Protein AF-0000000080399149 (afdb_homodimer)

Radius of gyration: 29.92 Å; Cα contacts (8 Å, |Δi|>4): 869; chains: 2; bounding box: 71×81×106 Å

pLDDT: mean 83.1, std 24.32, range [20.62, 98.88]

Organism: NCBI:txid72520

InterPro domains:
  IPR002500 Phosphoadenosine phosphosulphate reductase domain [PF01507] (124-270)
  IPR004511 Phosphoadenosine phosphosulphate/adenosine 5'-phosphosulphate reductase [MF_00063] (70-306)
  IPR004511 Phosphoadenosine phosphosulphate/adenosine 5'-phosphosulphate reductase [NF002537] (70-306)
  IPR014729 Rossmann-like alpha/beta/alpha sandwich fold [G3DSA:3.40.50.620] (53-307)

Nearest PDB structures (foldseek):
  4bwv-assembly1_B  TM=9.813E-01  e=7.045E-26  Physcomitrium patens
  2oq2-assembly1_A  TM=8.174E-01  e=5.147E-16  Saccharomyces cerevisiae
  7rge-assembly1_A  TM=8.580E-01  e=3.215E-12  Candidozyma auris
  6vpu-assembly7_G  TM=7.605E-01  e=5.609E-12  Vibrio vulnificus CMCP6
  6vpu-assembly3_C  TM=8.027E-01  e=3.857E-10  Vibrio vulnificus CMCP6

Solvent-accessible surface area (backbone atoms only — not comparable to full-atom values): 34818 Å² total; per-residue (Å²): 133,84,77,77,80,79,79,79,80,76,74,80,79,72,81,78,76,70,82,68,74,74,82,61,85,67,73,84,68,75,74,67,81,78,63,73,74,73,67,77,57,74,55,78,62,49,51,75,71,27,61,76,47,76,85,71,52,79,76,51,61,60,38,67,63,71,68,27,26,55,54,34,50,49,51,51,50,54,51,49,52,52,52,51,51,51,34,45,50,47,54,52,47,47,58,71,76,34,90,35,31,29,34,54,44,78,58,32,65,52,30,38,50,48,54,50,46,36,52,76,66,68,34,64,89,62,36,49,42,34,32,71,49,54,67,44,53,42,65,64,54,59,54,44,50,52,50,51,25,63,74,73,68,54,76,64,50,72,35,33,33,87,92,25,93,40,56,66,52,35,32,74,72,63,36,87,60,37,55,77,76,36,49,68,59,36,37,36,46,25,46,37,50,26,48,50,48,50,45,59,75,65,60,45,57,28,43,35,39,57,54,27,20,45,58,30,82,94,31,52,45,53,39,42,40,53,82,47,32,30,16,67,46,14,86,43,43,66,46,53,40,51,54,47,34,59,74,66,67,49,80,66,56,53,55,46,55,73,33,29,65,44,70,58,41,52,89,34,42,38,69,40,65,67,90,37,38,57,42,83,28,28,38,49,64,19,45,38,58,94,40,57,38,94,85,62,46,78,35,86,70,85,44,67,88,79,101,129,87,67,81,77,79,77,77,80,77,75,78,79,70,79,78,76,70,82,66,74,75,79,62,86,66,71,83,69,74,74,65,79,80,61,74,72,73,66,76,56,75,53,76,61,50,51,73,71,28,61,78,47,74,84,70,53,79,76,52,62,57,38,67,62,72,69,29,25,55,53,32,49,49,51,51,50,53,52,50,51,51,52,51,50,51,35,46,50,47,54,52,46,47,58,69,78,34,89,35,30,31,35,55,44,78,58,31,65,50,30,36,51,48,54,50,46,36,51,75,66,67,34,63,90,62,33,48,44,33,33,71,49,53,69,45,53,43,64,65,54,59,55,44,51,54,49,52,26,63,73,72,67,53,77,63,51,74,34,34,34,87,91,26,95,40,54,67,51,35,33,72,71,64,37,86,59,35,57,77,75,37,50,67,59,37,37,36,46,26,47,37,50,27,47,52,49,51,48,59,75,62,60,45,58,27,42,33,39,57,54,26,20,44,57,30,82,94,30,51,45,52,39,41,40,52,83,47,34,30,17,68,46,15,85,43,42,68,46,52,40,51,52,49,33,60,75,66,68,50,80,66,55,54,56,46,55,73,32,28,62,42,70,58,40,53,89,35,42,37,68,42,65,68,89,38,38,57,42,82,28,28,38,48,63,21,44,38,58,95,39,58,39,94,86,63,44,77,35,86,71,84,44,68,89,79,102

Sequence (614 aa):
MKTTVVALLATGLSAATAFVLPTGPQPAVKLNRQQGLVSMGLNAELTKTYPRDFKNIPVGTSYGKGEDSTLNKEIEQQTLEFLEGQLSSVLKKAVEIKKKPLFTTALIAGDCVLLDGIAKAGLLDKIEIVFIDTFFLFPETLDFLREVEEHYGFKAKVYHCADCPTQESFYDKYGADYWMEDIDQYDFKCKVEPLQRALKESGTDAWINGRRRDHGAERASLPVWEGDKVNPIAFWTFEDCWNYLRKHNVPYHPLHDVGFSSLGDMQSTAKVPLEKWMTYAGERSGRFQGLTNKDGSAKTECGIHTKMKTTVVALLATGLSAATAFVLPTGPQPAVKLNRQQGLVSMGLNAELTKTYPRDFKNIPVGTSYGKGEDSTLNKEIEQQTLEFLEGQLSSVLKKAVEIKKKPLFTTALIAGDCVLLDGIAKAGLLDKIEIVFIDTFFLFPETLDFLREVEEHYGFKAKVYHCADCPTQESFYDKYGADYWMEDIDQYDFKCKVEPLQRALKESGTDAWINGRRRDHGAERASLPVWEGDKVNPIAFWTFEDCWNYLRKHNVPYHPLHDVGFSSLGDMQSTAKVPLEKWMTYAGERSGRFQGLTNKDGSAKTECGIHTK

Secondary structure (DSSP, 8-state):
-----------------------S--------S-------S--THHHHHS---GGGSPPSS---SHHHHHHHHHHHHHHHHHHHHHHHHHHHHHHHH-SSEEEE----HHHHHHHHHHHHTT-TTTSEEEEE--S-B-HHHHHHHHHHHHHHT--PEEE--TT-SSHHHHHHHH-TTHHHH-HHHHHIIIIIHHHHHHHHHHT-SEEE----GGG-GGGTT--SEETTEE-TTTT--HHHHHHHHHHTT----GGGGGT-SS--BGGGB----GGGTTSTTTTTTTBTTT-B-TTSSBP---STTT-/-----------------------S--------S-------S--THHHHHS---GGGSPPSS---SHHHHHHHHHHHHHHHHHHHHHHHHHHHHHHHH-SSEEEE---SHHHHHHHHHHHHTT-TTTSEEEEE--S-B-HHHHHHHHHHHHHHT--PEEE--TT-SSHHHHHHHH-TTHHHH-HHHHHIIIIIHHHHHHHHHHT-SEEE----GGG-GGGTT--SEETTEE-TTTT--HHHHHHHHHHTT----GGGGGT-SS--BGGGB----GGGTTSTTTTTTTBTTT-B-TTSSBP---STTT-

Structure (mmCIF, N/CA/C/O backbone):
data_AF-0000000080399149-model_v1
#
loop_
_entity.id
_entity.type
_entity.pdbx_description
1 polymer 'Phosphoadenosine phosphosulfate reductase'
#
loop_
_atom_site.group_PDB
_atom_site.id
_atom_site.type_symbol
_atom_site.label_atom_id
_atom_site.label_alt_id
_atom_site.label_comp_id
_atom_site.label_asym_id
_atom_site.label_entity_id
_atom_site.label_seq_id
_atom_site.pdbx_PDB_ins_code
_atom_site.Cartn_x
_atom_site.Cartn_y
_atom_site.Cartn_z
_atom_site.occupancy
_atom_site.B_iso_or_equiv
_atom_site.auth_seq_id
_atom_site.auth_comp_id
_atom_site.auth_asym_id
_atom_site.auth_atom_id
_atom_site.pdbx_PDB_model_num
ATOM 1 N N . MET A 1 1 ? 25.562 -3.59 -64.125 1 21.39 1 MET A N 1
ATOM 2 C CA . MET A 1 1 ? 26.469 -3.811 -63 1 21.39 1 MET A CA 1
ATOM 3 C C . MET A 1 1 ? 26.734 -2.508 -62.25 1 21.39 1 MET A C 1
ATOM 5 O O . MET A 1 1 ? 27.859 -2.25 -61.812 1 21.39 1 MET A O 1
ATOM 9 N N . LYS A 1 2 ? 25.828 -1.604 -62.281 1 23.44 2 LYS A N 1
ATOM 10 C CA . LYS A 1 2 ? 25.875 -0.156 -62.094 1 23.44 2 LYS A CA 1
ATOM 11 C C . LYS A 1 2 ? 26.141 0.207 -60.656 1 23.44 2 LYS A C 1
ATOM 13 O O . LYS A 1 2 ? 25.422 -0.239 -59.75 1 23.44 2 LYS A O 1
ATOM 18 N N . THR A 1 3 ? 27.406 0.595 -60.188 1 22.28 3 THR A N 1
ATOM 19 C CA . THR A 1 3 ? 28.281 0.781 -59.031 1 22.28 3 THR A CA 1
ATOM 20 C C . THR A 1 3 ? 27.781 1.915 -58.156 1 22.28 3 THR A C 1
ATOM 22 O O . THR A 1 3 ? 28 3.09 -58.469 1 22.28 3 THR A O 1
ATOM 25 N N . THR A 1 4 ? 26.469 2.137 -58 1 25.02 4 THR A N 1
ATOM 26 C CA . THR A 1 4 ? 26.078 3.494 -57.625 1 25.02 4 THR A CA 1
ATOM 27 C C . THR A 1 4 ? 26.594 3.84 -56.25 1 25.02 4 THR A C 1
ATOM 29 O O . THR A 1 4 ? 26.328 3.113 -55.281 1 25.02 4 THR A O 1
ATOM 32 N N . VAL A 1 5 ? 27.609 4.715 -56.094 1 23.81 5 VAL A N 1
ATOM 33 C CA . VAL A 1 5 ? 28.547 5.254 -55.094 1 23.81 5 VAL A CA 1
ATOM 34 C C . VAL A 1 5 ? 27.781 5.992 -54 1 23.81 5 VAL A C 1
ATOM 36 O O . VAL A 1 5 ? 27.078 6.973 -54.281 1 23.81 5 VAL A O 1
ATOM 39 N N . VAL A 1 6 ? 27.172 5.277 -53.031 1 22.28 6 VAL A N 1
ATOM 40 C CA . VAL A 1 6 ? 26.266 5.805 -52.031 1 22.28 6 VAL A CA 1
ATOM 41 C C . VAL A 1 6 ? 26.984 6.824 -51.156 1 22.28 6 VAL A C 1
ATOM 43 O O . VAL A 1 6 ? 27.969 6.492 -50.469 1 22.28 6 VAL A O 1
ATOM 46 N N . ALA A 1 7 ? 27.094 8.094 -51.562 1 21.75 7 ALA A N 1
ATOM 47 C CA . ALA A 1 7 ? 27.75 9.258 -51 1 21.75 7 ALA A CA 1
ATOM 48 C C . ALA A 1 7 ? 27.391 9.43 -49.531 1 21.75 7 ALA A C 1
ATOM 50 O O . ALA A 1 7 ? 26.219 9.414 -49.156 1 21.75 7 ALA A O 1
ATOM 51 N N . LEU A 1 8 ? 28.328 9.125 -48.594 1 22.41 8 LEU A N 1
ATOM 52 C CA . LEU A 1 8 ? 28.609 9.086 -47.156 1 22.41 8 LEU A CA 1
ATOM 53 C C . LEU A 1 8 ? 28.391 10.453 -46.531 1 22.41 8 LEU A C 1
ATOM 55 O O . LEU A 1 8 ? 29.109 11.406 -46.812 1 22.41 8 LEU A O 1
ATOM 59 N N . LEU A 1 9 ? 27.062 10.93 -46.531 1 21.16 9 LEU A N 1
ATOM 60 C CA . LEU A 1 9 ? 26.734 12.297 -46.156 1 21.16 9 LEU A CA 1
ATOM 61 C C . LEU A 1 9 ? 27.359 12.633 -44.781 1 21.16 9 LEU A C 1
ATOM 63 O O . LEU A 1 9 ? 27.172 11.906 -43.812 1 21.16 9 LEU A O 1
ATOM 67 N N . ALA A 1 10 ? 28.453 13.383 -44.688 1 23.33 10 ALA A N 1
ATOM 68 C CA . ALA A 1 10 ? 29.453 13.961 -43.812 1 23.33 10 ALA A CA 1
ATOM 69 C C . ALA A 1 10 ? 28.812 14.836 -42.719 1 23.33 10 ALA A C 1
ATOM 71 O O . ALA A 1 10 ? 28.438 15.984 -43 1 23.33 10 ALA A O 1
ATOM 72 N N . THR A 1 11 ? 27.562 14.484 -42.25 1 23.41 11 THR A N 1
ATOM 73 C CA . THR A 1 11 ? 26.812 15.492 -41.5 1 23.41 11 THR A CA 1
ATOM 74 C C . THR A 1 11 ? 27.656 16.078 -40.375 1 23.41 11 THR A C 1
ATOM 76 O O . THR A 1 11 ? 28.422 15.352 -39.719 1 23.41 11 THR A O 1
ATOM 79 N N . GLY A 1 12 ? 27.984 17.359 -40.344 1 21.7 12 GLY A N 1
ATOM 80 C CA . GLY A 1 12 ? 28.812 18.328 -39.625 1 21.7 12 GLY A CA 1
ATOM 81 C C . GLY A 1 12 ? 28.562 18.312 -38.125 1 21.7 12 GLY A C 1
ATOM 82 O O . GLY A 1 12 ? 27.453 18.578 -37.656 1 21.7 12 GLY A O 1
ATOM 83 N N . LEU A 1 13 ? 29.062 17.359 -37.344 1 24.55 13 LEU A N 1
ATOM 84 C CA . LEU A 1 13 ? 29.078 17.156 -35.875 1 24.55 13 LEU A CA 1
ATOM 85 C C . LEU A 1 13 ? 29.609 18.391 -35.188 1 24.55 13 LEU A C 1
ATOM 87 O O . LEU A 1 13 ? 30.812 18.688 -35.25 1 24.55 13 LEU A O 1
ATOM 91 N N . SER A 1 14 ? 28.906 19.531 -35.406 1 20.81 14 SER A N 1
ATOM 92 C CA . SER A 1 14 ? 29.469 20.797 -34.906 1 20.81 14 SER A CA 1
ATOM 93 C C . SER A 1 14 ? 29.922 20.656 -33.469 1 20.81 14 SER A C 1
ATOM 95 O O . SER A 1 14 ? 29.484 19.766 -32.75 1 20.81 14 SER A O 1
ATOM 97 N N . ALA A 1 15 ? 30.844 21.547 -33.031 1 23.47 15 ALA A N 1
ATOM 98 C CA . ALA A 1 15 ? 31.781 21.797 -31.953 1 23.47 15 ALA A CA 1
ATOM 99 C C . ALA A 1 15 ? 31.047 21.953 -30.625 1 23.47 15 ALA A C 1
ATOM 101 O O . ALA A 1 15 ? 30.172 22.812 -30.469 1 23.47 15 ALA A O 1
ATOM 102 N N . ALA A 1 16 ? 30.734 20.984 -29.969 1 23.98 16 ALA A N 1
ATOM 103 C CA . ALA A 1 16 ? 30.219 20.969 -28.594 1 23.98 16 ALA A CA 1
ATOM 104 C C . ALA A 1 16 ? 31.078 21.844 -27.688 1 23.98 16 ALA A C 1
ATOM 106 O O . ALA A 1 16 ? 32.219 21.531 -27.406 1 23.98 16 ALA A O 1
ATOM 107 N N . THR A 1 17 ? 30.984 23.203 -27.875 1 22.16 17 THR A N 1
ATOM 108 C CA . THR A 1 17 ? 31.812 24.125 -27.125 1 22.16 17 THR A CA 1
ATOM 109 C C . THR A 1 17 ? 31.766 23.812 -25.625 1 22.16 17 THR A C 1
ATOM 111 O O . THR A 1 17 ? 30.672 23.766 -25.031 1 22.16 17 THR A O 1
ATOM 114 N N . ALA A 1 18 ? 32.625 23.141 -25.156 1 24.97 18 ALA A N 1
ATOM 115 C CA . ALA A 1 18 ? 32.969 22.797 -23.797 1 24.97 18 ALA A CA 1
ATOM 116 C C . ALA A 1 18 ? 33 24.047 -22.891 1 24.97 18 ALA A C 1
ATOM 118 O O . ALA A 1 18 ? 33.688 25.016 -23.172 1 24.97 18 ALA A O 1
ATOM 119 N N . PHE A 1 19 ? 31.875 24.453 -22.297 1 23.53 19 PHE A N 1
ATOM 120 C CA . PHE A 1 19 ? 31.891 25.562 -21.359 1 23.53 19 PHE A CA 1
ATOM 121 C C . PHE A 1 19 ? 33 25.406 -20.328 1 23.53 19 PHE A C 1
ATOM 123 O O . PHE A 1 19 ? 32.969 24.453 -19.531 1 23.53 19 PHE A O 1
ATOM 130 N N . VAL A 1 20 ? 34.125 25.594 -20.672 1 26.73 20 VAL A N 1
ATOM 131 C CA . VAL A 1 20 ? 35.312 25.594 -19.812 1 26.73 20 VAL A CA 1
ATOM 132 C C . VAL A 1 20 ? 35.094 26.547 -18.641 1 26.73 20 VAL A C 1
ATOM 134 O O . VAL A 1 20 ? 34.875 27.734 -18.844 1 26.73 20 VAL A O 1
ATOM 137 N N . LEU A 1 21 ? 34.625 25.969 -17.578 1 27.67 21 LEU A N 1
ATOM 138 C CA . LEU A 1 21 ? 34.562 26.781 -16.375 1 27.67 21 LEU A CA 1
ATOM 139 C C . LEU A 1 21 ? 35.906 27.453 -16.094 1 27.67 21 LEU A C 1
ATOM 141 O O . LEU A 1 21 ? 36.938 26.797 -16.125 1 27.67 21 LEU A O 1
ATOM 145 N N . PRO A 1 22 ? 36 28.688 -16.469 1 30.59 22 PRO A N 1
ATOM 146 C CA . PRO A 1 22 ? 37.25 29.375 -16.266 1 30.59 22 PRO A CA 1
ATOM 147 C C . PRO A 1 22 ? 37.781 29.266 -14.836 1 30.59 22 PRO A C 1
ATOM 149 O O . PRO A 1 22 ? 36.969 29.312 -13.891 1 30.59 22 PRO A O 1
ATOM 152 N N . THR A 1 23 ? 38.75 28.484 -14.586 1 31.23 23 THR A N 1
ATOM 153 C CA . THR A 1 23 ? 39.406 28.219 -13.312 1 31.23 23 THR A CA 1
ATOM 154 C C . THR A 1 23 ? 39.938 29.516 -12.695 1 31.23 23 THR A C 1
ATOM 156 O O . THR A 1 23 ? 40.562 29.484 -11.633 1 31.23 23 THR A O 1
ATOM 159 N N . GLY A 1 24 ? 40 30.547 -13.555 1 30.69 24 GLY A N 1
ATOM 160 C CA . GLY A 1 24 ? 40.844 31.562 -12.93 1 30.69 24 GLY A CA 1
ATOM 161 C C . GLY A 1 24 ? 40.156 32.25 -11.766 1 30.69 24 GLY A C 1
ATOM 162 O O . GLY A 1 24 ? 38.938 32.219 -11.641 1 30.69 24 GLY A O 1
ATOM 163 N N . PRO A 1 25 ? 41.031 32.781 -10.758 1 30.75 25 PRO A N 1
ATOM 164 C CA . PRO A 1 25 ? 40.562 33.469 -9.555 1 30.75 25 PRO A CA 1
ATOM 165 C C . PRO A 1 25 ? 39.562 34.594 -9.867 1 30.75 25 PRO A C 1
ATOM 167 O O . PRO A 1 25 ? 39.906 35.531 -10.57 1 30.75 25 PRO A O 1
ATOM 170 N N . GLN A 1 26 ? 38.375 34.219 -10.383 1 30.28 26 GLN A N 1
ATOM 171 C CA . GLN A 1 26 ? 37.656 35.406 -10.781 1 30.28 26 GLN A CA 1
ATOM 172 C C . GLN A 1 26 ? 37.438 36.344 -9.586 1 30.28 26 GLN A C 1
ATOM 174 O O . GLN A 1 26 ? 37.25 35.875 -8.461 1 30.28 26 GLN A O 1
ATOM 179 N N . PRO A 1 27 ? 37.906 37.531 -9.727 1 29.55 27 PRO A N 1
ATOM 180 C CA . PRO A 1 27 ? 37.781 38.438 -8.594 1 29.55 27 PRO A CA 1
ATOM 181 C C . PRO A 1 27 ? 36.406 38.406 -7.93 1 29.55 27 PRO A C 1
ATOM 183 O O . PRO A 1 27 ? 35.406 38.031 -8.57 1 29.55 27 PRO A O 1
ATOM 186 N N . ALA A 1 28 ? 36.406 38.531 -6.637 1 30.38 28 ALA A N 1
ATOM 187 C CA . ALA A 1 28 ? 35.281 38.625 -5.719 1 30.38 28 ALA A CA 1
ATOM 188 C C . ALA A 1 28 ? 34.219 39.594 -6.238 1 30.38 28 ALA A C 1
ATOM 190 O O . ALA A 1 28 ? 34.438 40.812 -6.23 1 30.38 28 ALA A O 1
ATOM 191 N N . VAL A 1 29 ? 33.562 39.312 -7.367 1 27.78 29 VAL A N 1
ATOM 192 C CA . VAL A 1 29 ? 32.562 40.281 -7.719 1 27.78 29 VAL A CA 1
ATOM 193 C C . VAL A 1 29 ? 31.688 40.594 -6.5 1 27.78 29 VAL A C 1
ATOM 195 O O . VAL A 1 29 ? 31.125 39.656 -5.883 1 27.78 29 VAL A O 1
ATOM 198 N N . LYS A 1 30 ? 31.938 41.562 -5.949 1 27.84 30 LYS A N 1
ATOM 199 C CA . LYS A 1 30 ? 31.047 42.188 -4.961 1 27.84 30 LYS A CA 1
ATOM 200 C C . LYS A 1 30 ? 29.609 42.156 -5.43 1 27.84 30 LYS A C 1
ATOM 202 O O . LYS A 1 30 ? 29.25 42.812 -6.414 1 27.84 30 LYS A O 1
ATOM 207 N N . LEU A 1 31 ? 28.953 40.875 -5.355 1 28.16 31 LEU A N 1
ATOM 208 C CA . LEU A 1 31 ? 27.516 40.812 -5.617 1 28.16 31 LEU A CA 1
ATOM 209 C C . LEU A 1 31 ? 26.812 42 -4.938 1 28.16 31 LEU A C 1
ATOM 211 O O . LEU A 1 31 ? 26.844 42.125 -3.713 1 28.16 31 LEU A O 1
ATOM 215 N N . ASN A 1 32 ? 26.766 43.031 -5.535 1 27.47 32 ASN A N 1
ATOM 216 C CA . ASN A 1 32 ? 25.859 44.094 -5.125 1 27.47 32 ASN A CA 1
ATOM 217 C C . ASN A 1 32 ? 24.516 43.562 -4.656 1 27.47 32 ASN A C 1
ATOM 219 O O . ASN A 1 32 ? 23.938 42.688 -5.305 1 27.47 32 ASN A O 1
ATOM 223 N N . ARG A 1 33 ? 24.094 43.625 -3.363 1 30.33 33 ARG A N 1
ATOM 224 C CA . ARG A 1 33 ? 23 43.344 -2.451 1 30.33 33 ARG A CA 1
ATOM 225 C C . ARG A 1 33 ? 21.656 43.625 -3.098 1 30.33 33 ARG A C 1
ATOM 227 O O . ARG A 1 33 ? 20.609 43.5 -2.463 1 30.33 33 ARG A O 1
ATOM 234 N N . GLN A 1 34 ? 21.531 44.625 -3.961 1 28.55 34 GLN A N 1
ATOM 235 C CA . GLN A 1 34 ? 20.203 44.906 -4.492 1 28.55 34 GLN A CA 1
ATOM 236 C C . GLN A 1 34 ? 19.656 43.719 -5.285 1 28.55 34 GLN A C 1
ATOM 238 O O . GLN A 1 34 ? 18.938 43.906 -6.27 1 28.55 34 GLN A O 1
ATOM 243 N N . GLN A 1 35 ? 20.312 42.625 -5.363 1 30.67 35 GLN A N 1
ATOM 244 C CA . GLN A 1 35 ? 19.781 41.531 -6.16 1 30.67 35 GLN A CA 1
ATOM 245 C C . GLN A 1 35 ? 18.328 41.219 -5.77 1 30.67 35 GLN A C 1
ATOM 247 O O . GLN A 1 35 ? 18.031 41.031 -4.594 1 30.67 35 GLN A O 1
ATOM 252 N N . GLY A 1 36 ? 17.312 41.75 -6.59 1 29.28 36 GLY A N 1
ATOM 253 C CA . GLY A 1 36 ? 15.883 41.5 -6.516 1 29.28 36 GLY A CA 1
ATOM 254 C C . GLY A 1 36 ? 15.523 40.125 -5.984 1 29.28 36 GLY A C 1
ATOM 255 O O . GLY A 1 36 ? 16.203 39.156 -6.277 1 29.28 36 GLY A O 1
ATOM 256 N N . LEU A 1 37 ? 15.062 40.062 -4.754 1 29.38 37 LEU A N 1
ATOM 257 C CA . LEU A 1 37 ? 14.312 38.938 -4.172 1 29.38 37 LEU A CA 1
ATOM 258 C C . LEU A 1 37 ? 13.555 38.188 -5.25 1 29.38 37 LEU A C 1
ATOM 260 O O . LEU A 1 37 ? 12.664 38.75 -5.895 1 29.38 37 LEU A O 1
ATOM 264 N N . VAL A 1 38 ? 14.188 37.406 -6.043 1 32.28 38 VAL A N 1
ATOM 265 C CA . VAL A 1 38 ? 13.414 36.438 -6.816 1 32.28 38 VAL A CA 1
ATOM 266 C C . VAL A 1 38 ? 12.203 36 -6.008 1 32.28 38 VAL A C 1
ATOM 268 O O . VAL A 1 38 ? 12.344 35.375 -4.953 1 32.28 38 VAL A O 1
ATOM 271 N N . SER A 1 39 ? 11.242 36.906 -5.746 1 33.09 39 SER A N 1
ATOM 272 C CA . SER A 1 39 ? 9.93 36.469 -5.289 1 33.09 39 SER A CA 1
ATOM 273 C C . SER A 1 39 ? 9.609 35.062 -5.812 1 33.09 39 SER A C 1
ATOM 275 O O . SER A 1 39 ? 9.336 34.875 -7 1 33.09 39 SER A O 1
ATOM 277 N N . MET A 1 40 ? 10.406 34.188 -5.512 1 38.12 40 MET A N 1
ATOM 278 C CA . MET A 1 40 ? 10.125 32.812 -5.816 1 38.12 40 MET A CA 1
ATOM 279 C C . MET A 1 40 ? 8.664 32.469 -5.551 1 38.12 40 MET A C 1
ATOM 281 O O . MET A 1 40 ? 8.281 31.297 -5.535 1 38.12 40 MET A O 1
ATOM 285 N N . GLY A 1 41 ? 7.98 33.438 -4.93 1 38.78 41 GLY A N 1
ATOM 286 C CA . GLY A 1 41 ? 6.555 33.219 -4.73 1 38.78 41 GLY A CA 1
ATOM 287 C C . GLY A 1 41 ? 5.785 33.062 -6.031 1 38.78 41 GLY A C 1
ATOM 288 O O . GLY A 1 41 ? 6.055 33.781 -7 1 38.78 41 GLY A O 1
ATOM 289 N N . LEU A 1 42 ? 5.387 31.906 -6.348 1 43.91 42 LEU A N 1
ATOM 290 C CA . LEU A 1 42 ? 4.426 31.719 -7.43 1 43.91 42 LEU A CA 1
ATOM 291 C C . LEU A 1 42 ? 3.314 32.75 -7.348 1 43.91 42 LEU A C 1
ATOM 293 O O . LEU A 1 42 ? 2.791 33.031 -6.262 1 43.91 42 LEU A O 1
ATOM 297 N N . ASN A 1 43 ? 3.246 33.844 -8.141 1 45.94 43 ASN A N 1
ATOM 298 C CA . ASN A 1 43 ? 2.297 34.938 -8.328 1 45.94 43 ASN A CA 1
ATOM 299 C C . ASN A 1 43 ? 0.866 34.438 -8.445 1 45.94 43 ASN A C 1
ATOM 301 O O . ASN A 1 43 ? 0.644 33.281 -8.859 1 45.94 43 ASN A O 1
ATOM 305 N N . ALA A 1 44 ? -0.076 34.969 -7.582 1 48 44 ALA A N 1
ATOM 306 C CA . ALA A 1 44 ? -1.518 34.812 -7.758 1 48 44 ALA A CA 1
ATOM 307 C C . ALA A 1 44 ? -1.869 34.562 -9.219 1 48 44 ALA A C 1
ATOM 309 O O . ALA A 1 44 ? -2.838 33.844 -9.516 1 48 44 ALA A O 1
ATOM 310 N N . GLU A 1 45 ? -1.034 34.969 -10.047 1 54.03 45 GLU A N 1
ATOM 311 C CA . GLU A 1 45 ? -1.272 34.781 -11.477 1 54.03 45 GLU A CA 1
ATOM 312 C C . GLU A 1 45 ? -1.152 33.344 -11.891 1 54.03 45 GLU A C 1
ATOM 314 O O . GLU A 1 45 ? -1.779 32.906 -12.867 1 54.03 45 GLU A O 1
ATOM 319 N N . LEU A 1 46 ? -0.555 32.625 -11.031 1 56 46 LEU A N 1
ATOM 320 C CA . LEU A 1 46 ? -0.358 31.234 -11.422 1 56 46 LEU A CA 1
ATOM 321 C C . LEU A 1 46 ? -1.67 30.453 -11.359 1 56 46 LEU A C 1
ATOM 323 O O . LEU A 1 46 ? -1.963 29.641 -12.242 1 56 46 LEU A O 1
ATOM 327 N N . THR A 1 47 ? -2.486 30.781 -10.305 1 57.59 47 THR A N 1
ATOM 328 C CA . THR A 1 47 ? -3.719 30.016 -10.188 1 57.59 47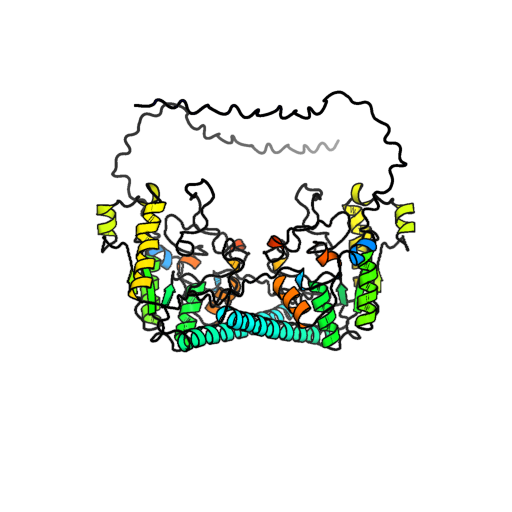 THR A CA 1
ATOM 329 C C . THR A 1 47 ? -4.703 30.391 -11.289 1 57.59 47 THR A C 1
ATOM 331 O O . THR A 1 47 ? -5.562 29.594 -11.664 1 57.59 47 THR A O 1
ATOM 334 N N . LYS A 1 48 ? -4.633 31.672 -11.57 1 60.56 48 LYS A N 1
ATOM 335 C CA . LYS A 1 48 ? -5.441 32.062 -12.719 1 60.56 48 LYS A CA 1
ATOM 336 C C . LYS A 1 48 ? -5.016 31.297 -13.977 1 60.56 48 LYS A C 1
ATOM 338 O O . LYS A 1 48 ? -5.859 30.922 -14.789 1 60.56 48 LYS A O 1
ATOM 343 N N . THR A 1 49 ? -3.832 30.984 -13.984 1 63.62 49 THR A N 1
ATOM 344 C CA . THR A 1 49 ? -3.279 30.281 -15.148 1 63.62 49 THR A CA 1
ATOM 345 C C . THR A 1 49 ? -3.525 28.781 -15.047 1 63.62 49 THR A C 1
ATOM 347 O O . THR A 1 49 ? -3.666 28.094 -16.062 1 63.62 49 THR A O 1
ATOM 350 N N . TYR A 1 50 ? -3.639 28.328 -13.773 1 70.12 50 TYR A N 1
ATOM 351 C CA . TYR A 1 50 ? -3.889 26.906 -13.609 1 70.12 50 TYR A CA 1
ATOM 352 C C . TYR A 1 50 ? -5.145 26.656 -12.781 1 70.12 50 TYR A C 1
ATOM 354 O O . TYR A 1 50 ? -5.059 26.422 -11.578 1 70.12 50 TYR A O 1
ATOM 362 N N . PRO A 1 51 ? -6.211 26.719 -13.5 1 82.12 51 PRO A N 1
ATOM 363 C CA . PRO A 1 51 ? -7.449 26.438 -12.766 1 82.12 51 PRO A CA 1
ATOM 364 C C . PRO A 1 51 ? -7.492 25.016 -12.219 1 82.12 51 PRO A C 1
ATOM 366 O O . PRO A 1 51 ? -6.988 24.094 -12.859 1 82.12 51 PRO A O 1
ATOM 369 N N . ARG A 1 52 ? -7.973 24.922 -11.047 1 90.75 52 ARG A N 1
ATOM 370 C CA . ARG A 1 52 ? -8.148 23.594 -10.477 1 90.75 52 ARG A CA 1
ATOM 371 C C . ARG A 1 52 ? -9.086 22.75 -11.336 1 90.75 52 ARG A C 1
ATOM 373 O O . ARG A 1 52 ? -10.203 23.172 -11.633 1 90.75 52 ARG A O 1
ATOM 380 N N . ASP A 1 53 ? -8.633 21.688 -11.805 1 94.44 53 ASP A N 1
ATOM 381 C CA . ASP A 1 53 ? -9.367 20.688 -12.57 1 94.44 53 ASP A CA 1
ATOM 382 C C . ASP A 1 53 ? -8.883 19.281 -12.242 1 94.44 53 ASP A C 1
ATOM 384 O O . ASP A 1 53 ? -7.73 18.938 -12.523 1 94.44 53 ASP A O 1
ATOM 388 N N . PHE A 1 54 ? -9.773 18.5 -11.711 1 94.88 54 PHE A N 1
ATOM 389 C CA . PHE A 1 54 ? -9.422 17.141 -11.328 1 94.88 54 PHE A CA 1
ATOM 390 C C . PHE A 1 54 ? -8.852 16.375 -12.516 1 94.88 54 PHE A C 1
ATOM 392 O O . PHE A 1 54 ? -8.094 15.422 -12.344 1 94.88 54 PHE A O 1
ATOM 399 N N . LYS 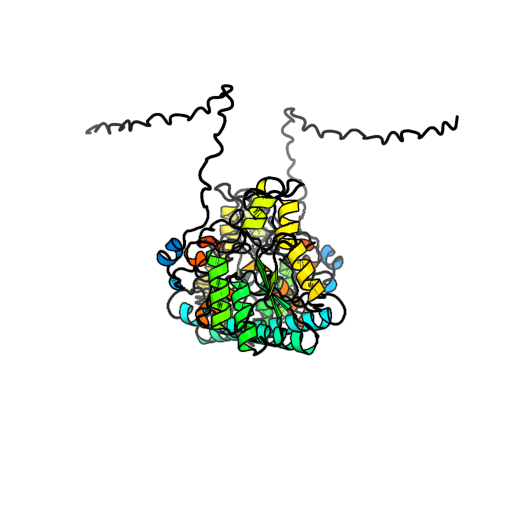A 1 55 ? -9.188 16.766 -13.727 1 92.19 55 LYS A N 1
ATOM 400 C CA . LYS A 1 55 ? -8.711 16.109 -14.938 1 92.19 55 LYS A CA 1
ATOM 401 C C . LYS A 1 55 ? -7.203 16.266 -15.094 1 92.19 55 LYS A C 1
ATOM 403 O O . LYS A 1 55 ? -6.566 15.492 -15.812 1 92.19 55 LYS A O 1
ATOM 408 N N . ASN A 1 56 ? -6.656 17.312 -14.438 1 91.5 56 ASN A N 1
ATOM 409 C CA . ASN A 1 56 ? -5.227 17.578 -14.539 1 91.5 56 ASN A CA 1
ATOM 410 C C . ASN A 1 56 ? -4.43 16.734 -13.562 1 91.5 56 ASN A C 1
ATOM 412 O O . ASN A 1 56 ? -3.199 16.672 -13.633 1 91.5 56 ASN A O 1
ATOM 416 N N . ILE A 1 57 ? -5.102 16.109 -12.625 1 94.94 57 ILE A N 1
ATOM 417 C CA . ILE A 1 57 ? -4.449 15.273 -11.625 1 94.94 57 ILE A CA 1
ATOM 418 C C . ILE A 1 57 ? -4.352 13.836 -12.133 1 94.94 57 ILE A C 1
ATOM 420 O O . ILE A 1 57 ? -5.352 13.258 -12.562 1 94.94 57 ILE A O 1
ATOM 424 N N . PRO A 1 58 ? -3.217 13.195 -12.102 1 92.44 58 PRO A N 1
ATOM 425 C CA . PRO A 1 58 ? -3.068 11.844 -12.656 1 92.44 58 PRO A CA 1
ATOM 426 C C . PRO A 1 58 ? -3.871 10.797 -11.891 1 92.44 58 PRO A C 1
ATOM 428 O O . PRO A 1 58 ? -4.18 10.992 -10.711 1 92.44 58 PRO A O 1
ATOM 431 N N . VAL A 1 59 ? -4.168 9.766 -12.68 1 88.75 59 VAL A N 1
ATOM 432 C CA . VAL A 1 59 ? -4.824 8.602 -12.094 1 88.75 59 VAL A CA 1
ATOM 433 C C . VAL A 1 59 ? -3.807 7.484 -11.898 1 88.75 59 VAL A C 1
ATOM 435 O O . VAL A 1 59 ? -2.896 7.309 -12.711 1 88.75 59 VAL A O 1
ATOM 438 N N . GLY A 1 60 ? -3.865 6.801 -10.82 1 83.5 60 GLY A N 1
ATOM 439 C CA . GLY A 1 60 ? -2.914 5.754 -10.484 1 83.5 60 GLY A CA 1
ATOM 440 C C . GLY A 1 60 ? -3.197 4.441 -11.195 1 83.5 60 GLY A C 1
ATOM 441 O O . GLY A 1 60 ? -2.295 3.836 -11.773 1 83.5 60 GLY A O 1
ATOM 442 N N . THR A 1 61 ? -4.352 3.939 -11.172 1 83.5 61 THR A N 1
ATOM 443 C CA . THR A 1 61 ? -4.762 2.662 -11.75 1 83.5 61 THR A CA 1
ATOM 444 C C . THR A 1 61 ? -5.219 2.838 -13.195 1 83.5 61 THR A C 1
ATOM 446 O O . THR A 1 61 ? -5.992 3.75 -13.5 1 83.5 61 THR A O 1
ATOM 449 N N . SER A 1 62 ? -4.648 1.979 -14.055 1 84 62 SER A N 1
ATOM 450 C CA . SER A 1 62 ? -5.223 1.869 -15.391 1 84 62 SER A CA 1
ATOM 451 C C . SER A 1 62 ? -6.465 0.983 -15.391 1 84 62 SER A C 1
ATOM 453 O O . SER A 1 62 ? -6.363 -0.232 -15.203 1 84 62 SER A O 1
ATOM 455 N N . TYR A 1 63 ? -7.555 1.477 -15.641 1 88.75 63 TYR A N 1
ATOM 456 C CA . TYR A 1 63 ? -8.82 0.767 -15.492 1 88.75 63 TYR A CA 1
ATOM 457 C C . TYR A 1 63 ? -9.086 -0.131 -16.688 1 88.75 63 TYR A C 1
ATOM 459 O O . TYR A 1 63 ? -9.961 -0.998 -16.656 1 88.75 63 TYR A O 1
ATOM 467 N N . GLY A 1 64 ? -8.289 0.056 -17.641 1 91.38 64 GLY A N 1
ATOM 468 C CA . GLY A 1 64 ? -8.547 -0.699 -18.859 1 91.38 64 GLY A CA 1
ATOM 469 C C . GLY A 1 64 ? -9.727 -0.175 -19.641 1 91.38 64 GLY A C 1
ATOM 470 O O . GLY A 1 64 ? -10.062 1.008 -19.562 1 91.38 64 GLY A O 1
ATOM 471 N N . LYS A 1 65 ? -10.242 -0.979 -20.594 1 92.31 65 LYS A N 1
ATOM 472 C CA . LYS A 1 65 ? -11.367 -0.588 -21.438 1 92.31 65 LYS A CA 1
ATOM 473 C C . LYS A 1 65 ? -12.539 -1.554 -21.281 1 92.31 65 LYS A C 1
ATOM 475 O O . LYS A 1 65 ? -12.383 -2.637 -20.719 1 92.31 65 LYS A O 1
ATOM 480 N N . GLY A 1 66 ? -13.75 -1.12 -21.625 1 94.5 66 GLY A N 1
ATOM 481 C CA . GLY A 1 66 ? -14.914 -1.988 -21.641 1 94.5 66 GLY A CA 1
ATOM 482 C C . GLY A 1 66 ? -15.281 -2.535 -20.281 1 94.5 66 GLY A C 1
ATOM 483 O O . GLY A 1 66 ? -15.398 -1.778 -19.312 1 94.5 66 GLY A O 1
ATOM 484 N N . GLU A 1 67 ? -15.438 -3.801 -20.219 1 94.75 67 GLU A N 1
ATOM 485 C CA . GLU A 1 67 ? -15.867 -4.465 -18.984 1 94.75 67 GLU A CA 1
ATOM 486 C C . GLU A 1 67 ? -14.812 -4.324 -17.891 1 94.75 67 GLU A C 1
ATOM 488 O O . GLU A 1 67 ? -15.156 -4.184 -16.719 1 94.75 67 GLU A O 1
ATOM 493 N N . ASP A 1 68 ? -13.578 -4.328 -18.281 1 95.56 68 ASP A N 1
ATOM 494 C CA . ASP A 1 68 ? -12.5 -4.148 -17.312 1 95.56 68 ASP A CA 1
ATOM 495 C C . ASP A 1 68 ? -12.633 -2.814 -16.594 1 95.56 68 ASP A C 1
ATOM 497 O O . ASP A 1 68 ? -12.492 -2.75 -15.367 1 95.56 68 ASP A O 1
ATOM 501 N N . SER A 1 69 ? -12.883 -1.821 -17.406 1 96.5 69 SER A N 1
ATOM 502 C CA . SER A 1 69 ? -13.031 -0.488 -16.828 1 96.5 69 SER A CA 1
ATOM 503 C C . SER A 1 69 ? -14.164 -0.447 -15.805 1 96.5 69 SER A C 1
ATOM 505 O O . SER A 1 69 ? -13.992 0.095 -14.711 1 96.5 69 SER A O 1
ATOM 507 N N . THR A 1 70 ? -15.273 -1.051 -16.156 1 97.31 70 THR A N 1
ATOM 508 C CA . THR A 1 70 ? -16.438 -1.075 -15.273 1 97.31 70 THR A CA 1
ATOM 509 C C . THR A 1 70 ? -16.125 -1.838 -13.984 1 97.31 70 THR A C 1
ATOM 511 O O . THR A 1 70 ? -16.406 -1.354 -12.891 1 97.31 70 THR A O 1
ATOM 514 N N . LEU A 1 71 ? -15.516 -2.943 -14.094 1 97.69 71 LEU A N 1
ATOM 515 C CA . LEU A 1 71 ? -15.234 -3.803 -12.945 1 97.69 71 LEU A CA 1
ATOM 516 C C . LEU A 1 71 ? -14.172 -3.18 -12.047 1 97.69 71 LEU A C 1
ATOM 518 O O . LEU A 1 71 ? -14.266 -3.256 -10.82 1 97.69 71 LEU A O 1
ATOM 522 N N . ASN A 1 72 ? -13.172 -2.592 -12.664 1 97.81 72 ASN A N 1
ATOM 523 C CA . ASN A 1 72 ? -12.125 -1.952 -11.867 1 97.81 72 ASN A CA 1
ATOM 524 C C . ASN A 1 72 ? -12.648 -0.708 -11.156 1 97.81 72 ASN A C 1
ATOM 526 O O . ASN A 1 72 ? -12.219 -0.397 -10.047 1 97.81 72 ASN A O 1
ATOM 530 N N . LYS A 1 73 ? -13.555 0.042 -11.789 1 96.75 73 LYS A N 1
ATOM 531 C CA . LYS A 1 73 ? -14.195 1.171 -11.125 1 96.75 73 LYS A CA 1
ATOM 532 C C . LYS A 1 73 ? -15.016 0.706 -9.93 1 96.75 73 LYS A C 1
ATOM 534 O O . LYS A 1 73 ? -15.078 1.391 -8.906 1 96.75 73 LYS A O 1
ATOM 539 N N . GLU A 1 74 ? -15.625 -0.419 -10.07 1 97.5 74 GLU A N 1
ATOM 540 C CA . GLU A 1 74 ? -16.375 -0.995 -8.953 1 97.5 74 GLU A CA 1
ATOM 541 C C . GLU A 1 74 ? -15.445 -1.341 -7.793 1 97.5 74 GLU A C 1
ATOM 543 O O . GLU A 1 74 ? -15.781 -1.098 -6.629 1 97.5 74 GLU A O 1
ATOM 548 N N . ILE A 1 75 ? -14.297 -1.914 -8.109 1 97.81 75 ILE A N 1
ATOM 549 C CA . ILE A 1 75 ? -13.297 -2.227 -7.094 1 97.81 75 ILE A CA 1
ATOM 550 C C . ILE A 1 75 ? -12.891 -0.95 -6.359 1 97.81 75 ILE A C 1
ATOM 552 O O . ILE A 1 75 ? -12.836 -0.923 -5.129 1 97.81 75 ILE A O 1
ATOM 556 N N . GLU A 1 76 ? -12.602 0.095 -7.129 1 96.81 76 GLU A N 1
ATOM 557 C CA . GLU A 1 76 ? -12.219 1.386 -6.566 1 96.81 76 GLU A CA 1
ATOM 558 C C . GLU A 1 76 ? -13.305 1.934 -5.648 1 96.81 76 GLU A C 1
ATOM 560 O O . GLU A 1 76 ? -13.016 2.396 -4.543 1 96.81 76 GLU A O 1
ATOM 565 N N . GLN A 1 77 ? -14.547 1.84 -6.117 1 97.5 77 GLN A N 1
ATOM 566 C CA . GLN A 1 77 ? -15.672 2.355 -5.344 1 97.5 77 GLN A CA 1
ATOM 567 C C . GLN A 1 77 ? -15.852 1.583 -4.043 1 97.5 77 GLN A C 1
ATOM 569 O O . GLN A 1 77 ? -16.078 2.18 -2.984 1 97.5 77 GLN A O 1
ATOM 574 N N . GLN A 1 78 ? -15.734 0.291 -4.086 1 98.19 78 GLN A N 1
ATOM 575 C CA . GLN A 1 78 ? -15.852 -0.537 -2.889 1 98.19 78 GLN A CA 1
ATOM 576 C C . GLN A 1 78 ? -14.75 -0.205 -1.885 1 98.19 78 GLN A C 1
ATOM 578 O O . GLN A 1 78 ? -15.008 -0.085 -0.687 1 98.19 78 GLN A O 1
ATOM 583 N N . THR A 1 79 ? -13.562 -0.082 -2.414 1 98.12 79 THR A N 1
ATOM 584 C CA . THR A 1 79 ? -12.422 0.228 -1.563 1 98.12 79 THR A CA 1
ATOM 585 C C . THR A 1 79 ? -12.594 1.589 -0.896 1 98.12 79 THR A C 1
ATOM 587 O O . THR A 1 79 ? -12.383 1.725 0.311 1 98.12 79 THR A O 1
ATOM 590 N N . LEU A 1 80 ? -13 2.557 -1.68 1 98.31 80 LEU A N 1
ATOM 591 C CA . LEU A 1 80 ? -13.172 3.904 -1.152 1 98.31 80 LEU A CA 1
ATOM 592 C C . LEU A 1 80 ? -14.273 3.938 -0.099 1 98.31 80 LEU A C 1
ATOM 594 O O . LEU A 1 80 ? -14.141 4.605 0.927 1 98.31 80 LEU A O 1
ATOM 598 N N . GLU A 1 81 ? -15.367 3.234 -0.348 1 98.56 81 GLU A N 1
ATOM 599 C CA . GLU A 1 81 ? -16.453 3.172 0.619 1 98.56 81 GLU A CA 1
ATOM 600 C C . GLU A 1 81 ? -15.984 2.578 1.943 1 98.56 81 GLU A C 1
ATOM 602 O O . GLU A 1 81 ? -16.344 3.076 3.014 1 98.56 81 GLU A O 1
ATOM 607 N N . PHE A 1 82 ? -15.273 1.55 1.899 1 98.75 82 PHE A N 1
ATOM 608 C CA . PHE A 1 82 ? -14.727 0.942 3.105 1 98.75 82 PHE A CA 1
ATOM 609 C C . PHE A 1 82 ? -13.828 1.925 3.846 1 98.75 82 PHE A C 1
ATOM 611 O O . PHE A 1 82 ? -13.961 2.109 5.055 1 98.75 82 PHE A O 1
ATOM 618 N N . LEU A 1 83 ? -12.836 2.574 3.066 1 98.81 83 LEU A N 1
ATOM 619 C CA . LEU A 1 83 ? -11.883 3.508 3.656 1 98.81 83 LEU A CA 1
ATOM 620 C C . LEU A 1 83 ? -12.609 4.68 4.312 1 98.81 83 LEU A C 1
ATOM 622 O O . LEU A 1 83 ? -12.234 5.109 5.406 1 98.81 83 LEU A O 1
ATOM 626 N N . GLU A 1 84 ? -13.648 5.164 3.672 1 98.69 84 GLU A N 1
ATOM 627 C CA . GLU A 1 84 ? -14.438 6.262 4.219 1 98.69 84 GLU A CA 1
ATOM 628 C C . GLU A 1 84 ? -15.109 5.855 5.527 1 98.69 84 GLU A C 1
ATOM 630 O O . GLU A 1 84 ? -15.148 6.633 6.48 1 98.69 84 GLU A O 1
ATOM 635 N N . GLY A 1 85 ? -15.68 4.664 5.473 1 98.62 85 GLY A N 1
ATOM 636 C CA . GLY A 1 85 ? -16.297 4.164 6.691 1 98.62 85 GLY A CA 1
ATOM 637 C C . GLY A 1 85 ? -15.312 4.027 7.844 1 98.62 85 GLY A C 1
ATOM 638 O O . GLY A 1 85 ? -15.609 4.418 8.969 1 98.62 85 GLY A O 1
ATOM 639 N N . GLN A 1 86 ? -14.156 3.479 7.582 1 98.62 86 GLN A N 1
ATOM 640 C CA . GLN A 1 86 ? -13.133 3.311 8.602 1 98.62 86 GLN A CA 1
ATOM 641 C C . GLN A 1 86 ? -12.641 4.66 9.117 1 98.62 86 GLN A C 1
ATOM 643 O O . GLN A 1 86 ? -12.438 4.84 10.32 1 98.62 86 GLN A O 1
ATOM 648 N N . LEU A 1 87 ? -12.43 5.633 8.188 1 98.75 87 LEU A N 1
ATOM 649 C CA . LEU A 1 87 ? -12.031 6.984 8.57 1 98.75 87 LEU A CA 1
ATOM 650 C C . LEU A 1 87 ? -13.047 7.59 9.539 1 98.75 87 LEU A C 1
ATOM 652 O O . LEU A 1 87 ? -12.664 8.086 10.609 1 98.75 87 LEU A O 1
ATOM 656 N N . SER A 1 88 ? -14.32 7.551 9.164 1 98.69 88 SER A N 1
ATOM 657 C CA . SER A 1 88 ? -15.375 8.086 10.016 1 98.69 88 SER A CA 1
ATOM 658 C C . SER A 1 88 ? -15.383 7.422 11.383 1 98.69 88 SER A C 1
ATOM 660 O O . SER A 1 88 ? -15.477 8.094 12.414 1 98.69 88 SER A O 1
ATOM 662 N N . SER A 1 89 ? -15.227 6.113 11.391 1 98.56 89 SER A N 1
ATOM 663 C CA . SER A 1 89 ? -15.234 5.355 12.641 1 98.56 89 SER A CA 1
ATOM 664 C C . SER A 1 89 ? -14.055 5.742 13.531 1 98.56 89 SER A C 1
ATOM 666 O O . SER A 1 89 ? -14.211 5.887 14.742 1 98.56 89 SER A O 1
ATOM 668 N N . VAL A 1 90 ? -12.859 5.906 12.961 1 98.75 90 VAL A N 1
ATOM 669 C CA . VAL A 1 90 ? -11.656 6.266 13.711 1 98.75 90 VAL A CA 1
ATOM 670 C C . VAL A 1 90 ? -11.82 7.656 14.32 1 98.75 90 VAL A C 1
ATOM 672 O O . VAL A 1 90 ? -11.508 7.875 15.492 1 98.75 90 VAL A O 1
ATOM 675 N N . LEU A 1 91 ? -12.336 8.594 13.531 1 98.81 91 LEU A N 1
ATOM 676 C CA . LEU A 1 91 ? -12.523 9.961 14.008 1 98.81 91 LEU A CA 1
ATOM 677 C C . LEU A 1 91 ? -13.539 10.008 15.141 1 98.81 91 LEU A C 1
ATOM 679 O O . LEU A 1 91 ? -13.305 10.656 16.172 1 98.81 91 LEU A O 1
ATOM 683 N N . LYS A 1 92 ? -14.648 9.312 14.984 1 98.62 92 LYS A N 1
ATOM 684 C CA . LYS A 1 92 ? -15.672 9.273 16.031 1 98.62 92 LYS A CA 1
ATOM 685 C C . LYS A 1 92 ? -15.141 8.602 17.297 1 98.62 92 LYS A C 1
ATOM 687 O O . LYS A 1 92 ? -15.422 9.055 18.406 1 98.62 92 LYS A O 1
ATOM 692 N N . LYS A 1 93 ? -14.367 7.539 17.078 1 98.5 93 LYS A N 1
ATOM 693 C CA . LYS A 1 93 ? -13.773 6.855 18.219 1 98.5 93 LYS A CA 1
ATOM 694 C C . LYS A 1 93 ? -12.797 7.77 18.953 1 98.5 93 LYS A C 1
ATOM 696 O O . LYS A 1 93 ? -12.742 7.77 20.188 1 98.5 93 LYS A O 1
ATOM 701 N N . ALA A 1 94 ? -12 8.516 18.203 1 98.31 94 ALA A N 1
ATOM 702 C CA . ALA A 1 94 ? -11.055 9.445 18.812 1 98.31 94 ALA A CA 1
ATOM 703 C C . ALA A 1 94 ? -11.773 10.445 19.719 1 98.31 94 ALA A C 1
ATOM 705 O O . ALA A 1 94 ? -11.336 10.719 20.844 1 98.31 94 ALA A O 1
ATOM 706 N N . VAL A 1 95 ? -12.867 10.984 19.281 1 98.12 95 VAL A N 1
ATOM 707 C CA . VAL A 1 95 ? -13.617 11.984 20.016 1 98.12 95 VAL A CA 1
ATOM 708 C C . VAL A 1 95 ? -14.312 11.328 21.203 1 98.12 95 VAL A C 1
ATOM 710 O O . VAL A 1 95 ? -14.523 11.961 22.25 1 98.12 95 VAL A O 1
ATOM 713 N N . GLU A 1 96 ? -14.656 10.055 21.062 1 97.62 96 GLU A N 1
ATOM 714 C CA . GLU A 1 96 ? -15.344 9.312 22.125 1 97.62 96 GLU A CA 1
ATOM 715 C C . GLU A 1 96 ? -14.398 9 23.281 1 97.62 96 GLU A C 1
ATOM 717 O O . GLU A 1 96 ? -14.773 9.133 24.453 1 97.62 96 GLU A O 1
ATOM 722 N N . ILE A 1 97 ? -13.156 8.664 22.984 1 96.56 97 ILE A N 1
ATOM 723 C CA . ILE A 1 97 ? -12.312 8.094 24.031 1 96.56 97 ILE A CA 1
ATOM 724 C C . ILE A 1 97 ? -11.281 9.133 24.469 1 96.56 97 ILE A C 1
ATOM 726 O O . ILE A 1 97 ? -10.617 8.945 25.5 1 96.56 97 ILE A O 1
ATOM 730 N N . LYS A 1 98 ? -11.078 10.125 23.672 1 96.12 98 LYS A N 1
ATOM 731 C CA . LYS A 1 98 ? -10.125 11.172 24 1 96.12 98 LYS A CA 1
ATOM 732 C C . LYS A 1 98 ? -10.836 12.469 24.391 1 96.12 98 LYS A C 1
ATOM 734 O O . LYS A 1 98 ? -11.969 12.711 23.969 1 96.12 98 LYS A O 1
ATOM 739 N N . LYS A 1 99 ? -10.188 13.352 25.172 1 96.06 99 LYS A N 1
ATOM 740 C CA . LYS A 1 99 ? -10.828 14.531 25.75 1 96.06 99 LYS A CA 1
ATOM 741 C C . LYS A 1 99 ? -10.633 15.758 24.859 1 96.06 99 LYS A C 1
ATOM 743 O O . LYS A 1 99 ? -11.555 16.562 24.703 1 96.06 99 LYS A O 1
ATOM 748 N N . LYS A 1 100 ? -9.469 15.914 24.281 1 97.81 100 LYS A N 1
ATOM 749 C CA . LYS A 1 100 ? -9.125 17.125 23.547 1 97.81 100 LYS A CA 1
ATOM 750 C C . LYS A 1 100 ? -8.438 16.797 22.219 1 97.81 100 LYS A C 1
ATOM 752 O O . LYS A 1 100 ? -7.277 17.156 22.016 1 97.81 100 LYS A O 1
ATOM 757 N N . PRO A 1 101 ? -9.156 16.203 21.281 1 98.56 101 PRO A N 1
ATOM 758 C CA . PRO A 1 101 ? -8.539 15.914 19.984 1 98.56 101 PRO A CA 1
ATOM 759 C C . PRO A 1 101 ? -8.18 17.172 19.203 1 98.56 101 PRO A C 1
ATOM 761 O O . PRO A 1 101 ? -8.914 18.172 19.25 1 98.56 101 PRO A O 1
ATOM 764 N N . LEU A 1 102 ? -7.047 17.125 18.547 1 98.62 102 LEU A N 1
ATOM 765 C CA . LEU A 1 102 ? -6.508 18.219 17.734 1 98.62 102 LEU A CA 1
ATOM 766 C C . LEU A 1 102 ? -5.969 17.703 16.406 1 98.62 102 LEU A C 1
ATOM 768 O O . LEU A 1 102 ? -5.305 16.672 16.359 1 98.62 102 LEU A O 1
ATOM 772 N N . PHE A 1 103 ? -6.41 18.375 15.391 1 98.81 103 PHE A N 1
ATOM 773 C CA . PHE A 1 103 ? -5.914 18.047 14.055 1 98.81 103 PHE A CA 1
ATOM 774 C C . PHE A 1 103 ? -5.02 19.156 13.523 1 98.81 103 PHE A C 1
ATOM 776 O O . PHE A 1 103 ? -5.438 20.312 13.453 1 98.81 103 PHE A O 1
ATOM 783 N N . THR A 1 104 ? -3.754 18.797 13.156 1 98.44 104 THR A N 1
ATOM 784 C CA . THR A 1 104 ? -2.895 19.734 12.445 1 98.44 104 THR A CA 1
ATOM 785 C C . THR A 1 104 ? -2.963 19.5 10.938 1 98.44 104 THR A C 1
ATOM 787 O O . THR A 1 104 ? -2.801 18.375 10.477 1 98.44 104 THR A O 1
ATOM 790 N N . THR A 1 105 ? -3.205 20.562 10.211 1 98.25 105 THR A N 1
ATOM 791 C CA . THR A 1 105 ? -3.301 20.422 8.758 1 98.25 105 THR A CA 1
ATOM 792 C C . THR A 1 105 ? -2.205 21.219 8.07 1 98.25 105 THR A C 1
ATOM 794 O O . THR A 1 105 ? -1.924 22.359 8.453 1 98.25 105 THR A O 1
ATOM 797 N N . ALA A 1 106 ? -1.589 20.562 7.137 1 96.94 106 ALA A N 1
ATOM 798 C CA . ALA A 1 106 ? -0.688 21.25 6.211 1 96.94 106 ALA A CA 1
ATOM 799 C C . ALA A 1 106 ? -1.372 21.516 4.871 1 96.94 106 ALA A C 1
ATOM 801 O O . ALA A 1 106 ? -0.736 21.984 3.926 1 96.94 106 ALA A O 1
ATOM 802 N N . LEU A 1 107 ? -2.633 21.172 4.738 1 97.81 107 LEU A N 1
ATOM 803 C CA . LEU A 1 107 ? -3.506 21.438 3.596 1 97.81 107 LEU A CA 1
ATOM 804 C C . LEU A 1 107 ? -3.027 20.672 2.365 1 97.81 107 LEU A C 1
ATOM 806 O O . LEU A 1 107 ? -3.312 21.062 1.233 1 97.81 107 LEU A O 1
ATOM 810 N N . ILE A 1 108 ? -2.227 19.641 2.604 1 97.62 108 ILE A N 1
ATOM 811 C CA . ILE A 1 108 ? -1.895 18.734 1.513 1 97.62 108 ILE A CA 1
ATOM 812 C C . ILE A 1 108 ? -3.076 17.797 1.237 1 97.62 108 ILE A C 1
ATOM 814 O O . ILE A 1 108 ? -4.043 17.781 2.004 1 97.62 108 ILE A O 1
ATOM 818 N N . ALA A 1 109 ? -3.057 17.047 0.181 1 98.31 109 ALA A N 1
ATOM 819 C CA . ALA A 1 109 ? -4.195 16.266 -0.307 1 98.31 109 ALA A CA 1
ATOM 820 C C . ALA A 1 109 ? -4.773 15.383 0.798 1 98.31 109 ALA A C 1
ATOM 822 O O . ALA A 1 109 ? -5.984 15.383 1.026 1 98.31 109 ALA A O 1
ATOM 823 N N . GLY A 1 110 ? -3.908 14.641 1.464 1 98.62 110 GLY A N 1
ATOM 824 C CA . GLY A 1 110 ? -4.371 13.789 2.551 1 98.62 110 GLY A CA 1
ATOM 825 C C . GLY A 1 110 ? -5.066 14.562 3.656 1 98.62 110 GLY A C 1
ATOM 826 O O . GLY A 1 110 ? -6.043 14.086 4.238 1 98.62 110 GLY A O 1
ATOM 827 N N . ASP A 1 111 ? -4.547 15.766 3.986 1 98.69 111 ASP A N 1
ATOM 828 C CA . ASP A 1 111 ? -5.137 16.594 5.031 1 98.69 111 ASP A CA 1
ATOM 829 C C . ASP A 1 111 ? -6.496 17.141 4.602 1 98.69 111 ASP A C 1
ATOM 831 O O . ASP A 1 111 ? -7.379 17.344 5.438 1 98.69 111 ASP A O 1
ATOM 835 N N . CYS A 1 112 ? -6.645 17.328 3.287 1 98.81 112 CYS A N 1
ATOM 836 C CA . CYS A 1 112 ? -7.953 17.75 2.789 1 98.81 112 CYS A CA 1
ATOM 837 C C . CYS A 1 112 ? -8.984 16.641 2.967 1 98.81 112 CYS A C 1
ATOM 839 O O . CYS A 1 112 ? -10.148 16.922 3.271 1 98.81 112 CYS A O 1
ATOM 841 N N . VAL A 1 113 ? -8.555 15.398 2.773 1 98.88 113 VAL A N 1
ATOM 842 C CA . VAL A 1 113 ? -9.422 14.258 3.047 1 98.88 113 VAL A CA 1
ATOM 843 C C . VAL A 1 113 ? -9.852 14.273 4.512 1 98.88 113 VAL A C 1
ATOM 845 O O . VAL A 1 113 ? -11.039 14.125 4.816 1 98.88 113 VAL A O 1
ATOM 848 N N . LEU A 1 114 ? -8.906 14.508 5.395 1 98.88 114 LEU A N 1
ATOM 849 C CA . LEU A 1 114 ? -9.18 14.492 6.828 1 98.88 114 LEU A CA 1
ATOM 850 C C . LEU A 1 114 ? -10.125 15.625 7.211 1 98.88 114 LEU A C 1
ATOM 852 O O . LEU A 1 114 ? -11.07 15.414 7.977 1 98.88 114 LEU A O 1
ATOM 856 N N . LEU A 1 115 ? -9.859 16.797 6.668 1 98.75 115 LEU A N 1
ATOM 857 C CA . LEU A 1 115 ? -10.719 17.938 6.969 1 98.75 115 LEU A CA 1
ATOM 858 C C . LEU A 1 115 ? -12.148 17.672 6.523 1 98.75 115 LEU A C 1
ATOM 860 O O . LEU A 1 115 ? -13.102 17.938 7.266 1 98.75 115 LEU A O 1
ATOM 864 N N . ASP A 1 116 ? -12.32 17.109 5.332 1 98.88 116 ASP A N 1
ATOM 865 C CA . ASP A 1 116 ? -13.641 16.766 4.824 1 98.88 116 ASP A CA 1
ATOM 866 C C . ASP A 1 116 ? -14.305 15.688 5.684 1 98.88 116 ASP A C 1
ATOM 868 O O . ASP A 1 116 ? -15.492 15.766 5.98 1 98.88 116 ASP A O 1
ATOM 872 N N . GLY A 1 117 ? -13.508 14.68 6.074 1 98.81 117 GLY A N 1
ATOM 873 C CA . GLY A 1 117 ? -14.016 13.633 6.949 1 98.81 117 GLY A CA 1
ATOM 874 C C . GLY A 1 117 ? -14.492 14.156 8.289 1 98.81 117 GLY A C 1
ATOM 875 O O . GLY A 1 117 ? -15.539 13.742 8.789 1 98.81 117 GLY A O 1
ATOM 876 N N . ILE A 1 118 ? -13.695 15.039 8.883 1 98.81 118 ILE A N 1
ATOM 877 C CA . ILE A 1 118 ? -14.047 15.648 10.164 1 98.81 118 ILE A CA 1
ATOM 878 C C . ILE A 1 118 ? -15.359 16.422 10.031 1 98.81 118 ILE A C 1
ATOM 880 O O . ILE A 1 118 ? -16.25 16.297 10.867 1 98.81 118 ILE A O 1
ATOM 884 N N . ALA A 1 119 ? -15.469 17.172 8.945 1 98.69 119 ALA A N 1
ATOM 885 C CA . ALA A 1 119 ? -16.672 17.969 8.695 1 98.69 119 ALA A CA 1
ATOM 886 C C . ALA A 1 119 ? -17.891 17.078 8.484 1 98.69 119 ALA A C 1
ATOM 888 O O . ALA A 1 119 ? -18.938 17.297 9.094 1 98.69 119 ALA A O 1
ATOM 889 N N . LYS A 1 120 ? -17.766 16.031 7.68 1 98.38 120 LYS A N 1
ATOM 890 C CA . LYS A 1 120 ? -18.875 15.133 7.352 1 98.38 120 LYS A CA 1
ATOM 891 C C . LYS A 1 120 ? -19.328 14.359 8.586 1 98.38 120 LYS A C 1
ATOM 893 O O . LYS A 1 120 ? -20.516 14.039 8.711 1 98.38 120 LYS A O 1
ATOM 898 N N . ALA A 1 121 ? -18.375 14.117 9.43 1 98.06 121 ALA A N 1
ATOM 899 C CA . ALA A 1 121 ? -18.703 13.383 10.648 1 98.06 121 ALA A CA 1
ATOM 900 C C . ALA A 1 121 ? -19.312 14.305 11.695 1 98.06 121 ALA A C 1
ATOM 902 O O . ALA A 1 121 ? -19.719 13.859 12.773 1 98.06 121 ALA A O 1
ATOM 903 N N . GLY A 1 122 ? -19.375 15.617 11.414 1 97.81 122 GLY A N 1
ATOM 904 C CA . GLY A 1 122 ? -19.938 16.578 12.352 1 97.81 122 GLY A CA 1
ATOM 905 C C . GLY A 1 122 ? -19.047 16.844 13.555 1 97.81 122 GLY A C 1
ATOM 906 O O . GLY A 1 122 ? -19.547 17.016 14.672 1 97.81 122 GLY A O 1
ATOM 907 N N . LEU A 1 123 ? -17.703 16.844 13.328 1 98.5 123 LEU A N 1
ATOM 908 C CA . LEU A 1 123 ? -16.812 16.859 14.477 1 98.5 123 LEU A CA 1
ATOM 909 C C . LEU A 1 123 ? -15.992 18.141 14.508 1 98.5 123 LEU A C 1
ATOM 911 O O . LEU A 1 123 ? -15.023 18.25 15.273 1 98.5 123 LEU A O 1
ATOM 915 N N . LEU A 1 124 ? -16.344 19.156 13.742 1 98.12 124 LEU A N 1
ATOM 916 C CA . LEU A 1 124 ? -15.57 20.391 13.641 1 98.12 124 LEU A CA 1
ATOM 917 C C . LEU A 1 124 ? -15.578 21.141 14.969 1 98.12 124 LEU A C 1
ATOM 919 O O . LEU A 1 124 ? -14.664 21.922 15.25 1 98.12 124 LEU A O 1
ATOM 923 N N . ASP A 1 125 ? -16.609 20.891 15.766 1 97 125 ASP A N 1
ATOM 924 C CA . ASP A 1 125 ? -16.688 21.562 17.062 1 97 125 ASP A CA 1
ATOM 925 C C . ASP A 1 125 ? -15.992 20.734 18.141 1 97 125 ASP A C 1
ATOM 927 O O . ASP A 1 125 ? -15.781 21.219 19.266 1 97 125 ASP A O 1
ATOM 931 N N . LYS A 1 126 ? -15.602 19.547 17.844 1 98 126 LYS A N 1
ATOM 932 C CA . LYS A 1 126 ? -15.016 18.641 18.828 1 98 126 LYS A CA 1
ATOM 933 C C . LYS A 1 126 ? -13.516 18.469 18.609 1 98 126 LYS A C 1
ATOM 935 O O . LYS A 1 126 ? -12.797 18.031 19.5 1 98 126 LYS A O 1
ATOM 940 N N . ILE A 1 127 ? -13.062 18.734 17.453 1 98.62 127 ILE A N 1
ATOM 941 C CA . ILE A 1 127 ? -11.648 18.609 17.094 1 98.62 127 ILE A CA 1
ATOM 942 C C . ILE A 1 127 ? -11.078 20 16.766 1 98.62 127 ILE A C 1
ATOM 944 O O . ILE A 1 127 ? -11.531 20.656 15.836 1 98.62 127 ILE A O 1
ATOM 948 N N . GLU A 1 128 ? -10.109 20.406 17.547 1 98.44 128 GLU A N 1
ATOM 949 C CA . GLU A 1 128 ? -9.445 21.672 17.266 1 98.44 128 GLU A CA 1
ATOM 950 C C . GLU A 1 128 ? -8.57 21.578 16.016 1 98.44 128 GLU A C 1
ATOM 952 O O . GLU A 1 128 ? -7.809 20.609 15.867 1 98.44 128 GLU A O 1
ATOM 957 N N . ILE A 1 129 ? -8.742 22.516 15.109 1 98.81 129 ILE A N 1
ATOM 958 C CA . ILE A 1 129 ? -7.945 22.531 13.891 1 98.81 129 ILE A CA 1
ATOM 959 C C . ILE A 1 129 ? -6.805 23.547 14.031 1 98.81 129 ILE A C 1
ATOM 961 O O . ILE A 1 129 ? -7.035 24.719 14.328 1 98.81 129 ILE A O 1
ATOM 965 N N . VAL A 1 130 ? -5.578 23.094 13.812 1 98.75 130 VAL A N 1
ATOM 966 C CA . VAL A 1 130 ? -4.387 23.922 13.977 1 98.75 130 VAL A CA 1
ATOM 967 C C . VAL A 1 130 ? -3.623 24 12.656 1 98.75 130 VAL A C 1
ATOM 969 O O . VAL A 1 130 ? -3.527 23.016 11.93 1 98.75 130 VAL A O 1
ATOM 972 N N . PHE A 1 131 ? -3.111 25.141 12.352 1 98.69 131 PHE A N 1
ATOM 973 C CA . PHE A 1 131 ? -2.291 25.406 11.18 1 98.69 131 PHE A CA 1
ATOM 974 C C . PHE A 1 131 ? -1.011 26.141 11.57 1 98.69 131 PHE A C 1
ATOM 976 O O . PHE A 1 131 ? -1.043 27.062 12.383 1 98.69 131 PHE A O 1
ATOM 983 N N . ILE A 1 132 ? 0.11 25.688 11.047 1 97.94 132 ILE A N 1
ATOM 984 C CA . ILE A 1 132 ? 1.394 26.312 11.328 1 97.94 132 ILE A CA 1
ATOM 985 C C . ILE A 1 132 ? 1.802 27.188 10.141 1 97.94 132 ILE A C 1
ATOM 987 O O . ILE A 1 132 ? 2.047 26.688 9.039 1 97.94 132 ILE A O 1
ATOM 991 N N . ASP A 1 133 ? 1.868 28.438 10.312 1 97.81 133 ASP A N 1
ATOM 992 C CA . ASP A 1 133 ? 2.398 29.359 9.328 1 97.81 133 ASP A CA 1
ATOM 993 C C . ASP A 1 133 ? 3.895 29.594 9.531 1 97.81 133 ASP A C 1
ATOM 995 O O . ASP A 1 133 ? 4.293 30.391 10.383 1 97.81 133 ASP A O 1
ATOM 999 N N . THR A 1 134 ? 4.664 29.016 8.703 1 96.38 134 THR A N 1
ATOM 1000 C CA . THR A 1 134 ? 6.113 29.062 8.875 1 96.38 134 THR A CA 1
ATOM 1001 C C . THR A 1 134 ? 6.672 30.391 8.406 1 96.38 134 THR A C 1
ATOM 1003 O O . THR A 1 134 ? 7.832 30.719 8.664 1 96.38 134 THR A O 1
ATOM 1006 N N . PHE A 1 135 ? 5.906 31.203 7.699 1 96.25 135 PHE A N 1
ATOM 1007 C CA . PHE A 1 135 ? 6.258 32.469 7.07 1 96.25 135 PHE A CA 1
ATOM 1008 C C . PHE A 1 135 ? 7 32.25 5.762 1 96.25 135 PHE A C 1
ATOM 1010 O O . PHE A 1 135 ? 7.398 33.188 5.094 1 96.25 135 PHE A O 1
ATOM 1017 N N . PHE A 1 136 ? 7.105 31.016 5.355 1 93.88 136 PHE A N 1
ATOM 1018 C CA . PHE A 1 136 ? 7.805 30.688 4.121 1 93.88 136 PHE A CA 1
ATOM 1019 C C . PHE A 1 136 ? 6.93 29.828 3.209 1 93.88 136 PHE A C 1
ATOM 1021 O O . PHE A 1 136 ? 7.414 29.25 2.232 1 93.88 136 PHE A O 1
ATOM 1028 N N . LEU A 1 137 ? 5.66 29.75 3.535 1 95.44 137 LEU A N 1
ATOM 1029 C CA . LEU A 1 137 ? 4.707 29 2.713 1 95.44 137 LEU A CA 1
ATOM 1030 C C . LEU A 1 137 ? 4.418 29.75 1.414 1 95.44 137 LEU A C 1
ATOM 1032 O O . LEU A 1 137 ? 4.617 30.969 1.332 1 95.44 137 LEU A O 1
ATOM 1036 N N . PHE A 1 138 ? 3.932 29 0.469 1 92.94 138 PHE A N 1
ATOM 1037 C CA . PHE A 1 138 ? 3.367 29.641 -0.709 1 92.94 138 PHE A CA 1
ATOM 1038 C C . PHE A 1 138 ? 2.186 30.531 -0.328 1 92.94 138 PHE A C 1
ATOM 1040 O O . PHE A 1 138 ? 1.361 30.156 0.505 1 92.94 138 PHE A O 1
ATOM 1047 N N . PRO A 1 139 ? 2.111 31.734 -0.917 1 92.81 139 PRO A N 1
ATOM 1048 C CA . PRO A 1 139 ? 0.935 32.562 -0.643 1 92.81 139 PRO A CA 1
ATOM 1049 C C . PRO A 1 139 ? -0.377 31.844 -0.946 1 92.81 139 PRO A C 1
ATOM 1051 O O . PRO A 1 139 ? -1.38 32.062 -0.263 1 92.81 139 PRO A O 1
ATOM 1054 N N . GLU A 1 140 ? -0.379 31 -1.937 1 93.06 140 GLU A N 1
ATOM 1055 C CA . GLU A 1 140 ? -1.549 30.203 -2.314 1 93.06 140 GLU A CA 1
ATOM 1056 C C . GLU A 1 140 ? -2.02 29.328 -1.159 1 93.06 140 GLU A C 1
ATOM 1058 O O . GLU A 1 140 ? -3.211 29.031 -1.044 1 93.06 140 GLU A O 1
ATOM 1063 N N . THR A 1 141 ? -1.065 28.969 -0.342 1 96.19 141 THR A N 1
ATOM 1064 C CA . THR A 1 141 ? -1.413 28.125 0.801 1 96.19 141 THR A CA 1
ATOM 1065 C C . THR A 1 141 ? -2.275 28.891 1.794 1 96.19 141 THR A C 1
ATOM 1067 O O . THR A 1 141 ? -3.281 28.375 2.285 1 96.19 141 THR A O 1
ATOM 1070 N N . LEU A 1 142 ? -1.9 30.141 2.045 1 95.62 142 LEU A N 1
ATOM 1071 C CA . LEU A 1 142 ? -2.664 30.969 2.973 1 95.62 142 LEU A CA 1
ATOM 1072 C C . LEU A 1 142 ? -4.039 31.297 2.404 1 95.62 142 LEU A C 1
ATOM 1074 O O . LEU A 1 142 ? -5.031 31.297 3.137 1 95.62 142 LEU A O 1
ATOM 1078 N N . ASP A 1 143 ? -4.082 31.547 1.12 1 94 143 ASP A N 1
ATOM 1079 C CA . ASP A 1 143 ? -5.367 31.75 0.462 1 94 143 ASP A CA 1
ATOM 1080 C C . ASP A 1 143 ? -6.25 30.516 0.553 1 94 143 ASP A C 1
ATOM 1082 O O . ASP A 1 143 ? -7.453 30.609 0.789 1 94 143 ASP A O 1
ATOM 1086 N N . PHE A 1 144 ? -5.66 29.391 0.346 1 96.31 144 PHE A N 1
ATOM 1087 C CA . PHE A 1 144 ? -6.398 28.141 0.4 1 96.31 144 PHE A CA 1
ATOM 1088 C C . PHE A 1 144 ? -6.898 27.859 1.814 1 96.31 144 PHE A C 1
ATOM 1090 O O . PHE A 1 144 ? -7.996 27.344 1.999 1 96.31 144 PHE A O 1
ATOM 1097 N N . LEU A 1 145 ? -6.09 28.203 2.818 1 97.62 145 LEU A N 1
ATOM 1098 C CA . LEU A 1 145 ? -6.562 28.094 4.191 1 97.62 145 LEU A CA 1
ATOM 1099 C C . LEU A 1 145 ? -7.867 28.859 4.387 1 97.62 145 LEU A C 1
ATOM 1101 O O . LEU A 1 145 ? -8.828 28.328 4.941 1 97.62 145 LEU A O 1
ATOM 1105 N N . ARG A 1 146 ? -7.895 30.062 3.916 1 97.38 146 ARG A N 1
ATOM 1106 C CA . ARG A 1 146 ? -9.102 30.875 4.031 1 97.38 146 ARG A CA 1
ATOM 1107 C C . ARG A 1 146 ? -10.273 30.234 3.301 1 97.38 146 ARG A C 1
ATOM 1109 O O . ARG A 1 146 ? -11.398 30.219 3.803 1 97.38 146 ARG A O 1
ATOM 1116 N N . GLU A 1 147 ? -9.992 29.688 2.164 1 96.5 147 GLU A N 1
ATOM 1117 C CA . GLU A 1 147 ? -11.023 29.016 1.366 1 96.5 147 GLU A CA 1
ATOM 1118 C C . GLU A 1 147 ? -11.641 27.844 2.127 1 96.5 147 GLU A C 1
ATOM 1120 O O . GLU A 1 147 ? -12.859 27.703 2.17 1 96.5 147 GLU A O 1
ATOM 1125 N N . VAL A 1 148 ? -10.805 27.047 2.736 1 97.94 148 VAL A N 1
ATOM 1126 C CA . VAL A 1 148 ? -11.32 25.859 3.396 1 97.94 148 VAL A CA 1
ATOM 1127 C C . VAL A 1 148 ? -12.016 26.25 4.699 1 97.94 148 VAL A C 1
ATOM 1129 O O . VAL A 1 148 ? -12.992 25.609 5.102 1 97.94 148 VAL A O 1
ATOM 1132 N N . GLU A 1 149 ? -11.523 27.312 5.398 1 98.31 149 GLU A N 1
ATOM 1133 C CA . GLU A 1 149 ? -12.211 27.828 6.574 1 98.31 149 GLU A CA 1
ATOM 1134 C C . GLU A 1 149 ? -13.641 28.234 6.234 1 98.31 149 GLU A C 1
ATOM 1136 O O . GLU A 1 149 ? -14.578 27.922 6.969 1 98.31 149 GLU A O 1
ATOM 1141 N N . GLU A 1 150 ? -13.72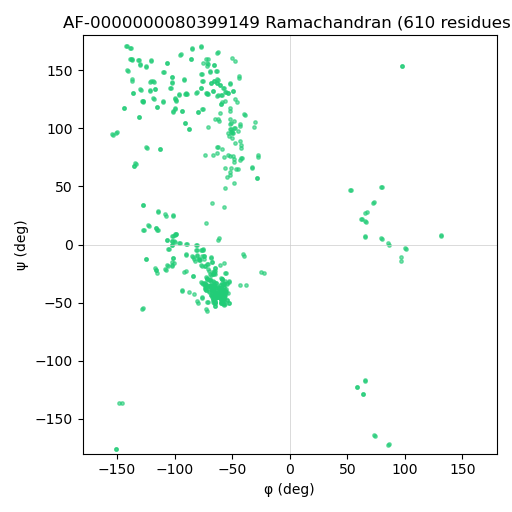7 28.922 5.145 1 98.06 150 GLU A N 1
ATOM 1142 C CA . GLU A 1 150 ? -15.039 29.375 4.703 1 98.06 150 GLU A CA 1
ATOM 1143 C C . GLU A 1 150 ? -15.906 28.203 4.258 1 98.06 150 GLU A C 1
ATOM 1145 O O . GLU A 1 150 ? -17.094 28.141 4.605 1 98.06 150 GLU A O 1
ATOM 1150 N N . HIS A 1 151 ? -15.391 27.297 3.543 1 97.88 151 HIS A N 1
ATOM 1151 C CA . HIS A 1 151 ? -16.109 26.156 2.977 1 97.88 151 HIS A CA 1
ATOM 1152 C C . HIS A 1 151 ? -16.734 25.297 4.07 1 97.88 151 HIS A C 1
ATOM 1154 O O . HIS A 1 151 ? -17.891 24.891 3.957 1 97.88 151 HIS A O 1
ATOM 1160 N N . TYR A 1 152 ? -15.984 25.062 5.113 1 98.25 152 TYR A N 1
ATOM 1161 C CA . TYR A 1 152 ? -16.453 24.125 6.133 1 98.25 152 TYR A CA 1
ATOM 1162 C C . TYR A 1 152 ? -17 24.875 7.348 1 98.25 152 TYR A C 1
ATOM 1164 O O . TYR A 1 152 ? -17.625 24.266 8.219 1 98.25 152 TYR A O 1
ATOM 1172 N N . GLY A 1 153 ? -16.719 26.109 7.461 1 97.44 153 GLY A N 1
ATOM 1173 C CA . GLY A 1 153 ? -17.234 26.906 8.562 1 97.44 153 GLY A CA 1
ATOM 1174 C C . GLY A 1 153 ? -16.469 26.703 9.859 1 97.44 153 GLY A C 1
ATOM 1175 O O . GLY A 1 153 ? -17.078 26.453 10.906 1 97.44 153 GLY A O 1
ATOM 1176 N N . PHE A 1 154 ? -15.18 26.797 9.781 1 97.75 154 PHE A N 1
ATOM 1177 C CA . PHE A 1 154 ? -14.328 26.75 10.969 1 97.75 154 PHE A CA 1
ATOM 1178 C C . PHE A 1 154 ? -13.227 27.797 10.883 1 97.75 154 PHE A C 1
ATOM 1180 O O . PHE A 1 154 ? -13.102 28.5 9.883 1 97.75 154 PHE A O 1
ATOM 1187 N N . LYS A 1 155 ? -12.531 28.016 11.945 1 98.06 155 LYS A N 1
ATOM 1188 C CA . LYS A 1 155 ? -11.336 28.859 11.984 1 98.06 155 LYS A CA 1
ATOM 1189 C C . LYS A 1 155 ? -10.172 28.109 12.633 1 98.06 155 LYS A C 1
ATOM 1191 O O . LYS A 1 155 ? -10.281 27.625 13.758 1 98.06 155 LYS A O 1
ATOM 1196 N N . ALA A 1 156 ? -9.117 28.031 11.898 1 98.56 156 ALA A N 1
ATOM 1197 C CA . ALA A 1 156 ? -7.934 27.344 12.414 1 98.56 156 ALA A CA 1
ATOM 1198 C C . ALA A 1 156 ? -7.199 28.219 13.422 1 98.56 156 ALA A C 1
ATOM 1200 O O . ALA A 1 156 ? -7.168 29.453 13.281 1 98.56 156 ALA A O 1
ATOM 1201 N N . LYS A 1 157 ? -6.723 27.594 14.453 1 98.56 157 LYS A N 1
ATOM 1202 C CA . LYS A 1 157 ? -5.719 28.266 15.266 1 98.56 157 LYS A CA 1
ATOM 1203 C C . LYS A 1 157 ? -4.359 28.281 14.578 1 98.56 157 LYS A C 1
ATOM 1205 O O . LYS A 1 157 ? -3.775 27.219 14.328 1 98.56 157 LYS A O 1
ATOM 1210 N N . VAL A 1 158 ? -3.902 29.438 14.281 1 98.5 158 VAL A N 1
ATOM 1211 C CA . VAL A 1 158 ? -2.662 29.578 13.523 1 98.5 158 VAL A CA 1
ATOM 1212 C C . VAL A 1 158 ? -1.506 29.875 14.477 1 98.5 158 VAL A C 1
ATOM 1214 O O . VAL A 1 158 ? -1.592 30.781 15.305 1 98.5 158 VAL A O 1
ATOM 1217 N N . TYR A 1 159 ? -0.485 29.078 14.438 1 98.19 159 TYR A N 1
ATOM 1218 C CA . TYR A 1 159 ? 0.75 29.281 15.18 1 98.19 159 TYR A CA 1
ATOM 1219 C C . TYR A 1 159 ? 1.9 29.641 14.25 1 98.19 159 TYR A C 1
ATOM 1221 O O . TYR A 1 159 ? 1.912 29.219 13.086 1 98.19 159 TYR A O 1
ATOM 1229 N N . HIS A 1 160 ? 2.803 30.391 14.656 1 97.88 160 HIS A N 1
ATOM 1230 C CA . HIS A 1 160 ? 3.988 30.828 13.93 1 97.88 160 HIS A CA 1
ATOM 1231 C C . HIS A 1 160 ? 5.145 31.109 14.883 1 97.88 160 HIS A C 1
ATOM 1233 O O . HIS A 1 160 ? 5.039 30.859 16.094 1 97.88 160 HIS A O 1
ATOM 1239 N N . CYS A 1 161 ? 6.191 31.578 14.32 1 97.06 161 CYS A N 1
ATOM 1240 C CA . CYS A 1 161 ? 7.344 31.906 15.156 1 97.06 161 CYS A CA 1
ATOM 1241 C C . CYS A 1 161 ? 6.922 32.75 16.359 1 97.06 161 CYS A C 1
ATOM 1243 O O . CYS A 1 161 ? 6.215 33.75 16.219 1 97.06 161 CYS A O 1
ATOM 1245 N N . ALA A 1 162 ? 7.406 32.344 17.547 1 96.31 162 ALA A N 1
ATOM 1246 C CA . ALA A 1 162 ? 6.891 32.875 18.797 1 96.31 162 ALA A CA 1
ATOM 1247 C C . ALA A 1 162 ? 7.23 34.344 18.953 1 96.31 162 ALA A C 1
ATOM 1249 O O . ALA A 1 162 ? 6.438 35.125 19.5 1 96.31 162 ALA A O 1
ATOM 1250 N N . ASP A 1 163 ? 8.391 34.719 18.547 1 96.31 163 ASP A N 1
ATOM 1251 C CA . ASP A 1 163 ? 8.852 36.062 18.828 1 96.31 163 ASP A CA 1
ATOM 1252 C C . ASP A 1 163 ? 8.672 36.969 17.609 1 96.31 163 ASP A C 1
ATOM 1254 O O . ASP A 1 163 ? 9.188 38.094 17.562 1 96.31 163 ASP A O 1
ATOM 1258 N N . CYS A 1 164 ? 8 36.5 16.578 1 96.75 164 CYS A N 1
ATOM 1259 C CA . CYS A 1 164 ? 7.695 37.281 15.391 1 96.75 164 CYS A CA 1
ATOM 1260 C C . CYS A 1 164 ? 6.219 37.156 15.023 1 96.75 164 CYS A C 1
ATOM 1262 O O . CYS A 1 164 ? 5.793 36.156 14.469 1 96.75 164 CYS A O 1
ATOM 1264 N N . PRO A 1 165 ? 5.496 38.25 15.211 1 95.12 165 PRO A N 1
ATOM 1265 C CA . PRO A 1 165 ? 4.051 38.125 14.977 1 95.12 165 PRO A CA 1
ATOM 1266 C C . PRO A 1 165 ? 3.691 38.125 13.492 1 95.12 165 PRO A C 1
ATOM 1268 O O . PRO A 1 165 ? 2.582 37.719 13.133 1 95.12 165 PRO A O 1
ATOM 1271 N N . THR A 1 166 ? 4.629 38.594 12.656 1 95.62 166 THR A N 1
ATOM 1272 C CA . THR A 1 166 ? 4.375 38.625 11.219 1 95.62 166 THR A CA 1
ATOM 1273 C C . THR A 1 166 ? 5.602 38.156 10.445 1 95.62 166 THR A C 1
ATOM 1275 O O . THR A 1 166 ? 6.703 38.094 10.992 1 95.62 166 THR A O 1
ATOM 1278 N N . GLN A 1 167 ? 5.301 37.75 9.18 1 94.75 167 GLN A N 1
ATOM 1279 C CA . GLN A 1 167 ? 6.402 37.406 8.289 1 94.75 167 GLN A CA 1
ATOM 1280 C C . GLN A 1 167 ? 7.398 38.562 8.172 1 94.75 167 GLN A C 1
ATOM 1282 O O . GLN A 1 167 ? 8.609 38.344 8.172 1 94.75 167 GLN A O 1
ATOM 1287 N N . GLU A 1 168 ? 6.891 39.781 8.07 1 95.06 168 GLU A N 1
ATOM 1288 C CA . GLU A 1 168 ? 7.727 41 7.965 1 95.06 168 GLU A CA 1
ATOM 1289 C C . GLU A 1 168 ? 8.648 41.125 9.172 1 95.06 168 GLU A C 1
ATOM 1291 O O . GLU A 1 168 ? 9.844 41.375 9.023 1 95.06 168 GLU A O 1
ATOM 1296 N N . SER A 1 169 ? 8.039 40.938 10.328 1 96.19 169 SER A N 1
ATOM 1297 C CA . SER A 1 169 ? 8.836 41.031 11.547 1 96.19 169 SER A CA 1
ATOM 1298 C C . SER A 1 169 ? 9.883 39.938 11.602 1 96.19 169 SER A C 1
ATOM 1300 O O . SER A 1 169 ? 10.984 40.125 12.125 1 96.19 169 SER A O 1
ATOM 1302 N N . PHE A 1 170 ? 9.578 38.812 11.07 1 96.12 170 PHE A N 1
ATOM 1303 C CA . PHE A 1 170 ? 10.539 37.719 11.008 1 96.12 170 PHE A CA 1
ATOM 1304 C C . PHE A 1 170 ? 11.703 38.062 10.086 1 96.12 170 PHE A C 1
ATOM 1306 O O . PHE A 1 170 ? 12.867 37.875 10.453 1 96.12 170 PHE A O 1
ATOM 1313 N N . TYR A 1 171 ? 11.383 38.562 8.93 1 93.75 171 TYR A N 1
ATOM 1314 C CA . TYR A 1 171 ? 12.406 38.938 7.965 1 93.75 171 TYR A CA 1
ATOM 1315 C C . TYR A 1 171 ? 13.305 40.031 8.516 1 93.75 171 TYR A C 1
ATOM 1317 O O . TYR A 1 171 ? 14.516 40.031 8.273 1 93.75 171 TYR A O 1
ATOM 1325 N N . ASP A 1 172 ? 12.719 40.938 9.227 1 95.56 172 ASP A N 1
ATOM 1326 C CA . ASP A 1 172 ? 13.477 42.031 9.828 1 95.56 172 ASP A CA 1
ATOM 1327 C C . ASP A 1 172 ? 14.445 41.5 10.883 1 95.56 172 ASP A C 1
ATOM 1329 O O . ASP A 1 172 ? 15.594 41.969 10.969 1 95.56 172 ASP A O 1
ATOM 1333 N N . LYS A 1 173 ? 13.938 40.562 11.586 1 95.56 173 LYS A N 1
ATOM 1334 C CA . LYS A 1 173 ? 14.703 40.062 12.734 1 95.56 173 LYS A CA 1
ATOM 1335 C C . LYS A 1 173 ? 15.734 39.031 12.328 1 95.56 173 LYS A C 1
ATOM 1337 O O . LYS A 1 173 ? 16.875 39.062 12.797 1 95.56 173 LYS A O 1
ATOM 1342 N N . TYR A 1 174 ? 15.383 38.125 11.453 1 94.75 174 TYR A N 1
ATOM 1343 C CA . TYR A 1 174 ? 16.234 36.969 11.164 1 94.75 174 TYR A CA 1
ATOM 1344 C C . TYR A 1 174 ? 16.703 37 9.711 1 94.75 174 TYR A C 1
ATOM 1346 O O . TYR A 1 174 ? 17.703 36.344 9.367 1 94.75 174 TYR A O 1
ATOM 1354 N N . GLY A 1 175 ? 15.969 37.688 8.953 1 92.38 175 GLY A N 1
ATOM 1355 C CA . GLY A 1 175 ? 16.297 37.719 7.535 1 92.38 175 GLY A CA 1
ATOM 1356 C C . GLY A 1 175 ? 15.469 36.75 6.723 1 92.38 175 GLY A C 1
ATOM 1357 O O . GLY A 1 175 ? 15.102 35.688 7.211 1 92.38 175 GLY A O 1
ATOM 1358 N N . ALA A 1 176 ? 15.297 37.062 5.453 1 88.69 176 ALA A N 1
ATOM 1359 C CA . ALA A 1 176 ? 14.5 36.25 4.539 1 88.69 176 ALA A CA 1
ATOM 1360 C C . ALA A 1 176 ? 15.234 34.938 4.16 1 88.69 176 ALA A C 1
ATOM 1362 O O . ALA A 1 176 ? 14.617 34 3.707 1 88.69 176 ALA A O 1
ATOM 1363 N N . ASP A 1 177 ? 16.547 34.875 4.352 1 87.81 177 ASP A N 1
ATOM 1364 C CA . ASP A 1 177 ? 17.359 33.719 3.959 1 87.81 177 ASP A CA 1
ATOM 1365 C C . ASP A 1 177 ? 17.812 32.906 5.18 1 87.81 177 ASP A C 1
ATOM 1367 O O . ASP A 1 177 ? 18.812 32.188 5.125 1 87.81 177 ASP A O 1
ATOM 1371 N N . TYR A 1 178 ? 17.016 33.062 6.199 1 87.62 178 TYR A N 1
ATOM 1372 C CA . TYR A 1 178 ? 17.375 32.438 7.465 1 87.62 178 TYR A CA 1
ATOM 1373 C C . TYR A 1 178 ? 17.516 30.922 7.301 1 87.62 178 TYR A C 1
ATOM 1375 O O . TYR A 1 178 ? 18.391 30.297 7.91 1 87.62 178 TYR A O 1
ATOM 1383 N N . TRP A 1 179 ? 16.766 30.297 6.465 1 83.69 179 TRP A N 1
ATOM 1384 C CA . TRP A 1 179 ? 16.766 28.844 6.258 1 83.69 179 TRP A CA 1
ATOM 1385 C C . TRP A 1 179 ? 18.062 28.391 5.602 1 83.69 179 TRP A C 1
ATOM 1387 O O . TRP A 1 179 ? 18.469 27.25 5.77 1 83.69 179 TRP A O 1
ATOM 1397 N N . MET A 1 180 ? 18.719 29.266 4.871 1 81 180 MET A N 1
ATOM 1398 C CA . MET A 1 180 ? 20 28.953 4.227 1 81 180 MET A CA 1
ATOM 1399 C C . MET A 1 180 ? 21.141 28.984 5.234 1 81 180 MET A C 1
ATOM 1401 O O . MET A 1 180 ? 22.094 28.219 5.113 1 81 180 MET A O 1
ATOM 1405 N N . GLU A 1 181 ? 20.938 29.859 6.164 1 82.62 181 GLU A N 1
ATOM 1406 C CA . GLU A 1 181 ? 22.016 30.062 7.137 1 82.62 181 GLU A CA 1
ATOM 1407 C C . GLU A 1 181 ? 22.062 28.922 8.148 1 82.62 181 GLU A C 1
ATOM 1409 O O . GLU A 1 181 ? 23.141 28.453 8.508 1 82.62 181 GLU A O 1
ATOM 1414 N N . ASP A 1 182 ? 20.938 28.578 8.641 1 82.81 182 ASP A N 1
ATOM 1415 C CA . ASP A 1 182 ? 20.844 27.516 9.648 1 82.81 182 ASP A CA 1
ATOM 1416 C C . ASP A 1 182 ? 19.5 26.797 9.555 1 82.81 182 ASP A C 1
ATOM 1418 O O . ASP A 1 182 ? 18.531 27.172 10.219 1 82.81 182 ASP A O 1
ATOM 1422 N N . ILE A 1 183 ? 19.484 25.719 8.898 1 82.25 183 ILE A N 1
ATOM 1423 C CA . ILE A 1 183 ? 18.25 25.031 8.586 1 82.25 183 ILE A CA 1
ATOM 1424 C C . ILE A 1 183 ? 17.641 24.438 9.859 1 82.25 183 ILE A C 1
ATOM 1426 O O . ILE A 1 183 ? 16.422 24.406 10.016 1 82.25 183 ILE A O 1
ATOM 1430 N N . ASP A 1 184 ? 18.453 24.016 10.734 1 83.62 184 ASP A N 1
ATOM 1431 C CA . ASP A 1 184 ? 17.969 23.422 11.969 1 83.62 184 ASP A CA 1
ATOM 1432 C C . ASP A 1 184 ? 17.25 24.453 12.836 1 83.62 184 ASP A C 1
ATOM 1434 O O . ASP A 1 184 ? 16.188 24.188 13.398 1 83.62 184 ASP A O 1
ATOM 1438 N N . GLN A 1 185 ? 17.891 25.594 12.945 1 88.06 185 GLN A N 1
ATOM 1439 C CA . GLN A 1 185 ? 17.281 26.656 13.734 1 88.06 185 GLN A CA 1
ATOM 1440 C C . GLN A 1 185 ? 16.016 27.188 13.07 1 88.06 185 GLN A C 1
ATOM 1442 O O . GLN A 1 185 ? 15.039 27.516 13.75 1 88.06 185 GLN A O 1
ATOM 1447 N N . TYR A 1 186 ? 16.078 27.281 11.82 1 88.81 186 TYR A N 1
ATOM 1448 C CA . TYR A 1 186 ? 14.867 27.656 11.086 1 88.81 186 TYR A CA 1
ATOM 1449 C C . TYR A 1 186 ? 13.742 26.672 11.359 1 88.81 186 TYR A C 1
ATOM 1451 O O . TYR A 1 186 ? 12.625 27.078 11.695 1 88.81 186 TYR A O 1
ATOM 1459 N N . ASP A 1 187 ? 14.039 25.422 11.203 1 89.56 187 ASP A N 1
ATOM 1460 C CA . ASP A 1 187 ? 13.031 24.391 11.43 1 89.56 187 ASP A CA 1
ATOM 1461 C C . ASP A 1 187 ? 12.484 24.453 12.852 1 89.56 187 ASP A C 1
ATOM 1463 O O . ASP A 1 187 ? 11.273 24.312 13.062 1 89.56 187 ASP A O 1
ATOM 1467 N N . PHE A 1 188 ? 13.352 24.672 13.711 1 91.69 188 PHE A N 1
ATOM 1468 C CA . PHE A 1 188 ? 12.922 24.734 15.102 1 91.69 188 PHE A CA 1
ATOM 1469 C C . PHE A 1 188 ? 12 25.922 15.328 1 91.69 188 PHE A C 1
ATOM 1471 O O . PHE A 1 188 ? 10.883 25.766 15.836 1 91.69 188 PHE A O 1
ATOM 1478 N N . LYS A 1 189 ? 12.344 27.109 14.914 1 94.12 189 LYS A N 1
ATOM 1479 C CA . LYS A 1 189 ? 11.633 28.344 15.211 1 94.12 189 LYS A CA 1
ATO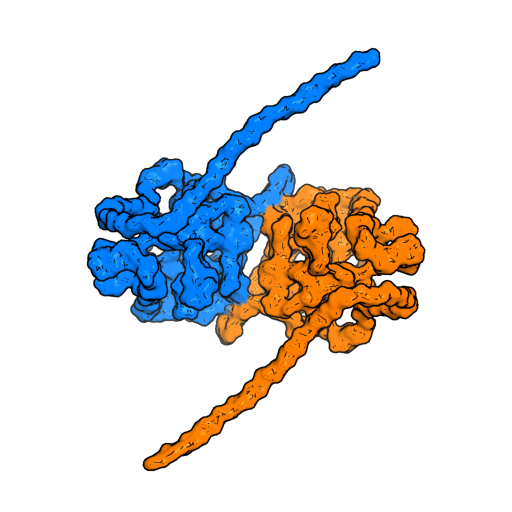M 1480 C C . LYS A 1 189 ? 10.328 28.438 14.43 1 94.12 189 LYS A C 1
ATOM 1482 O O . LYS A 1 189 ? 9.336 28.984 14.922 1 94.12 189 LYS A O 1
ATOM 1487 N N . CYS A 1 190 ? 10.359 27.891 13.258 1 94.38 190 CYS A N 1
ATOM 1488 C CA . CYS A 1 190 ? 9.242 28.141 12.359 1 94.38 190 CYS A CA 1
ATOM 1489 C C . CYS A 1 190 ? 8.297 26.953 12.305 1 94.38 190 CYS A C 1
ATOM 1491 O O . CYS A 1 190 ? 7.145 27.094 11.891 1 94.38 190 CYS A O 1
ATOM 1493 N N . LYS A 1 191 ? 8.734 25.812 12.719 1 93.31 191 LYS A N 1
ATOM 1494 C CA . LYS A 1 191 ? 7.902 24.625 12.547 1 93.31 191 LYS A CA 1
ATOM 1495 C C . LYS A 1 191 ? 7.746 23.875 13.867 1 93.31 191 LYS A C 1
ATOM 1497 O O . LYS A 1 191 ? 6.629 23.703 14.359 1 93.31 191 LYS A O 1
ATOM 1502 N N . VAL A 1 192 ? 8.844 23.531 14.469 1 93.69 192 VAL A N 1
ATOM 1503 C CA . VAL A 1 192 ? 8.852 22.625 15.602 1 93.69 192 VAL A CA 1
ATOM 1504 C C . VAL A 1 192 ? 8.273 23.312 16.828 1 93.69 192 VAL A C 1
ATOM 1506 O O . VAL A 1 192 ? 7.312 22.828 17.438 1 93.69 192 VAL A O 1
ATOM 1509 N N . GLU A 1 193 ? 8.875 24.438 17.188 1 95.5 193 GLU A N 1
ATOM 1510 C CA . GLU A 1 193 ? 8.438 25.141 18.391 1 95.5 193 GLU A CA 1
ATOM 1511 C C . GLU A 1 193 ? 6.965 25.531 18.281 1 95.5 193 GLU A C 1
ATOM 1513 O O . GLU A 1 193 ? 6.199 25.328 19.234 1 95.5 193 GLU A O 1
ATOM 1518 N N . PRO A 1 194 ? 6.539 26.172 17.172 1 97.44 194 PRO A N 1
ATOM 1519 C CA . PRO A 1 194 ? 5.121 26.516 17.062 1 97.44 194 PRO A CA 1
ATOM 1520 C C . PRO A 1 194 ? 4.207 25.297 17.234 1 97.44 194 PRO A C 1
ATOM 1522 O O . PRO A 1 194 ? 3.141 25.406 17.844 1 97.44 194 PRO A O 1
ATOM 1525 N N . LEU A 1 195 ? 4.57 24.203 16.703 1 96.62 195 LEU A N 1
ATOM 1526 C CA . LEU A 1 195 ? 3.781 22.984 16.859 1 96.62 195 LEU A CA 1
ATOM 1527 C C . LEU A 1 195 ? 3.76 22.531 18.312 1 96.62 195 LEU A C 1
ATOM 1529 O O . LEU A 1 195 ? 2.697 22.203 18.844 1 96.62 195 LEU A O 1
ATOM 1533 N N . GLN A 1 196 ? 4.898 22.5 18.875 1 96.06 196 GLN A N 1
ATOM 1534 C CA . GLN A 1 196 ? 4.988 22.109 20.281 1 96.06 196 GLN A CA 1
ATOM 1535 C C . GLN A 1 196 ? 4.137 23.016 21.172 1 96.06 196 GLN A C 1
ATOM 1537 O O . GLN A 1 196 ? 3.463 22.531 22.078 1 96.06 196 GLN A O 1
ATOM 1542 N N . ARG A 1 197 ? 4.242 24.266 20.922 1 97.56 197 ARG A N 1
ATOM 1543 C CA . ARG A 1 197 ? 3.445 25.234 21.672 1 97.56 197 ARG A CA 1
ATOM 1544 C C . ARG A 1 197 ? 1.954 24.984 21.469 1 97.56 197 ARG A C 1
ATOM 1546 O O . ARG A 1 197 ? 1.176 25.031 22.422 1 97.56 197 ARG A O 1
ATOM 1553 N N . ALA A 1 198 ? 1.527 24.703 20.266 1 97.44 198 ALA A N 1
ATOM 1554 C CA . ALA A 1 198 ? 0.132 24.391 19.969 1 97.44 198 ALA A CA 1
ATOM 1555 C C . ALA A 1 198 ? -0.334 23.172 20.75 1 97.44 198 ALA A C 1
ATOM 1557 O O . ALA A 1 198 ? -1.407 23.188 21.359 1 97.44 198 ALA A O 1
ATOM 1558 N N . LEU A 1 199 ? 0.486 22.141 20.703 1 97.06 199 LEU A N 1
ATOM 1559 C CA . LEU A 1 199 ? 0.151 20.906 21.406 1 97.06 199 LEU A CA 1
ATOM 1560 C C . LEU A 1 199 ? 0.082 21.125 22.906 1 97.06 199 LEU A C 1
ATOM 1562 O O . LEU A 1 199 ? -0.843 20.656 23.578 1 97.06 199 LEU A O 1
ATOM 1566 N N . LYS A 1 200 ? 1.02 21.844 23.422 1 97 200 LYS A N 1
ATOM 1567 C CA . LYS A 1 200 ? 1.072 22.125 24.859 1 97 200 LYS A CA 1
ATOM 1568 C C . LYS A 1 200 ? -0.122 22.969 25.297 1 97 200 LYS A C 1
ATOM 1570 O O . LYS A 1 200 ? -0.798 22.625 26.281 1 97 200 LYS A O 1
ATOM 1575 N N . GLU A 1 201 ? -0.37 24 24.641 1 97.81 201 GLU A N 1
ATOM 1576 C CA . GLU A 1 201 ? -1.438 24.922 25 1 97.81 201 GLU A CA 1
ATOM 1577 C C . GLU A 1 201 ? -2.807 24.25 24.891 1 97.81 201 GLU A C 1
ATOM 1579 O O . GLU A 1 201 ? -3.715 24.562 25.672 1 97.81 201 GLU A O 1
ATOM 1584 N N . SER A 1 202 ? -2.967 23.406 23.906 1 96.75 202 SER A N 1
ATOM 1585 C CA . SER A 1 202 ? -4.246 22.734 23.703 1 96.75 202 SER A CA 1
ATOM 1586 C C . SER A 1 202 ? -4.477 21.656 24.766 1 96.75 202 SER A C 1
ATOM 1588 O O . SER A 1 202 ? -5.617 21.312 25.078 1 96.75 202 SER A O 1
ATOM 1590 N N . GLY A 1 203 ? -3.334 21.078 25.297 1 97.06 203 GLY A N 1
ATOM 1591 C CA . GLY A 1 203 ? -3.439 19.938 26.188 1 97.06 203 GLY A CA 1
ATOM 1592 C C . GLY A 1 203 ? -3.988 18.703 25.516 1 97.06 203 GLY A C 1
ATOM 1593 O O . GLY A 1 203 ? -4.633 17.859 26.172 1 97.06 203 GLY A O 1
ATOM 1594 N N . THR A 1 204 ? -3.773 18.625 24.25 1 97.38 204 THR A N 1
ATOM 1595 C CA . THR A 1 204 ? -4.363 17.547 23.453 1 97.38 204 THR A CA 1
ATOM 1596 C C . THR A 1 204 ? -3.854 16.188 23.922 1 97.38 204 THR A C 1
ATOM 1598 O O . THR A 1 204 ? -2.678 16.047 24.266 1 97.38 204 THR A O 1
ATOM 1601 N N . ASP A 1 205 ? -4.715 15.172 23.938 1 97.19 205 ASP A N 1
ATOM 1602 C CA . ASP A 1 205 ? -4.363 13.773 24.188 1 97.19 205 ASP A CA 1
ATOM 1603 C C . ASP A 1 205 ? -4.613 12.914 22.953 1 97.19 205 ASP A C 1
ATOM 1605 O O . ASP A 1 205 ? -4.59 11.688 23.031 1 97.19 205 ASP A O 1
ATOM 1609 N N . ALA A 1 206 ? -4.848 13.57 21.812 1 97.75 206 ALA A N 1
ATOM 1610 C CA . ALA A 1 206 ? -5.02 12.922 20.516 1 97.75 206 ALA A CA 1
ATOM 1611 C C . ALA A 1 206 ? -4.637 13.859 19.375 1 97.75 206 ALA A C 1
ATOM 1613 O O . ALA A 1 206 ? -5.469 14.633 18.891 1 97.75 206 ALA A O 1
ATOM 1614 N N . TRP A 1 207 ? -3.441 13.75 18.969 1 98.38 207 TRP A N 1
ATOM 1615 C CA . TRP A 1 207 ? -2.938 14.523 17.844 1 98.38 207 TRP A CA 1
ATOM 1616 C C . TRP A 1 207 ? -3.207 13.812 16.516 1 98.38 207 TRP A C 1
ATOM 1618 O O . TRP A 1 207 ? -2.463 12.906 16.141 1 98.38 207 TRP A O 1
ATOM 1628 N N . ILE A 1 208 ? -4.23 14.227 15.859 1 98.69 208 ILE A N 1
ATOM 1629 C CA . ILE A 1 208 ? -4.625 13.688 14.562 1 98.69 208 ILE A CA 1
ATOM 1630 C C . ILE A 1 208 ? -3.775 14.32 13.461 1 98.69 208 ILE A C 1
ATOM 1632 O O . ILE A 1 208 ? -3.559 15.531 13.453 1 98.69 208 ILE A O 1
ATOM 1636 N N . ASN A 1 209 ? -3.232 13.5 12.602 1 97.5 209 ASN A N 1
ATOM 1637 C CA . ASN A 1 209 ? -2.408 13.977 11.5 1 97.5 209 ASN A CA 1
ATOM 1638 C C . ASN A 1 209 ? -2.646 13.164 10.227 1 97.5 209 ASN A C 1
ATOM 1640 O O . ASN A 1 209 ? -3.309 12.125 10.266 1 97.5 209 ASN A O 1
ATOM 1644 N N . GLY A 1 210 ? -2.094 13.633 9.102 1 97.62 210 GLY A N 1
ATOM 1645 C CA . GLY A 1 210 ? -2.383 13.031 7.809 1 97.62 210 GLY A CA 1
ATOM 1646 C C . GLY A 1 210 ? -1.274 12.117 7.316 1 97.62 210 GLY A C 1
ATOM 1647 O O . GLY A 1 210 ? -1.144 11.883 6.113 1 97.62 210 GLY A O 1
ATOM 1648 N N . ARG A 1 211 ? -0.485 11.578 8.25 1 96.38 211 ARG A N 1
ATOM 1649 C CA . ARG A 1 211 ? 0.606 10.695 7.848 1 96.38 211 ARG A CA 1
ATOM 1650 C C . ARG A 1 211 ? 0.069 9.383 7.281 1 96.38 211 ARG A C 1
ATOM 1652 O O . ARG A 1 211 ? -0.911 8.836 7.793 1 96.38 211 ARG A O 1
ATOM 1659 N N . ARG A 1 212 ? 0.741 8.938 6.191 1 97.19 212 ARG A N 1
ATOM 1660 C CA . ARG A 1 212 ? 0.376 7.68 5.539 1 97.19 212 ARG A CA 1
ATOM 1661 C C . ARG A 1 212 ? 1.601 6.797 5.332 1 97.19 212 ARG A C 1
ATOM 1663 O O . ARG A 1 212 ? 2.713 7.297 5.156 1 97.19 212 ARG A O 1
ATOM 1670 N N . ARG A 1 213 ? 1.325 5.574 5.25 1 95.12 213 ARG A N 1
ATOM 1671 C CA . ARG A 1 213 ? 2.389 4.598 5.039 1 95.12 213 ARG A CA 1
ATOM 1672 C C . ARG A 1 213 ? 3.035 4.785 3.67 1 95.12 213 ARG A C 1
ATOM 1674 O O . ARG A 1 213 ? 4.242 4.59 3.516 1 95.12 213 ARG A O 1
ATOM 1681 N N . ASP A 1 214 ? 2.273 5.16 2.668 1 95.38 214 ASP A N 1
ATOM 1682 C CA . ASP A 1 214 ? 2.814 5.238 1.313 1 95.38 214 ASP A CA 1
ATOM 1683 C C . ASP A 1 214 ? 3.703 6.465 1.145 1 95.38 214 ASP A C 1
ATOM 1685 O O . ASP A 1 214 ? 4.34 6.641 0.104 1 95.38 214 ASP A O 1
ATOM 1689 N N . HIS A 1 215 ? 3.783 7.336 2.229 1 93.75 215 HIS A N 1
ATOM 1690 C CA . HIS A 1 215 ? 4.773 8.406 2.223 1 93.75 215 HIS A CA 1
ATOM 1691 C C . HIS A 1 215 ? 6.191 7.848 2.256 1 93.75 215 HIS A C 1
ATOM 1693 O O . HIS A 1 215 ? 7.141 8.523 1.852 1 93.75 215 HIS A O 1
ATOM 1699 N N . GLY A 1 216 ? 6.328 6.605 2.811 1 87.69 216 GLY A N 1
ATOM 1700 C CA . GLY A 1 216 ? 7.613 5.926 2.844 1 87.69 216 GLY A CA 1
ATOM 1701 C C . GLY A 1 216 ? 8.453 6.301 4.051 1 87.69 216 GLY A C 1
ATOM 1702 O O . GLY A 1 216 ? 7.938 6.84 5.031 1 87.69 216 GLY A O 1
ATOM 1703 N N . ALA A 1 217 ? 9.672 5.832 4.008 1 80.94 217 ALA A N 1
ATOM 1704 C CA . ALA A 1 217 ? 10.68 6.121 5.023 1 80.94 217 ALA A CA 1
ATOM 1705 C C . ALA A 1 217 ? 10.203 5.68 6.406 1 80.94 217 ALA A C 1
ATOM 1707 O O . ALA A 1 217 ? 9.844 4.516 6.605 1 80.94 217 ALA A O 1
ATOM 1708 N N . GLU A 1 218 ? 10.164 6.625 7.363 1 78.94 218 GLU A N 1
ATOM 1709 C CA . GLU A 1 218 ? 9.836 6.301 8.75 1 78.94 218 GLU A CA 1
ATOM 1710 C C . GLU A 1 218 ? 8.336 6.078 8.922 1 78.94 218 GLU A C 1
ATOM 1712 O O . GLU A 1 218 ? 7.898 5.559 9.945 1 78.94 218 GLU A O 1
ATOM 1717 N N . ARG A 1 219 ? 7.605 6.293 7.867 1 85.75 219 ARG A N 1
ATOM 1718 C CA . ARG A 1 219 ? 6.152 6.223 7.98 1 85.75 219 ARG A CA 1
ATOM 1719 C C . ARG A 1 219 ? 5.621 4.906 7.422 1 85.75 219 ARG A C 1
ATOM 1721 O O . ARG A 1 219 ? 4.426 4.621 7.516 1 85.75 219 ARG A O 1
ATOM 1728 N N . ALA A 1 220 ? 6.453 4.105 6.961 1 86.69 220 ALA A N 1
ATOM 1729 C CA . ALA A 1 220 ? 6.086 2.928 6.176 1 86.69 220 ALA A CA 1
ATOM 1730 C C . ALA A 1 220 ? 5.293 1.933 7.023 1 86.69 220 ALA A C 1
ATOM 1732 O O . ALA A 1 220 ? 4.555 1.104 6.488 1 86.69 220 ALA A O 1
ATOM 1733 N N . SER A 1 221 ? 5.398 2.014 8.375 1 89.38 221 SER A N 1
ATOM 1734 C CA . SER A 1 221 ? 4.754 1.016 9.219 1 89.38 221 SER A CA 1
ATOM 1735 C C . SER A 1 221 ? 3.873 1.672 10.273 1 89.38 221 SER A C 1
ATOM 1737 O O . SER A 1 221 ? 3.688 1.124 11.367 1 89.38 221 SER A O 1
ATOM 1739 N N . LEU A 1 222 ? 3.285 2.768 9.906 1 93 222 LEU A N 1
ATOM 1740 C CA . LEU A 1 222 ? 2.455 3.535 10.828 1 93 222 LEU A CA 1
ATOM 1741 C C . LEU A 1 222 ? 1.199 2.758 11.211 1 93 222 LEU A C 1
ATOM 1743 O O . LEU A 1 222 ? 0.536 2.184 10.344 1 93 222 LEU A O 1
ATOM 1747 N N . PRO A 1 223 ? 0.957 2.736 12.555 1 96.06 223 PRO A N 1
ATOM 1748 C CA . PRO A 1 223 ? -0.39 2.316 12.953 1 96.06 223 PRO A CA 1
ATOM 1749 C C . PRO A 1 223 ? -1.395 3.467 12.938 1 96.06 223 PRO A C 1
ATOM 1751 O O . PRO A 1 223 ? -1.012 4.621 12.734 1 96.06 223 PRO A O 1
ATOM 1754 N N . VAL A 1 224 ? -2.623 3.146 13.047 1 98.19 224 VAL A N 1
ATOM 1755 C CA . VAL A 1 224 ? -3.639 4.188 13.156 1 98.19 224 VAL A CA 1
ATOM 1756 C C . VAL A 1 224 ? -3.549 4.859 14.523 1 98.19 224 VAL A C 1
ATOM 1758 O O . VAL A 1 224 ? -3.543 6.09 14.625 1 98.19 224 VAL A O 1
ATOM 1761 N N . TRP A 1 225 ? -3.512 4.035 15.555 1 97.88 225 TRP A N 1
ATOM 1762 C CA . TRP A 1 225 ? -3.383 4.531 16.922 1 97.88 225 TRP A CA 1
ATOM 1763 C C . TRP A 1 225 ? -1.94 4.43 17.406 1 97.88 225 TRP A C 1
ATOM 1765 O O . TRP A 1 225 ? -1.392 3.33 17.5 1 97.88 225 TRP A O 1
ATOM 1775 N N . GLU A 1 226 ? -1.345 5.531 17.688 1 95.81 226 GLU A N 1
ATOM 1776 C CA . GLU A 1 226 ? 0.07 5.637 18.031 1 95.81 226 GLU A CA 1
ATOM 1777 C C . GLU A 1 226 ? 0.275 6.516 19.266 1 95.81 226 GLU A C 1
ATOM 1779 O O . GLU A 1 226 ? 0.791 7.633 19.156 1 95.81 226 GLU A O 1
ATOM 1784 N N . GLY A 1 227 ? -0.149 6.023 20.469 1 93.75 227 GLY A N 1
ATOM 1785 C CA . GLY A 1 227 ? -0.075 6.848 21.656 1 93.75 227 GLY A CA 1
ATOM 1786 C C . GLY A 1 227 ? -0.986 8.055 21.609 1 93.75 227 GLY A C 1
ATOM 1787 O O . GLY A 1 227 ? -2.201 7.922 21.453 1 93.75 227 GLY A O 1
ATOM 1788 N N . ASP A 1 228 ? -0.338 9.164 21.641 1 94.38 228 ASP A N 1
ATOM 1789 C CA . ASP A 1 228 ? -1.112 10.398 21.578 1 94.38 228 ASP A CA 1
ATOM 1790 C C . ASP A 1 228 ? -1.326 10.859 20.141 1 94.38 228 ASP A C 1
ATOM 1792 O O . ASP A 1 228 ? -2.01 11.852 19.891 1 94.38 228 ASP A O 1
ATOM 1796 N N . LYS A 1 229 ? -0.834 10.133 19.266 1 96.19 229 LYS A N 1
ATOM 1797 C CA . LYS A 1 229 ? -1.057 10.422 17.844 1 96.19 229 LYS A CA 1
ATOM 1798 C C . LYS A 1 229 ? -2.107 9.492 17.25 1 96.19 229 LYS A C 1
ATOM 1800 O O . LYS A 1 229 ? -2.191 8.32 17.625 1 96.19 229 LYS A O 1
ATOM 1805 N N . VAL A 1 230 ? -2.834 10.031 16.391 1 98.06 230 VAL A N 1
ATOM 1806 C CA . VAL A 1 230 ? -3.805 9.266 15.609 1 98.06 230 VAL A CA 1
ATOM 1807 C C . VAL A 1 230 ? -3.596 9.523 14.125 1 98.06 230 VAL A C 1
ATOM 1809 O O . VAL A 1 230 ? -3.57 10.68 13.68 1 98.06 230 VAL A O 1
ATOM 1812 N N . ASN A 1 231 ? -3.385 8.438 13.375 1 98.19 231 ASN A N 1
ATOM 1813 C CA . ASN A 1 231 ? -3.189 8.5 11.93 1 98.19 231 ASN A CA 1
ATOM 1814 C C . ASN A 1 231 ? -4.348 7.844 11.18 1 98.19 231 ASN A C 1
ATOM 1816 O O . ASN A 1 231 ? -4.207 6.734 10.656 1 98.19 231 ASN A O 1
ATOM 1820 N N . PRO A 1 232 ? -5.418 8.547 10.984 1 98.69 232 PRO A N 1
ATOM 1821 C CA . PRO A 1 232 ? -6.66 7.922 10.523 1 98.69 232 PRO A CA 1
ATOM 1822 C C . PRO A 1 232 ? -6.551 7.375 9.102 1 98.69 232 PRO A C 1
ATOM 1824 O O . PRO A 1 232 ? -7.289 6.457 8.727 1 98.69 232 PRO A O 1
ATOM 1827 N N . ILE A 1 233 ? -5.645 7.957 8.344 1 98.75 233 ILE A N 1
ATOM 1828 C CA . ILE A 1 233 ? -5.566 7.531 6.953 1 98.75 233 ILE A CA 1
ATOM 1829 C C . ILE A 1 233 ? -4.227 6.844 6.699 1 98.75 233 ILE A C 1
ATOM 1831 O O . ILE A 1 233 ? -3.709 6.875 5.582 1 98.75 233 ILE A O 1
ATOM 1835 N N . ALA A 1 234 ? -3.668 6.234 7.746 1 97.62 234 ALA A N 1
ATOM 1836 C CA . ALA A 1 234 ? -2.359 5.594 7.684 1 97.62 234 ALA A CA 1
ATOM 1837 C C . ALA A 1 234 ? -2.289 4.605 6.523 1 97.62 234 ALA A C 1
ATOM 1839 O O . ALA A 1 234 ? -1.243 4.461 5.883 1 97.62 234 ALA A O 1
ATOM 1840 N N . PHE A 1 235 ? -3.396 3.988 6.195 1 96.94 235 PHE A N 1
ATOM 1841 C CA . PHE A 1 235 ? -3.385 2.891 5.234 1 96.94 235 PHE A CA 1
ATOM 1842 C C . PHE A 1 235 ? -3.879 3.361 3.869 1 96.94 235 PHE A C 1
ATOM 1844 O O . PHE A 1 235 ? -4.039 2.557 2.949 1 96.94 235 PHE A O 1
ATOM 1851 N N . TRP A 1 236 ? -4.176 4.613 3.721 1 98.19 236 TRP A N 1
ATOM 1852 C CA . TRP A 1 236 ? -4.562 5.168 2.43 1 98.19 236 TRP A CA 1
ATOM 1853 C C . TRP A 1 236 ? -3.348 5.355 1.527 1 98.19 236 TRP A C 1
ATOM 1855 O O . TRP A 1 236 ? -2.238 5.594 2.012 1 98.19 236 TRP A O 1
ATOM 1865 N N . THR A 1 237 ? -3.578 5.188 0.301 1 96.81 237 THR A N 1
ATOM 1866 C CA . THR A 1 237 ? -2.584 5.598 -0.685 1 96.81 237 THR A CA 1
ATOM 1867 C C . THR A 1 237 ? -2.885 7 -1.205 1 96.81 237 THR A C 1
ATOM 1869 O O . THR A 1 237 ? -3.986 7.516 -1.01 1 96.81 237 THR A O 1
ATOM 1872 N N . PHE A 1 238 ? -1.84 7.562 -1.829 1 97.81 238 PHE A N 1
ATOM 1873 C CA . PHE A 1 238 ? -2.064 8.852 -2.479 1 97.81 238 PHE A CA 1
ATOM 1874 C C . PHE A 1 238 ? -3.186 8.75 -3.506 1 97.81 238 PHE A C 1
ATOM 1876 O O . PHE A 1 238 ? -3.996 9.664 -3.643 1 97.81 238 PHE A O 1
ATOM 1883 N N . GLU A 1 239 ? -3.287 7.664 -4.195 1 96.94 239 GLU A N 1
ATOM 1884 C CA . GLU A 1 239 ? -4.363 7.414 -5.152 1 96.94 239 GLU A CA 1
ATOM 1885 C C . GLU A 1 239 ? -5.723 7.406 -4.461 1 96.94 239 GLU A C 1
ATOM 1887 O O . GLU A 1 239 ? -6.684 7.992 -4.965 1 96.94 239 GLU A O 1
ATOM 1892 N N . ASP A 1 240 ? -5.812 6.773 -3.348 1 98.12 240 ASP A N 1
ATOM 1893 C CA . ASP A 1 240 ? -7.055 6.762 -2.582 1 98.12 240 ASP A CA 1
ATOM 1894 C C . ASP A 1 240 ? -7.488 8.18 -2.215 1 98.12 240 ASP A C 1
ATOM 1896 O O . ASP A 1 240 ? -8.672 8.508 -2.293 1 98.12 240 ASP A O 1
ATOM 1900 N N . CYS A 1 241 ? -6.512 8.977 -1.759 1 98.75 241 CYS A N 1
ATOM 1901 C CA . CYS A 1 241 ? -6.816 10.352 -1.39 1 98.75 241 CYS A CA 1
ATOM 1902 C C . CYS A 1 241 ? -7.426 11.109 -2.564 1 98.75 241 CYS A C 1
ATOM 1904 O O . CYS A 1 241 ? -8.461 11.758 -2.418 1 98.75 241 CYS A O 1
ATOM 1906 N N . TRP A 1 242 ? -6.84 10.969 -3.68 1 98.25 242 TRP A N 1
ATOM 1907 C CA . TRP A 1 242 ? -7.324 11.711 -4.84 1 98.25 242 TRP A CA 1
ATOM 1908 C C . TRP A 1 242 ? -8.648 11.141 -5.34 1 98.25 242 TRP A C 1
ATOM 1910 O O . TRP A 1 242 ? -9.508 11.883 -5.824 1 98.25 242 TRP A O 1
ATOM 1920 N N . ASN A 1 243 ? -8.812 9.805 -5.289 1 97.81 243 ASN A N 1
ATOM 1921 C CA . ASN A 1 243 ? -10.117 9.227 -5.605 1 97.81 243 ASN A CA 1
ATOM 1922 C C . ASN A 1 243 ? -11.219 9.812 -4.723 1 97.81 243 ASN A C 1
ATOM 1924 O O . ASN A 1 243 ? -12.312 10.117 -5.203 1 97.81 243 ASN A O 1
ATOM 1928 N N . TYR A 1 244 ? -10.898 9.977 -3.504 1 98.69 244 TYR A N 1
ATOM 1929 C CA . TYR A 1 244 ? -11.844 10.57 -2.561 1 98.69 244 TYR A CA 1
ATOM 1930 C C . TYR A 1 244 ? -12.141 12.016 -2.92 1 98.69 244 TYR A C 1
ATOM 1932 O O . TYR A 1 244 ? -13.305 12.422 -2.977 1 98.69 244 TYR A O 1
ATOM 1940 N N . LEU A 1 245 ? -11.078 12.797 -3.08 1 98.69 245 LEU A N 1
ATOM 1941 C CA . LEU A 1 245 ? -11.242 14.211 -3.387 1 98.69 245 LEU A CA 1
ATOM 1942 C C . LEU A 1 245 ? -12.086 14.398 -4.641 1 98.69 245 LEU A C 1
ATOM 1944 O O . LEU A 1 245 ? -12.953 15.281 -4.684 1 98.69 245 LEU A O 1
ATOM 1948 N N . ARG A 1 246 ? -11.875 13.57 -5.637 1 97.19 246 ARG A N 1
ATOM 1949 C CA . ARG A 1 246 ? -12.641 13.617 -6.879 1 97.19 246 ARG A CA 1
ATOM 1950 C C . ARG A 1 246 ? -14.102 13.25 -6.645 1 97.19 246 ARG A C 1
ATOM 1952 O O . ARG A 1 246 ? -15 13.992 -7.039 1 97.19 246 ARG A O 1
ATOM 1959 N N . LYS A 1 247 ? -14.281 12.188 -6.004 1 97.62 247 LYS A N 1
ATOM 1960 C CA . LYS A 1 247 ? -15.625 11.664 -5.789 1 97.62 247 LYS A CA 1
ATOM 1961 C C . LYS A 1 247 ? -16.5 12.672 -5.051 1 97.62 247 LYS A C 1
ATOM 1963 O O . LYS A 1 247 ? -17.688 12.828 -5.367 1 97.62 247 LYS A O 1
ATOM 1968 N N . HIS A 1 248 ? -15.93 13.352 -4.129 1 98.38 248 HIS A N 1
ATOM 1969 C CA . HIS A 1 248 ? -16.719 14.195 -3.252 1 98.38 248 HIS A CA 1
ATOM 1970 C C . HIS A 1 248 ? -16.531 15.672 -3.592 1 98.38 248 HIS A C 1
ATOM 1972 O O . HIS A 1 248 ? -17.016 16.547 -2.871 1 98.38 248 HIS A O 1
ATOM 1978 N N . ASN A 1 249 ? -15.789 15.938 -4.633 1 97.69 249 ASN A N 1
ATOM 1979 C CA . ASN A 1 249 ? -15.531 17.297 -5.074 1 97.69 249 ASN A CA 1
ATOM 1980 C C . ASN A 1 249 ? -15 18.172 -3.936 1 97.69 249 ASN A C 1
ATOM 1982 O O . ASN A 1 249 ? -15.508 19.266 -3.688 1 97.69 249 ASN A O 1
ATOM 1986 N N . VAL A 1 250 ? -14.031 17.625 -3.217 1 98.5 250 VAL A N 1
ATOM 1987 C CA . VAL A 1 250 ? -13.43 18.297 -2.072 1 98.5 250 VAL A CA 1
ATOM 1988 C C . VAL A 1 250 ? -12.453 19.375 -2.557 1 98.5 250 VAL A C 1
ATOM 1990 O O . VAL A 1 250 ? -11.672 19.141 -3.48 1 98.5 250 VAL A O 1
ATOM 1993 N N . PRO A 1 251 ? -12.492 20.609 -1.965 1 97.5 251 PRO A N 1
ATOM 1994 C CA . PRO A 1 251 ? -11.453 21.594 -2.303 1 97.5 251 PRO A CA 1
ATOM 1995 C C . PRO A 1 251 ? -10.047 21.078 -2.014 1 97.5 251 PRO A C 1
ATOM 1997 O O . PRO A 1 251 ? -9.82 20.422 -0.991 1 97.5 251 PRO A O 1
ATOM 2000 N N . TYR A 1 252 ? -9.156 21.281 -2.955 1 97.81 252 TYR A N 1
ATOM 2001 C CA . TYR A 1 252 ? -7.766 20.891 -2.777 1 97.81 252 TYR A CA 1
ATOM 2002 C C . TYR A 1 252 ? -6.82 22.031 -3.148 1 97.81 252 TYR A C 1
ATOM 2004 O O . TYR A 1 252 ? -7.234 23 -3.783 1 97.81 252 TYR A O 1
ATOM 2012 N N . HIS A 1 253 ? -5.645 22 -2.662 1 96.94 253 HIS A N 1
ATOM 2013 C CA . HIS A 1 253 ? -4.648 23.047 -2.875 1 96.94 253 HIS A CA 1
ATOM 2014 C C . HIS A 1 253 ? -4.418 23.297 -4.363 1 96.94 253 HIS A C 1
ATOM 2016 O O . HIS A 1 253 ? -4.125 22.359 -5.113 1 96.94 253 HIS A O 1
ATOM 2022 N N . PRO A 1 254 ? -4.434 24.5 -4.828 1 95 254 PRO A N 1
ATOM 2023 C CA . PRO A 1 254 ? -4.41 24.781 -6.266 1 95 254 PRO A CA 1
ATOM 2024 C C . PRO A 1 254 ? -3.061 24.469 -6.906 1 95 254 PRO A C 1
ATOM 2026 O O . PRO A 1 254 ? -2.986 24.234 -8.117 1 95 254 PRO A O 1
ATOM 2029 N N . LEU A 1 255 ? -2.023 24.422 -6.148 1 95.06 255 LEU A N 1
ATOM 2030 C CA . LEU A 1 255 ? -0.693 24.219 -6.711 1 95.06 255 LEU A CA 1
ATOM 2031 C C . LEU A 1 255 ? -0.495 22.766 -7.145 1 95.06 255 LEU A C 1
ATOM 2033 O O . LEU A 1 255 ? 0.479 22.453 -7.828 1 95.06 255 LEU A O 1
ATOM 2037 N N . HIS A 1 256 ? -1.408 21.906 -6.789 1 96.5 256 HIS A N 1
ATOM 2038 C CA . HIS A 1 256 ? -1.372 20.562 -7.371 1 96.5 256 HIS A CA 1
ATOM 2039 C C . HIS A 1 256 ? -1.509 20.625 -8.891 1 96.5 256 HIS A C 1
ATOM 2041 O O . HIS A 1 256 ? -0.843 19.859 -9.602 1 96.5 256 HIS A O 1
ATOM 2047 N N . ASP A 1 257 ? -2.277 21.547 -9.344 1 95.06 257 ASP A N 1
ATOM 2048 C CA . ASP A 1 257 ? -2.533 21.672 -10.773 1 95.06 257 ASP A CA 1
ATOM 2049 C C . ASP A 1 257 ? -1.333 22.266 -11.5 1 95.06 257 ASP A C 1
ATOM 2051 O O . ASP A 1 257 ? -1.265 22.25 -12.734 1 95.06 257 ASP A O 1
ATOM 2055 N N . VAL A 1 258 ? -0.442 22.766 -10.727 1 92.44 258 VAL A N 1
ATOM 2056 C CA . VAL A 1 258 ? 0.78 23.312 -11.297 1 92.44 258 VAL A CA 1
ATOM 2057 C C . VAL A 1 258 ? 1.851 22.234 -11.383 1 92.44 258 VAL A C 1
ATOM 2059 O O . VAL A 1 258 ? 2.82 22.375 -12.133 1 92.44 258 VAL A O 1
ATOM 2062 N N . GLY A 1 259 ? 1.721 21.234 -10.578 1 93.81 259 GLY A N 1
ATOM 2063 C CA . GLY A 1 259 ? 2.676 20.141 -10.688 1 93.81 259 GLY A CA 1
ATOM 2064 C C . GLY A 1 259 ? 3.27 19.719 -9.352 1 93.81 259 GLY A C 1
ATOM 2065 O O . GLY A 1 259 ? 4.199 18.922 -9.305 1 93.81 259 GLY A O 1
ATOM 2066 N N . PHE A 1 260 ? 2.746 20.281 -8.25 1 94.88 260 PHE A N 1
ATOM 2067 C CA . PHE A 1 260 ? 3.244 19.922 -6.922 1 94.88 260 PHE A CA 1
ATOM 2068 C C . PHE A 1 260 ? 2.422 18.797 -6.32 1 94.88 260 PHE A C 1
ATOM 2070 O O . PHE A 1 260 ? 1.232 18.969 -6.043 1 94.88 260 PHE A O 1
ATOM 2077 N N . SER A 1 261 ? 3.008 17.641 -6.102 1 96.5 261 SER A N 1
ATOM 2078 C CA . SER A 1 261 ? 2.301 16.516 -5.5 1 96.5 261 SER A CA 1
ATOM 2079 C C . SER A 1 261 ? 2.088 16.734 -4.004 1 96.5 261 SER A C 1
ATOM 2081 O O . SER A 1 261 ? 1.119 16.234 -3.432 1 96.5 261 SER A O 1
ATOM 2083 N N . SER A 1 262 ? 3.031 17.359 -3.416 1 96.25 262 SER A N 1
ATOM 2084 C CA . SER A 1 262 ? 2.975 17.766 -2.018 1 96.25 262 SER A CA 1
ATOM 2085 C C . SER A 1 262 ? 3.541 19.172 -1.83 1 96.25 262 SER A C 1
ATOM 2087 O O . SER A 1 262 ? 4.266 19.672 -2.691 1 96.25 262 SER A O 1
ATOM 2089 N N . LEU A 1 263 ? 3.133 19.734 -0.701 1 93.69 263 LEU A N 1
ATOM 2090 C CA . LEU A 1 263 ? 3.492 21.141 -0.503 1 93.69 263 LEU A CA 1
ATOM 2091 C C . LEU A 1 263 ? 3.967 21.375 0.925 1 93.69 263 LEU A C 1
ATOM 2093 O O . LEU A 1 263 ? 3.469 20.75 1.864 1 93.69 263 LEU A O 1
ATOM 2097 N N . GLY A 1 264 ? 4.93 22.141 1.103 1 92.38 264 GLY A N 1
ATOM 2098 C CA . GLY A 1 264 ? 5.445 22.781 2.307 1 92.38 264 GLY A CA 1
ATOM 2099 C C . GLY A 1 264 ? 6.016 24.172 2.055 1 92.38 264 GLY A C 1
ATOM 2100 O O . GLY A 1 264 ? 5.398 24.984 1.364 1 92.38 264 GLY A O 1
ATOM 2101 N N . ASP A 1 265 ? 7.082 24.406 2.615 1 92.31 265 ASP A N 1
ATOM 2102 C CA . ASP A 1 265 ? 7.75 25.688 2.406 1 92.31 265 ASP A CA 1
ATOM 2103 C C . ASP A 1 265 ? 8.289 25.797 0.981 1 92.31 265 ASP A C 1
ATOM 2105 O O . ASP A 1 265 ? 8.734 24.812 0.4 1 92.31 265 ASP A O 1
ATOM 2109 N N . MET A 1 266 ? 8.312 27 0.513 1 90.38 266 MET A N 1
ATOM 2110 C CA . MET A 1 266 ? 8.664 27.281 -0.877 1 90.38 266 MET A CA 1
ATOM 2111 C C . MET A 1 266 ? 10.07 26.781 -1.189 1 90.38 266 MET A C 1
ATOM 2113 O O . MET A 1 266 ? 10.305 26.188 -2.242 1 90.38 266 MET A O 1
ATOM 2117 N N . GLN A 1 267 ? 10.977 26.922 -0.301 1 84.88 267 GLN A N 1
ATOM 2118 C CA . GLN A 1 267 ? 12.383 26.656 -0.583 1 84.88 267 GLN A CA 1
ATOM 2119 C C . GLN A 1 267 ? 12.672 25.156 -0.568 1 84.88 267 GLN A C 1
ATOM 2121 O O . GLN A 1 267 ? 13.734 24.719 -1.023 1 84.88 267 GLN A O 1
ATOM 2126 N N . SER A 1 268 ? 11.695 24.375 -0.046 1 88 268 SER A N 1
ATOM 2127 C CA . SER A 1 268 ? 11.953 22.938 0.086 1 88 268 SER A CA 1
ATOM 2128 C C . SER A 1 268 ? 10.898 22.125 -0.652 1 88 268 SER A C 1
ATOM 2130 O O . SER A 1 268 ? 10.688 20.953 -0.345 1 88 268 SER A O 1
ATOM 2132 N N . THR A 1 269 ? 10.172 22.766 -1.536 1 92.31 269 THR A N 1
ATOM 2133 C CA . THR A 1 269 ? 9.133 22.109 -2.324 1 92.31 269 THR A CA 1
ATOM 2134 C C . THR A 1 269 ? 9.461 22.188 -3.814 1 92.31 269 THR A C 1
ATOM 2136 O O . THR A 1 269 ? 9.75 23.266 -4.336 1 92.31 269 THR A O 1
ATOM 2139 N N . ALA A 1 270 ? 9.484 21.047 -4.461 1 92.12 270 ALA A N 1
ATOM 2140 C CA . ALA A 1 270 ? 9.727 20.984 -5.898 1 92.12 270 ALA A CA 1
ATOM 2141 C C . ALA A 1 270 ? 8.609 20.234 -6.613 1 92.12 270 ALA A C 1
ATOM 2143 O O . ALA A 1 270 ? 7.906 19.422 -6.004 1 92.12 270 ALA A O 1
ATOM 2144 N N . LYS A 1 271 ? 8.438 20.578 -7.863 1 93.75 271 LYS A N 1
ATOM 2145 C CA . LYS A 1 271 ? 7.492 19.844 -8.695 1 93.75 271 LYS A CA 1
ATOM 2146 C C . LYS A 1 271 ? 7.941 18.391 -8.875 1 93.75 271 LYS A C 1
ATOM 2148 O O . LYS A 1 271 ? 9.133 18.094 -8.836 1 93.75 271 LYS A O 1
ATOM 2153 N N . VAL A 1 272 ? 6.957 17.547 -9.023 1 94.75 272 VAL A N 1
ATOM 2154 C CA . VAL A 1 272 ? 7.207 16.125 -9.258 1 94.75 272 VAL A CA 1
ATOM 2155 C C . VAL A 1 272 ? 6.57 15.703 -10.578 1 94.75 272 VAL A C 1
ATOM 2157 O O . VAL A 1 272 ? 5.422 16.047 -10.859 1 94.75 272 VAL A O 1
ATOM 2160 N N . PRO A 1 273 ? 7.34 14.969 -11.453 1 94.44 273 PRO A N 1
ATOM 2161 C CA . PRO A 1 273 ? 6.711 14.438 -12.664 1 94.44 273 PRO A CA 1
ATOM 2162 C C . PRO A 1 273 ? 5.434 13.656 -12.375 1 94.44 273 PRO A C 1
ATOM 2164 O O . PRO A 1 273 ? 5.387 12.883 -11.406 1 94.44 273 PRO A O 1
ATOM 2167 N N . LEU A 1 274 ? 4.441 13.875 -13.211 1 93.88 274 LEU A N 1
ATOM 2168 C CA . LEU A 1 274 ? 3.107 13.336 -12.969 1 93.88 274 LEU A CA 1
ATOM 2169 C C . LEU A 1 274 ? 3.148 11.812 -12.836 1 93.88 274 LEU A C 1
ATOM 2171 O O . LEU A 1 274 ? 2.418 11.234 -12.031 1 93.88 274 LEU A O 1
ATOM 2175 N N . GLU A 1 275 ? 4.008 11.148 -13.555 1 90.88 275 GLU A N 1
ATOM 2176 C CA . GLU A 1 275 ? 4.066 9.688 -13.602 1 90.88 275 GLU A CA 1
ATOM 2177 C C . GLU A 1 275 ? 4.547 9.117 -12.266 1 90.88 275 GLU A C 1
ATOM 2179 O O . GLU A 1 275 ? 4.383 7.926 -12 1 90.88 275 GLU A O 1
ATOM 2184 N N . LYS A 1 276 ? 5.035 10.016 -11.414 1 92.69 276 LYS A N 1
ATOM 2185 C CA . LYS A 1 276 ? 5.594 9.555 -10.148 1 92.69 276 LYS A CA 1
ATOM 2186 C C . LYS A 1 276 ? 4.613 9.766 -9 1 92.69 276 LYS A C 1
ATOM 2188 O O . LYS A 1 276 ? 4.797 9.227 -7.906 1 92.69 276 LYS A O 1
ATOM 2193 N N . TRP A 1 277 ? 3.578 10.477 -9.195 1 95.69 277 TRP A N 1
ATOM 2194 C CA . TRP A 1 277 ? 2.699 10.93 -8.117 1 95.69 277 TRP A CA 1
ATOM 2195 C C . TRP A 1 277 ? 2.135 9.742 -7.344 1 95.69 277 TRP A C 1
ATOM 2197 O O . TRP A 1 277 ? 2.182 9.727 -6.113 1 95.69 277 TRP A O 1
ATOM 2207 N N . MET A 1 278 ? 1.729 8.727 -8.141 1 94.5 278 MET A N 1
ATOM 2208 C CA . MET A 1 278 ? 0.941 7.668 -7.512 1 94.5 278 MET A CA 1
ATOM 2209 C C . MET A 1 278 ? 1.815 6.469 -7.168 1 94.5 278 MET A C 1
ATOM 2211 O O . MET A 1 278 ? 1.309 5.422 -6.762 1 94.5 278 MET A O 1
ATOM 2215 N N . THR A 1 279 ? 3.088 6.602 -7.289 1 92.19 279 THR A N 1
ATOM 2216 C CA . THR A 1 279 ? 4.008 5.535 -6.902 1 92.19 279 THR A CA 1
ATOM 2217 C C . THR A 1 279 ? 4.34 5.621 -5.414 1 92.19 279 THR A C 1
ATOM 2219 O O . THR A 1 279 ? 4.09 6.648 -4.777 1 92.19 279 THR A O 1
ATOM 2222 N N . TYR A 1 280 ? 4.801 4.508 -4.848 1 92.44 280 TYR A N 1
ATOM 2223 C CA . TYR A 1 280 ? 5.23 4.52 -3.455 1 92.44 280 TYR A CA 1
ATOM 2224 C C . TYR A 1 280 ? 6.258 5.621 -3.211 1 92.44 280 TYR A C 1
ATOM 2226 O O . TYR A 1 280 ? 7.215 5.766 -3.977 1 92.44 280 TYR A O 1
ATOM 2234 N N . ALA A 1 281 ? 6.051 6.434 -2.17 1 92.69 281 ALA A N 1
ATOM 2235 C CA . ALA A 1 281 ? 6.91 7.531 -1.745 1 92.69 281 ALA A CA 1
ATOM 2236 C C . ALA A 1 281 ? 6.949 8.633 -2.797 1 92.69 281 ALA A C 1
ATOM 2238 O O . ALA A 1 281 ? 7.699 9.609 -2.66 1 92.69 281 ALA A O 1
ATOM 2239 N N . GLY A 1 282 ? 6.137 8.539 -3.828 1 93.12 282 GLY A N 1
ATOM 2240 C CA . GLY A 1 282 ? 6.133 9.508 -4.918 1 93.12 282 GLY A CA 1
ATOM 2241 C C . GLY A 1 282 ? 5.605 10.867 -4.508 1 93.12 282 GLY A C 1
ATOM 2242 O O . GLY A 1 282 ? 6.109 11.898 -4.961 1 93.12 282 GLY A O 1
ATOM 2243 N N . GLU A 1 283 ? 4.656 10.875 -3.676 1 95.38 283 GLU A N 1
ATOM 2244 C CA . GLU A 1 283 ? 4.02 12.117 -3.246 1 95.38 283 GLU A CA 1
ATOM 2245 C C . GLU A 1 283 ? 5.039 13.078 -2.641 1 95.38 283 GLU A C 1
ATOM 2247 O O . GLU A 1 283 ? 5.004 14.273 -2.914 1 95.38 283 GLU A O 1
ATOM 2252 N N . ARG A 1 284 ? 5.949 12.547 -1.893 1 93.31 284 ARG A N 1
ATOM 2253 C CA . ARG A 1 284 ? 6.84 13.406 -1.117 1 93.31 284 ARG A CA 1
ATOM 2254 C C . ARG A 1 284 ? 8.203 13.523 -1.786 1 93.31 284 ARG A C 1
ATOM 2256 O O . ARG A 1 284 ? 9.141 14.078 -1.205 1 93.31 284 ARG A O 1
ATOM 2263 N N . SER A 1 285 ? 8.32 12.977 -3.006 1 91.44 285 SER A N 1
ATOM 2264 C CA . SER A 1 285 ? 9.625 12.914 -3.664 1 91.44 285 SER A CA 1
ATOM 2265 C C . SER A 1 285 ? 10.125 14.312 -4.027 1 91.44 285 SER A C 1
ATOM 2267 O O . SER A 1 285 ? 11.312 14.5 -4.305 1 91.44 285 SER A O 1
ATOM 2269 N N . GLY A 1 286 ? 9.273 15.281 -3.994 1 91.56 286 GLY A N 1
ATOM 2270 C CA . GLY A 1 286 ? 9.68 16.641 -4.277 1 91.56 286 GLY A CA 1
ATOM 2271 C C . GLY A 1 286 ? 9.984 17.453 -3.027 1 91.56 286 GLY A C 1
ATOM 2272 O O . GLY A 1 286 ? 10.305 18.641 -3.109 1 91.56 286 GLY A O 1
ATOM 2273 N N . ARG A 1 287 ? 9.844 16.766 -1.895 1 89.06 287 ARG A N 1
ATOM 2274 C CA . ARG A 1 287 ? 10.039 17.484 -0.635 1 89.06 287 ARG A CA 1
ATOM 2275 C C . ARG A 1 287 ? 11.492 17.391 -0.17 1 89.06 287 ARG A C 1
ATOM 2277 O O . ARG A 1 287 ? 12.125 16.344 -0.323 1 89.06 287 ARG A O 1
ATOM 2284 N N . PHE A 1 288 ? 12.055 18.516 0.43 1 77.62 288 PHE A N 1
ATOM 2285 C CA . PHE A 1 288 ? 13.367 18.625 1.049 1 77.62 288 PHE A CA 1
ATOM 2286 C C . PHE A 1 288 ? 14.469 18.375 0.027 1 77.62 288 PHE A C 1
ATOM 2288 O O . PHE A 1 288 ? 15.508 17.797 0.36 1 77.62 288 PHE A O 1
ATOM 2295 N N . GLN A 1 289 ? 14.094 18.562 -1.2 1 70.5 289 GLN A N 1
ATOM 2296 C CA . GLN A 1 289 ? 15.094 18.375 -2.25 1 70.5 289 GLN A CA 1
ATOM 2297 C C . GLN A 1 289 ? 16.281 19.297 -2.049 1 70.5 289 GLN A C 1
ATOM 2299 O O . GLN A 1 289 ? 16.125 20.484 -1.797 1 70.5 289 GLN A O 1
ATOM 2304 N N . GLY A 1 290 ? 17.469 18.719 -2.07 1 66.25 290 GLY A N 1
ATOM 2305 C CA . GLY A 1 290 ? 18.688 19.5 -1.979 1 66.25 290 GLY A CA 1
ATOM 2306 C C . GLY A 1 290 ? 19.109 19.781 -0.55 1 66.25 290 GLY A C 1
ATOM 2307 O O . GLY A 1 290 ? 20.094 20.469 -0.315 1 66.25 290 GLY A O 1
ATOM 2308 N N . LEU A 1 291 ? 18.312 19.281 0.362 1 70.62 291 LEU A N 1
ATOM 2309 C CA . LEU A 1 291 ? 18.625 19.547 1.763 1 70.62 291 LEU A CA 1
ATOM 2310 C C . LEU A 1 291 ? 19.25 18.312 2.426 1 70.62 291 LEU A C 1
ATOM 2312 O O . LEU A 1 291 ? 18.906 17.188 2.088 1 70.62 291 LEU A O 1
ATOM 2316 N N . THR A 1 292 ? 20.266 18.516 3.143 1 69.62 292 THR A N 1
ATOM 2317 C CA . THR A 1 292 ? 20.969 17.453 3.852 1 69.62 292 THR A CA 1
ATOM 2318 C C . THR A 1 292 ? 20.922 17.688 5.359 1 69.62 292 THR A C 1
ATOM 2320 O O . THR A 1 292 ? 20.938 18.828 5.824 1 69.62 292 THR A O 1
ATOM 2323 N N . ASN A 1 293 ? 20.734 16.609 6.035 1 66.75 293 ASN A N 1
ATOM 2324 C CA . ASN A 1 293 ? 20.875 16.688 7.484 1 66.75 293 ASN A CA 1
ATOM 2325 C C . ASN A 1 293 ? 22.297 17.078 7.895 1 66.75 293 ASN A C 1
ATOM 2327 O O . ASN A 1 293 ? 23.203 17.078 7.062 1 66.75 293 ASN A O 1
ATOM 2331 N N . LYS A 1 294 ? 22.469 17.438 9.07 1 63.22 294 LYS A N 1
ATOM 2332 C CA . LYS A 1 294 ? 23.797 17.797 9.586 1 63.22 294 LYS A CA 1
ATOM 2333 C C . LYS A 1 294 ? 24.781 16.641 9.406 1 63.22 294 LYS A C 1
ATOM 2335 O O . LYS A 1 294 ? 25.969 16.859 9.195 1 63.22 294 LYS A O 1
ATOM 2340 N N . ASP A 1 295 ? 24.234 15.508 9.516 1 62.88 295 ASP A N 1
ATOM 2341 C CA . ASP A 1 295 ? 25.109 14.344 9.422 1 62.88 295 ASP A CA 1
ATOM 2342 C C . ASP A 1 295 ? 25.422 14 7.969 1 62.88 295 ASP A C 1
ATOM 2344 O O . ASP A 1 295 ? 26.078 13 7.688 1 62.88 295 ASP A O 1
ATOM 2348 N N . GLY A 1 296 ? 24.891 14.742 7.121 1 67.62 296 GLY A N 1
ATOM 2349 C CA . GLY A 1 296 ? 25.203 14.586 5.707 1 67.62 296 GLY A CA 1
ATOM 2350 C C . GLY A 1 296 ? 24.188 13.742 4.961 1 67.62 296 GLY A C 1
ATOM 2351 O O . GLY A 1 296 ? 24.219 13.672 3.73 1 67.62 296 GLY A O 1
ATOM 2352 N N . SER A 1 297 ? 23.422 13.086 5.711 1 67.5 297 SER A N 1
ATOM 2353 C CA . SER A 1 297 ? 22.422 12.25 5.043 1 67.5 297 SER A CA 1
ATOM 2354 C C . SER A 1 297 ? 21.328 13.094 4.395 1 67.5 297 SER A C 1
ATOM 2356 O O . SER A 1 297 ? 21.141 14.25 4.766 1 67.5 297 SER A O 1
ATOM 2358 N N . ALA A 1 298 ? 20.719 12.484 3.387 1 66.44 298 ALA A N 1
ATOM 2359 C CA . ALA A 1 298 ? 19.625 13.195 2.732 1 66.44 298 ALA A CA 1
ATOM 2360 C C . ALA A 1 298 ? 18.484 13.445 3.705 1 66.44 298 ALA A C 1
ATOM 2362 O O . ALA A 1 298 ? 18.094 12.555 4.457 1 66.44 298 ALA A O 1
ATOM 2363 N N . LYS A 1 299 ? 18.016 14.688 3.82 1 72.56 299 LYS A N 1
ATOM 2364 C CA . LYS A 1 299 ? 16.875 15.047 4.664 1 72.56 299 LYS A CA 1
ATOM 2365 C C . LYS A 1 299 ? 15.562 14.547 4.07 1 72.56 299 LYS A C 1
ATOM 2367 O O . LYS A 1 299 ? 15.305 14.734 2.879 1 72.56 299 LYS A O 1
ATOM 2372 N N . THR A 1 300 ? 14.781 13.852 4.973 1 71.31 300 THR A N 1
ATOM 2373 C CA . THR A 1 300 ? 13.523 13.297 4.48 1 71.31 300 THR A CA 1
ATOM 2374 C C . THR A 1 300 ? 12.352 13.789 5.32 1 71.31 300 THR A C 1
ATOM 2376 O O . THR A 1 300 ? 11.195 13.625 4.93 1 71.31 300 THR A O 1
ATOM 2379 N N . GLU A 1 301 ? 12.695 14.406 6.504 1 72.75 301 GLU A N 1
ATOM 2380 C CA . GLU A 1 301 ? 11.656 14.875 7.422 1 72.75 301 GLU A CA 1
ATOM 2381 C C . GLU A 1 301 ? 12.031 16.219 8.031 1 72.75 301 GLU A C 1
ATOM 2383 O O . GLU A 1 301 ? 13.219 16.531 8.203 1 72.75 301 GLU A O 1
ATOM 2388 N N . CYS A 1 302 ? 11.055 16.938 8.305 1 66.5 302 CYS A N 1
ATOM 2389 C CA . CYS A 1 302 ? 11.289 18.25 8.891 1 66.5 302 CYS A CA 1
ATOM 2390 C C . CYS A 1 302 ? 11.477 18.156 10.406 1 66.5 302 CYS A C 1
ATOM 2392 O O . CYS A 1 302 ? 11.914 19.109 11.047 1 66.5 302 CYS A O 1
ATOM 2394 N N . GLY A 1 303 ? 11.219 17.094 10.969 1 68.88 303 GLY A N 1
ATOM 2395 C CA . GLY A 1 303 ? 11.477 16.922 12.391 1 68.88 303 GLY A CA 1
ATOM 2396 C C . GLY A 1 303 ? 10.227 17.062 13.242 1 68.88 303 GLY A C 1
ATOM 2397 O O . GLY A 1 303 ? 10.258 16.797 14.445 1 68.88 303 GLY A O 1
ATOM 2398 N N . ILE A 1 304 ? 9.133 17.375 12.703 1 65.81 304 ILE A N 1
ATOM 2399 C CA . ILE A 1 304 ? 7.906 17.641 13.453 1 65.81 304 ILE A CA 1
ATOM 2400 C C . ILE A 1 304 ? 7.387 16.344 14.07 1 65.81 304 ILE A C 1
ATOM 2402 O O . ILE A 1 304 ? 6.809 16.344 15.156 1 65.81 304 ILE A O 1
ATOM 2406 N N . HIS A 1 305 ? 7.578 15.281 13.539 1 68.75 305 HIS A N 1
ATOM 2407 C CA . HIS A 1 305 ? 7.004 14.031 14.023 1 68.75 305 HIS A CA 1
ATOM 2408 C C . HIS A 1 305 ? 8.062 13.172 14.711 1 68.75 305 HIS A C 1
ATOM 2410 O O . HIS A 1 305 ? 7.75 12.094 15.227 1 68.75 305 HIS A O 1
ATOM 2416 N N . THR A 1 306 ? 9.289 13.609 14.703 1 55.53 306 THR A N 1
ATOM 2417 C CA . THR A 1 306 ? 10.367 12.781 15.234 1 55.53 306 THR A CA 1
ATOM 2418 C C . THR A 1 306 ? 10.992 13.422 16.469 1 55.53 306 THR A C 1
ATOM 2420 O O . THR A 1 306 ? 11.781 12.797 17.172 1 55.53 306 THR A O 1
ATOM 2423 N N . LYS A 1 307 ? 10.789 14.758 16.453 1 53.47 307 LYS A N 1
ATOM 2424 C CA . LYS A 1 307 ? 11.422 15.422 17.594 1 53.47 307 LYS A CA 1
ATOM 2425 C C . LYS A 1 307 ? 10.414 15.719 18.688 1 53.47 307 LYS A C 1
ATOM 2427 O O . LYS A 1 307 ? 9.242 15.992 18.422 1 53.47 307 LYS A O 1
ATOM 2432 N N . MET B 1 1 ? 50.594 16.406 43.75 1 22.08 1 MET B N 1
ATOM 2433 C CA . MET B 1 1 ? 51.5 15.797 42.781 1 22.08 1 MET B CA 1
ATOM 2434 C C . MET B 1 1 ? 50.844 14.594 42.125 1 22.08 1 MET B C 1
ATOM 2436 O O . MET B 1 1 ? 51.531 13.742 41.562 1 22.08 1 MET B O 1
ATOM 2440 N N . LYS B 1 2 ? 49.562 14.469 42.281 1 24.45 2 LYS B N 1
ATOM 2441 C CA . LYS B 1 2 ? 48.781 13.25 42.312 1 24.45 2 LYS B CA 1
ATOM 2442 C C . LYS B 1 2 ? 48.656 12.641 40.906 1 24.45 2 LYS B C 1
ATOM 2444 O O . LYS B 1 2 ? 48.031 13.227 40.031 1 24.45 2 LYS B O 1
ATOM 2449 N N . THR B 1 3 ? 49.719 11.961 40.375 1 22.5 3 THR B N 1
ATOM 2450 C CA . THR B 1 3 ? 50.25 11.656 39.031 1 22.5 3 THR B CA 1
ATOM 2451 C C . THR B 1 3 ? 49.406 10.625 38.312 1 22.5 3 THR B C 1
ATOM 2453 O O . THR B 1 3 ? 49.844 9.969 37.375 1 22.5 3 THR B O 1
ATOM 2456 N N . THR B 1 4 ? 48.125 10.406 38.75 1 25.97 4 THR B N 1
ATOM 2457 C CA . THR B 1 4 ? 47.688 9.047 38.438 1 25.97 4 THR B CA 1
ATOM 2458 C C . THR B 1 4 ? 47.688 8.773 36.938 1 25.97 4 THR B C 1
ATOM 2460 O O . THR B 1 4 ? 47.125 9.531 36.156 1 25.97 4 THR B O 1
ATOM 2463 N N . VAL B 1 5 ? 48.562 7.887 36.438 1 22.78 5 VAL B N 1
ATOM 2464 C CA . VAL B 1 5 ? 49.125 7.43 35.156 1 22.78 5 VAL B CA 1
ATOM 2465 C C . VAL B 1 5 ? 48.031 6.754 34.344 1 22.78 5 VAL B C 1
ATOM 2467 O O . VAL B 1 5 ? 47.438 5.762 34.781 1 22.78 5 VAL B O 1
ATOM 2470 N N . VAL B 1 6 ? 47.125 7.496 33.719 1 22.44 6 VAL B N 1
ATOM 2471 C CA . VAL B 1 6 ? 46 7.027 32.906 1 22.44 6 VAL B CA 1
ATOM 2472 C C . VAL B 1 6 ? 46.531 6.141 31.766 1 22.44 6 VAL B C 1
ATOM 2474 O O . VAL B 1 6 ? 47.219 6.613 30.875 1 22.44 6 VAL B O 1
ATOM 2477 N N . ALA B 1 7 ? 46.938 4.879 32.094 1 22.19 7 ALA B N 1
ATOM 2478 C CA . ALA B 1 7 ? 47.562 3.943 31.156 1 22.19 7 ALA B CA 1
ATOM 2479 C C . ALA B 1 7 ? 46.719 3.785 29.891 1 22.19 7 ALA B C 1
ATOM 2481 O O . ALA B 1 7 ? 45.5 3.633 29.969 1 22.19 7 ALA B O 1
ATOM 2482 N N . LEU B 1 8 ? 47.188 4.195 28.734 1 22.42 8 LEU B N 1
ATOM 2483 C CA . LEU B 1 8 ? 47 4.316 27.297 1 22.42 8 LEU B CA 1
ATOM 2484 C C . LEU B 1 8 ? 46.719 2.959 26.672 1 22.42 8 LEU B C 1
ATOM 2486 O O . LEU B 1 8 ? 47.594 2.092 26.625 1 22.42 8 LEU B O 1
ATOM 2490 N N . LEU B 1 9 ? 45.594 2.285 27.188 1 21.84 9 LEU B N 1
ATOM 2491 C CA . LEU B 1 9 ? 45.312 0.916 26.75 1 21.84 9 LEU B CA 1
ATOM 2492 C C . LEU B 1 9 ? 45.406 0.792 25.234 1 21.84 9 LEU B C 1
ATOM 2494 O O . LEU B 1 9 ? 44.719 1.514 24.5 1 21.84 9 LEU B O 1
ATOM 2498 N N . ALA B 1 10 ? 46.5 0.293 24.688 1 23.64 10 ALA B N 1
ATOM 2499 C CA . ALA B 1 10 ? 47.125 -0.006 23.406 1 23.64 10 ALA B CA 1
ATOM 2500 C C . ALA B 1 10 ? 46.25 -0.925 22.562 1 23.64 10 ALA B C 1
ATOM 2502 O O . ALA B 1 10 ? 46.156 -2.119 22.844 1 23.64 10 ALA B O 1
ATOM 2503 N N . THR B 1 11 ? 44.938 -0.623 22.406 1 23.06 11 THR B N 1
ATOM 2504 C CA . THR B 1 11 ? 44 -1.495 21.719 1 23.06 11 THR B CA 1
ATOM 2505 C C . THR B 1 11 ? 44.531 -1.929 20.359 1 23.06 11 THR B C 1
ATOM 2507 O O . THR B 1 11 ? 44.969 -1.093 19.562 1 23.06 11 THR B O 1
ATOM 2510 N N . GLY B 1 12 ? 45.156 -3.076 20.234 1 21.48 12 GLY B N 1
ATOM 2511 C CA . GLY B 1 12 ? 45.875 -3.75 19.156 1 21.48 12 GLY B CA 1
ATOM 2512 C C . GLY B 1 12 ? 45.062 -3.83 17.875 1 21.48 12 GLY B C 1
ATOM 2513 O O . GLY B 1 12 ? 44 -4.457 17.844 1 21.48 12 GLY B O 1
ATOM 2514 N N . LEU B 1 13 ? 44.906 -2.818 17.109 1 24.69 13 LEU B N 1
ATOM 2515 C CA . LEU B 1 13 ? 44.344 -2.668 15.773 1 24.69 13 LEU B CA 1
ATOM 2516 C C . LEU B 1 13 ? 44.906 -3.701 14.812 1 24.69 13 LEU B C 1
ATOM 2518 O O . LEU B 1 13 ? 46.062 -3.574 14.367 1 24.69 13 LEU B O 1
ATOM 2522 N N . SER B 1 14 ? 44.812 -4.996 15.242 1 20.62 14 SER B N 1
ATOM 2523 C CA . SER B 1 14 ? 45.562 -5.965 14.438 1 20.62 14 SER B CA 1
ATOM 2524 C C . SER B 1 14 ? 45.25 -5.797 12.953 1 20.62 14 SER B C 1
ATOM 2526 O O . SER B 1 14 ? 44.25 -5.191 12.578 1 20.62 14 SER B O 1
ATOM 2528 N N . ALA B 1 15 ? 46.125 -6.305 12.094 1 23.78 15 ALA B N 1
ATOM 2529 C CA . ALA B 1 15 ? 46.531 -6.344 10.695 1 23.78 15 ALA B CA 1
ATOM 2530 C C . ALA B 1 15 ? 45.406 -6.855 9.812 1 23.78 15 ALA B C 1
ATOM 2532 O O . ALA B 1 15 ? 44.875 -7.949 10.031 1 23.78 15 ALA B O 1
ATOM 2533 N N . ALA B 1 16 ? 44.531 -6.105 9.445 1 23.88 16 ALA B N 1
ATOM 2534 C CA . ALA B 1 16 ? 43.531 -6.371 8.398 1 23.88 16 ALA B CA 1
ATOM 2535 C C . ALA B 1 16 ? 44.188 -7.027 7.184 1 23.88 16 ALA B C 1
ATOM 2537 O O . ALA B 1 16 ? 45 -6.406 6.496 1 23.88 16 ALA B O 1
ATOM 2538 N N . THR B 1 17 ? 44.562 -8.305 7.316 1 21.77 17 THR B N 1
ATOM 2539 C CA . THR B 1 17 ? 45.25 -9.008 6.246 1 21.77 17 THR B CA 1
ATOM 2540 C C . THR B 1 17 ? 44.531 -8.852 4.922 1 21.77 17 THR B C 1
ATOM 2542 O O . THR B 1 17 ? 43.344 -9.203 4.812 1 21.77 17 THR B O 1
ATOM 2545 N N . ALA B 1 18 ? 44.844 -7.941 4.211 1 24.8 18 ALA B N 1
ATOM 2546 C CA . ALA B 1 18 ? 44.469 -7.633 2.828 1 24.8 18 ALA B CA 1
ATOM 2547 C C . ALA B 1 18 ? 44.5 -8.891 1.961 1 24.8 18 ALA B C 1
ATOM 2549 O O . ALA B 1 18 ? 45.531 -9.586 1.905 1 24.8 18 ALA B O 1
ATOM 2550 N N . PHE B 1 19 ? 43.406 -9.664 1.84 1 23.34 19 PHE B N 1
ATOM 2551 C CA . PHE B 1 19 ? 43.406 -10.789 0.915 1 23.34 19 PHE B CA 1
ATOM 2552 C C . PHE B 1 19 ? 43.906 -10.375 -0.457 1 23.34 19 PHE B C 1
ATOM 2554 O O . PHE B 1 19 ? 43.312 -9.523 -1.121 1 23.34 19 PHE B O 1
ATOM 2561 N N . VAL B 1 20 ? 45.125 -10.211 -0.582 1 26.44 20 VAL B N 1
ATOM 2562 C CA . VAL B 1 20 ? 45.781 -9.922 -1.842 1 26.44 20 VAL B CA 1
ATOM 2563 C C . VAL B 1 20 ? 45.406 -10.969 -2.885 1 26.44 20 VAL B C 1
ATOM 2565 O O . VAL B 1 20 ? 45.625 -12.164 -2.674 1 26.44 20 VAL B O 1
ATOM 2568 N N . LEU B 1 21 ? 44.438 -10.625 -3.641 1 27.77 21 LEU B N 1
ATOM 2569 C CA . LEU B 1 21 ? 44.156 -11.477 -4.793 1 27.77 21 LEU B CA 1
ATOM 2570 C C . LEU B 1 21 ? 45.438 -11.75 -5.59 1 27.77 21 LEU B C 1
ATOM 2572 O O . LEU B 1 21 ? 46.188 -10.82 -5.91 1 27.77 21 LEU B O 1
ATOM 2576 N N . PRO B 1 22 ? 46.031 -12.906 -5.312 1 30.09 22 PRO B N 1
ATOM 2577 C CA . PRO B 1 22 ? 47.281 -13.18 -6.039 1 30.09 22 PRO B CA 1
ATOM 2578 C C . PRO B 1 22 ? 47.125 -13.008 -7.547 1 30.09 22 PRO B C 1
ATOM 2580 O O . PRO B 1 22 ? 46.094 -13.336 -8.109 1 30.09 22 PRO B O 1
ATOM 2583 N N . THR B 1 23 ? 47.688 -11.992 -8.086 1 30.92 23 THR B N 1
ATOM 2584 C CA . THR B 1 23 ? 47.656 -11.617 -9.5 1 30.92 23 THR B CA 1
ATOM 2585 C C . THR B 1 23 ? 48.281 -12.719 -10.359 1 30.92 23 THR B C 1
ATOM 2587 O O . THR B 1 23 ? 48.375 -12.586 -11.578 1 30.92 23 THR B O 1
ATOM 2590 N N . GLY B 1 24 ? 49.062 -13.602 -9.664 1 30.3 24 GLY B N 1
ATOM 2591 C CA . GLY B 1 24 ? 49.844 -14.328 -10.641 1 30.3 24 GLY B CA 1
ATOM 2592 C C . GLY B 1 24 ? 49.031 -15.312 -11.461 1 30.3 24 GLY B C 1
ATOM 2593 O O . GLY B 1 24 ? 47.938 -15.68 -11.07 1 30.3 24 GLY B O 1
ATOM 2594 N N . PRO B 1 25 ? 49.594 -15.633 -12.742 1 30.89 25 PRO B N 1
ATOM 2595 C CA . PRO B 1 25 ? 48.938 -16.547 -13.688 1 30.89 25 PRO B CA 1
ATOM 2596 C C . PRO B 1 25 ? 48.562 -17.875 -13.062 1 30.89 25 PRO B C 1
ATOM 2598 O O . PRO B 1 25 ? 49.438 -18.609 -12.578 1 30.89 25 PRO B O 1
ATOM 2601 N N . GLN B 1 26 ? 47.688 -17.859 -12.078 1 29.83 26 GLN B N 1
ATOM 2602 C CA . GLN B 1 26 ? 47.625 -19.188 -11.469 1 29.83 26 GLN B CA 1
ATOM 2603 C C . GLN B 1 26 ? 47.281 -20.266 -12.508 1 29.83 26 GLN B C 1
ATOM 2605 O O . GLN B 1 26 ? 46.5 -20.016 -13.43 1 29.83 26 GLN B O 1
ATOM 2610 N N . PRO B 1 27 ? 48.156 -21.219 -12.57 1 29.61 27 PRO B N 1
ATOM 2611 C CA . PRO B 1 27 ? 47.906 -22.25 -13.602 1 29.61 27 PRO B CA 1
ATOM 2612 C C . PRO B 1 27 ? 46.438 -22.688 -13.656 1 29.61 27 PRO B C 1
ATOM 2614 O O . PRO B 1 27 ? 45.719 -22.562 -12.672 1 29.61 27 PRO B O 1
ATOM 2617 N N . ALA B 1 28 ? 46.031 -22.969 -14.883 1 30.33 28 ALA B N 1
ATOM 2618 C CA . ALA B 1 28 ? 44.719 -23.516 -15.242 1 30.33 28 ALA B CA 1
ATOM 2619 C C . ALA B 1 28 ? 44.344 -24.688 -14.352 1 30.33 28 ALA B C 1
ATOM 2621 O O . ALA B 1 28 ? 44.938 -25.766 -14.469 1 30.33 28 ALA B O 1
ATOM 2622 N N . VAL B 1 29 ? 44.156 -24.453 -13.039 1 27.8 29 VAL B N 1
ATOM 2623 C CA . VAL B 1 29 ? 43.75 -25.625 -12.289 1 27.8 29 VAL B CA 1
ATOM 2624 C C . VAL B 1 29 ? 42.656 -26.375 -13.055 1 27.8 29 VAL B C 1
ATOM 2626 O O . VAL B 1 29 ? 41.625 -25.797 -13.406 1 27.8 29 VAL B O 1
ATOM 2629 N N . LYS B 1 30 ? 43.031 -27.266 -13.672 1 28.8 30 LYS B N 1
ATOM 2630 C CA . LYS B 1 30 ? 42.125 -28.281 -14.195 1 28.8 30 LYS B CA 1
ATOM 2631 C C . LYS B 1 30 ? 41.094 -28.656 -13.156 1 28.8 30 LYS B C 1
ATOM 2633 O O . LYS B 1 30 ? 41.406 -29.156 -12.086 1 28.8 30 LYS B O 1
ATOM 2638 N N . LEU B 1 31 ? 39.938 -27.75 -13.078 1 27.97 31 LEU B N 1
ATOM 2639 C CA . LEU B 1 31 ? 38.781 -28.141 -12.305 1 27.97 31 LEU B CA 1
ATOM 2640 C C . LEU B 1 31 ? 38.438 -29.609 -12.516 1 27.97 31 LEU B C 1
ATOM 2642 O O . LEU B 1 31 ? 38.125 -30.031 -13.625 1 27.97 31 LEU B O 1
ATOM 2646 N N . ASN B 1 32 ? 39.156 -30.406 -11.977 1 27.62 32 ASN B N 1
ATOM 2647 C CA . ASN B 1 32 ? 38.625 -31.766 -11.914 1 27.62 32 ASN B CA 1
ATOM 2648 C C . ASN B 1 32 ? 37.125 -31.781 -11.602 1 27.62 32 ASN B C 1
ATOM 2650 O O . ASN B 1 32 ? 36.688 -31.062 -10.719 1 27.62 32 ASN B O 1
ATOM 2654 N N . ARG B 1 33 ? 36.219 -32.188 -12.523 1 30.83 33 ARG B N 1
ATOM 2655 C CA . ARG B 1 33 ? 34.781 -32.375 -12.766 1 30.83 33 ARG B CA 1
ATOM 2656 C C . ARG B 1 33 ? 34.125 -33 -11.547 1 30.83 33 ARG B C 1
ATOM 2658 O O . ARG B 1 33 ? 32.906 -33.25 -11.562 1 30.83 33 ARG B O 1
ATOM 2665 N N . GLN B 1 34 ? 34.75 -33.875 -10.789 1 28.69 34 GLN B N 1
ATOM 2666 C CA . GLN B 1 34 ? 34.031 -34.469 -9.688 1 28.69 34 GLN B CA 1
ATOM 2667 C C . GLN B 1 34 ? 33.594 -33.406 -8.672 1 28.69 34 GLN B C 1
ATOM 2669 O O . GLN B 1 34 ? 33.75 -33.625 -7.461 1 28.69 34 GLN B O 1
ATOM 2674 N N . GLN B 1 35 ? 33.781 -32.188 -8.922 1 30.61 35 GLN B N 1
ATOM 2675 C CA . GLN B 1 35 ? 33.375 -31.188 -7.926 1 30.61 35 GLN B CA 1
ATOM 2676 C C . GLN B 1 35 ? 31.938 -31.406 -7.469 1 30.61 35 GLN B C 1
ATOM 2678 O O . GLN B 1 35 ? 31.016 -31.469 -8.297 1 30.61 35 GLN B O 1
ATOM 2683 N N . GLY B 1 36 ? 31.734 -32.125 -6.277 1 29.45 36 GLY B N 1
ATOM 2684 C CA . GLY B 1 36 ? 30.469 -32.344 -5.59 1 29.45 36 GLY B CA 1
ATOM 2685 C C . GLY B 1 36 ? 29.484 -31.203 -5.781 1 29.45 36 GLY B C 1
ATOM 2686 O O . GLY B 1 36 ? 29.859 -30.031 -5.766 1 29.45 36 GLY B O 1
ATOM 2687 N N . LEU B 1 37 ? 28.531 -31.391 -6.672 1 29.31 37 LEU B N 1
ATOM 2688 C CA . LEU B 1 37 ? 27.281 -30.641 -6.754 1 29.31 37 LEU B CA 1
ATOM 2689 C C . LEU B 1 37 ? 26.875 -30.109 -5.383 1 29.31 37 LEU B C 1
ATOM 2691 O O . LEU B 1 37 ? 26.625 -30.875 -4.453 1 29.31 37 LEU B O 1
ATOM 2695 N N . VAL B 1 38 ? 27.5 -29.078 -4.926 1 32.62 38 VAL B N 1
ATOM 2696 C CA . VAL B 1 38 ? 26.891 -28.391 -3.799 1 32.62 38 VAL B CA 1
ATOM 2697 C C . VAL B 1 38 ? 25.359 -28.484 -3.9 1 32.62 38 VAL B C 1
ATOM 2699 O O . VAL B 1 38 ? 24.766 -27.953 -4.836 1 32.62 38 VAL B O 1
ATOM 2702 N N . SER B 1 39 ? 24.797 -29.719 -3.77 1 33.28 39 SER B N 1
ATOM 2703 C CA . SER B 1 39 ? 23.359 -29.812 -3.529 1 33.28 39 SER B CA 1
ATOM 2704 C C . SER B 1 39 ? 22.828 -28.578 -2.801 1 33.28 39 SER B C 1
ATOM 2706 O O . SER B 1 39 ? 23.094 -28.406 -1.609 1 33.28 39 SER B O 1
ATOM 2708 N N . MET B 1 40 ? 23.031 -27.516 -3.361 1 38.44 40 MET B N 1
ATOM 2709 C CA . MET B 1 40 ? 22.438 -26.281 -2.844 1 38.44 40 MET B CA 1
ATOM 2710 C C . MET B 1 40 ? 21.016 -26.516 -2.363 1 38.44 40 MET B C 1
ATOM 2712 O O . MET B 1 40 ? 20.297 -25.562 -2.08 1 38.44 40 MET B O 1
ATOM 2716 N N . GLY B 1 41 ? 20.516 -27.703 -2.684 1 39.12 41 GLY B N 1
ATOM 2717 C CA . GLY B 1 41 ? 19.188 -28.016 -2.186 1 39.12 41 GLY B CA 1
ATOM 2718 C C . GLY B 1 41 ? 19.109 -28.062 -0.67 1 39.12 41 GLY B C 1
ATOM 2719 O O . GLY B 1 41 ? 20.031 -28.547 -0.012 1 39.12 41 GLY B O 1
ATOM 2720 N N . LEU B 1 42 ? 18.5 -27.109 -0.083 1 43.91 42 LEU B N 1
ATOM 2721 C CA . LEU B 1 42 ? 18.172 -27.188 1.336 1 43.91 42 LEU B CA 1
ATOM 2722 C C . LEU B 1 42 ? 17.625 -28.562 1.687 1 43.91 42 LEU B C 1
ATOM 2724 O O . LEU B 1 42 ? 16.812 -29.125 0.942 1 43.91 42 LEU B O 1
ATOM 2728 N N . ASN B 1 43 ? 18.328 -29.516 2.318 1 46.19 43 ASN B N 1
ATOM 2729 C CA . ASN B 1 43 ? 18.062 -30.844 2.848 1 46.19 43 ASN B CA 1
ATOM 2730 C C . ASN B 1 43 ? 16.766 -30.891 3.658 1 46.19 43 ASN B C 1
ATOM 2732 O O . ASN B 1 43 ? 16.375 -29.875 4.238 1 46.19 43 ASN B O 1
ATOM 2736 N N . ALA B 1 44 ? 15.797 -31.781 3.258 1 48.38 44 ALA B N 1
ATOM 2737 C CA . ALA B 1 44 ? 14.648 -32.156 4.082 1 48.38 44 ALA B CA 1
ATOM 2738 C C . ALA B 1 44 ? 14.938 -31.906 5.562 1 48.38 44 ALA B C 1
ATOM 2740 O O . ALA B 1 44 ? 14.039 -31.562 6.332 1 48.38 44 ALA B O 1
ATOM 2741 N N . GLU B 1 45 ? 16.125 -31.906 5.891 1 54.34 45 GLU B N 1
ATOM 2742 C CA . GLU B 1 45 ? 16.531 -31.719 7.281 1 54.34 45 GLU B CA 1
ATOM 2743 C C . GLU B 1 45 ? 16.312 -30.281 7.727 1 54.34 45 GLU B C 1
ATOM 2745 O O . GLU B 1 45 ? 16.094 -30.016 8.914 1 54.34 45 GLU B O 1
ATOM 2750 N N . LEU B 1 46 ? 16.156 -29.484 6.742 1 55.78 46 LEU B N 1
ATOM 2751 C CA . LEU B 1 46 ? 16.016 -28.078 7.125 1 55.78 46 LEU B CA 1
ATOM 2752 C C . LEU B 1 46 ? 14.641 -27.828 7.742 1 55.78 46 LEU B C 1
ATOM 2754 O O . LEU B 1 46 ? 14.523 -27.094 8.727 1 55.78 46 LEU B O 1
ATOM 2758 N N . THR B 1 47 ? 13.594 -28.516 7.168 1 57.72 47 THR B N 1
ATOM 2759 C CA . THR B 1 47 ? 12.273 -28.234 7.707 1 57.72 47 THR B CA 1
ATOM 2760 C C . THR B 1 47 ? 12.109 -28.859 9.094 1 57.72 47 THR B C 1
ATOM 2762 O O . THR B 1 47 ? 11.312 -28.391 9.898 1 57.72 47 THR B O 1
ATOM 2765 N N . LYS B 1 48 ? 12.742 -29.984 9.172 1 60.97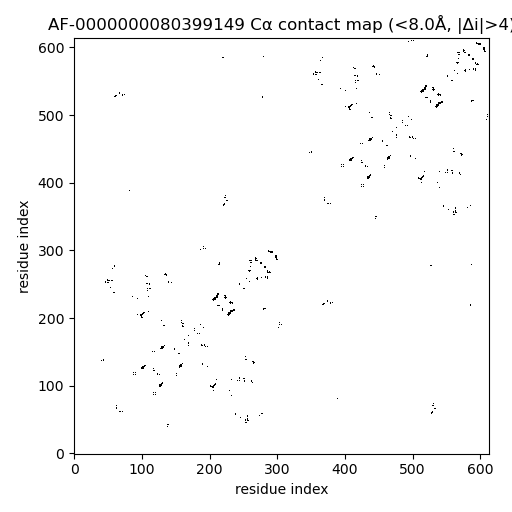 48 LYS B N 1
ATOM 2766 C CA . LYS B 1 48 ? 12.75 -30.531 10.523 1 60.97 48 LYS B CA 1
ATOM 2767 C C . LYS B 1 48 ? 13.406 -29.578 11.508 1 60.97 48 LYS B C 1
ATOM 2769 O O . LYS B 1 48 ? 12.969 -29.438 12.648 1 60.97 48 LYS B O 1
ATOM 2774 N N . THR B 1 49 ? 14.273 -28.844 11.008 1 63.41 49 THR B N 1
ATOM 2775 C CA . THR B 1 49 ? 15.016 -27.906 11.836 1 63.41 49 THR B CA 1
ATOM 2776 C C . THR B 1 49 ? 14.234 -26.609 12.008 1 63.41 49 THR B C 1
ATOM 2778 O O . THR B 1 49 ? 14.352 -25.938 13.039 1 63.41 49 THR B O 1
ATOM 2781 N N . TYR B 1 50 ? 13.383 -26.344 10.984 1 69.88 50 TYR B N 1
ATOM 2782 C CA . TYR B 1 50 ? 12.602 -25.109 11.102 1 69.88 50 TYR B CA 1
ATOM 2783 C C . TYR B 1 50 ? 11.109 -25.406 10.984 1 69.88 50 TYR B C 1
ATOM 2785 O O . TYR B 1 50 ? 10.531 -25.25 9.906 1 69.88 50 TYR B O 1
ATOM 2793 N N . PRO B 1 51 ? 10.609 -25.781 12.117 1 81.62 51 PRO B N 1
ATOM 2794 C CA . PRO B 1 51 ? 9.164 -26.016 12.078 1 81.62 51 PRO B CA 1
ATOM 2795 C C . PRO B 1 51 ? 8.375 -24.75 11.75 1 81.62 51 PRO B C 1
ATOM 2797 O O . PRO B 1 51 ? 8.766 -23.641 12.148 1 81.62 51 PRO B O 1
ATOM 2800 N N . ARG B 1 52 ? 7.402 -24.953 10.938 1 90.62 52 ARG B N 1
ATOM 2801 C CA . ARG B 1 52 ? 6.527 -23.812 10.641 1 90.62 52 ARG B CA 1
ATOM 2802 C C . ARG B 1 52 ? 5.871 -23.281 11.906 1 90.62 52 ARG B C 1
ATOM 2804 O O . ARG B 1 52 ? 5.246 -24.047 12.656 1 90.62 52 ARG B O 1
ATOM 2811 N N . ASP B 1 53 ? 6.086 -22.094 12.203 1 94.25 53 ASP B N 1
ATOM 2812 C CA . ASP B 1 53 ? 5.492 -21.344 13.312 1 94.25 53 ASP B CA 1
ATOM 2813 C C . ASP B 1 53 ? 5.238 -19.891 12.922 1 94.25 53 ASP B C 1
ATOM 2815 O O . ASP B 1 53 ? 6.176 -19.141 12.672 1 94.25 53 ASP B O 1
ATOM 2819 N N . PHE B 1 54 ? 3.988 -19.547 12.938 1 94.81 54 PHE B N 1
ATOM 2820 C CA . PHE B 1 54 ? 3.615 -18.188 12.562 1 94.81 54 PHE B CA 1
ATOM 2821 C C . PHE B 1 54 ? 4.359 -17.156 13.406 1 94.81 54 PHE B C 1
ATOM 2823 O O . PHE B 1 54 ? 4.555 -16.016 12.984 1 94.81 54 PHE B O 1
ATOM 2830 N N . LYS B 1 55 ? 4.793 -17.531 14.594 1 92.19 55 LYS B N 1
ATOM 2831 C CA . LYS B 1 55 ? 5.5 -16.641 15.5 1 92.19 55 LYS B CA 1
ATOM 2832 C C . LYS B 1 55 ? 6.855 -16.234 14.922 1 92.19 55 LYS B C 1
ATOM 2834 O O . LYS B 1 55 ? 7.434 -15.227 15.328 1 92.19 55 LYS B O 1
ATOM 2839 N N . ASN B 1 56 ? 7.363 -17.078 13.992 1 91.44 56 ASN B N 1
ATOM 2840 C CA . ASN B 1 56 ? 8.664 -16.812 13.383 1 91.44 56 ASN B CA 1
ATOM 2841 C C . ASN B 1 56 ? 8.547 -15.812 12.234 1 91.44 56 ASN B C 1
ATOM 2843 O O . ASN B 1 56 ? 9.555 -15.32 11.727 1 91.44 56 ASN B O 1
ATOM 2847 N N . ILE B 1 57 ? 7.344 -15.562 11.773 1 94.88 57 ILE B N 1
ATOM 2848 C CA . ILE B 1 57 ? 7.109 -14.648 10.664 1 94.88 57 ILE B CA 1
ATOM 2849 C C . ILE B 1 57 ? 6.914 -13.227 11.203 1 94.88 57 ILE B C 1
ATOM 2851 O O . ILE B 1 57 ? 6.098 -13 12.094 1 94.88 57 ILE B O 1
ATOM 2855 N N . PRO B 1 58 ? 7.586 -12.227 10.711 1 92.25 58 PRO B N 1
ATOM 2856 C CA . PRO B 1 58 ? 7.488 -10.867 11.25 1 92.25 58 PRO B CA 1
ATOM 2857 C C . PRO B 1 58 ? 6.109 -10.242 11.047 1 92.25 58 PRO B C 1
ATOM 2859 O O . PRO B 1 58 ? 5.387 -10.641 10.125 1 92.25 58 PRO B O 1
ATOM 2862 N N . VAL B 1 59 ? 5.875 -9.32 11.961 1 88.69 59 VAL B N 1
ATOM 2863 C CA . VAL B 1 59 ? 4.66 -8.523 11.852 1 88.69 59 VAL B CA 1
ATOM 2864 C C . VAL B 1 59 ? 4.996 -7.137 11.297 1 88.69 59 VAL B C 1
ATOM 2866 O O . VAL B 1 59 ? 6.059 -6.582 11.602 1 88.69 59 VAL B O 1
ATOM 2869 N N . GLY B 1 60 ? 4.211 -6.609 10.453 1 83.62 60 GLY B N 1
ATOM 2870 C CA . GLY B 1 60 ? 4.461 -5.328 9.82 1 83.62 60 GLY B CA 1
ATOM 2871 C C . GLY B 1 60 ? 4.086 -4.145 10.688 1 83.62 60 GLY B C 1
ATOM 2872 O O . GLY B 1 60 ? 4.859 -3.195 10.82 1 83.62 60 GLY B O 1
ATOM 2873 N N . THR B 1 61 ? 2.967 -4.098 11.258 1 83.81 61 THR B N 1
ATOM 2874 C CA . THR B 1 61 ? 2.447 -3.004 12.07 1 83.81 61 THR B CA 1
ATOM 2875 C C . THR B 1 61 ? 2.809 -3.201 13.539 1 83.81 61 THR B C 1
ATOM 2877 O O . THR B 1 61 ? 2.646 -4.297 14.086 1 83.81 61 THR B O 1
ATOM 2880 N N . SER B 1 62 ? 3.377 -2.127 14.109 1 84 62 SER B N 1
ATOM 2881 C CA . SER B 1 62 ? 3.492 -2.105 15.562 1 84 62 SER B CA 1
ATOM 2882 C C . SER B 1 62 ? 2.168 -1.719 16.219 1 84 62 SER B C 1
ATOM 2884 O O . SER B 1 62 ? 1.729 -0.571 16.109 1 84 62 SER B O 1
ATOM 2886 N N . TYR B 1 63 ? 1.576 -2.555 16.906 1 88.69 63 TYR B N 1
ATOM 2887 C CA . TYR B 1 63 ? 0.229 -2.354 17.438 1 88.69 63 TYR B CA 1
ATOM 2888 C C . TYR B 1 63 ? 0.255 -1.506 18.703 1 88.69 63 TYR B C 1
ATOM 2890 O O . TYR B 1 63 ? -0.784 -1.015 19.141 1 88.69 63 TYR B O 1
ATOM 2898 N N . GLY B 1 64 ? 1.405 -1.289 19.141 1 91.31 64 GLY B N 1
ATOM 2899 C CA . GLY B 1 64 ? 1.497 -0.566 20.406 1 91.31 64 GLY B CA 1
ATOM 2900 C C . GLY B 1 64 ? 1.09 -1.401 21.609 1 91.31 64 GLY B C 1
ATOM 2901 O O . GLY B 1 64 ? 1.186 -2.629 21.578 1 91.31 64 GLY B O 1
ATOM 2902 N N . LYS B 1 65 ? 0.831 -0.756 22.75 1 92.44 65 LYS B N 1
ATOM 2903 C CA . LYS B 1 65 ? 0.455 -1.438 23.984 1 92.44 65 LYS B CA 1
ATOM 2904 C C . LYS B 1 65 ? -0.909 -0.967 24.469 1 92.44 65 LYS B C 1
ATOM 2906 O O . LYS B 1 65 ? -1.433 0.043 24 1 92.44 65 LYS B O 1
ATOM 2911 N N . GLY B 1 66 ? -1.586 -1.775 25.297 1 94.5 66 GLY B N 1
ATOM 2912 C CA . GLY B 1 66 ? -2.83 -1.376 25.938 1 94.5 66 GLY B CA 1
ATOM 2913 C C . GLY B 1 66 ? -3.951 -1.117 24.953 1 94.5 66 GLY B C 1
ATOM 2914 O O . GLY B 1 66 ? -4.23 -1.95 24.094 1 94.5 66 GLY B O 1
ATOM 2915 N N . GLU B 1 67 ? -4.555 -0.002 25.078 1 94.75 67 GLU B N 1
ATOM 2916 C CA . GLU B 1 67 ? -5.707 0.359 24.266 1 94.75 67 GLU B CA 1
ATOM 2917 C C . GLU B 1 67 ? -5.312 0.499 22.797 1 94.75 67 GLU B C 1
ATOM 2919 O O . GLU B 1 67 ? -6.082 0.14 21.906 1 94.75 67 GLU B O 1
ATOM 2924 N N . ASP B 1 68 ? -4.125 0.973 22.562 1 95.56 68 ASP B N 1
ATOM 2925 C CA . ASP B 1 68 ? -3.639 1.099 21.203 1 95.56 68 ASP B CA 1
ATOM 2926 C C . ASP B 1 68 ? -3.613 -0.259 20.5 1 95.56 68 ASP B C 1
ATOM 2928 O O . ASP B 1 68 ? -4.043 -0.378 19.344 1 95.56 68 ASP B O 1
ATOM 2932 N N . SER B 1 69 ? -3.08 -1.188 21.234 1 96.56 69 SER B N 1
ATOM 2933 C CA . SER B 1 69 ? -2.994 -2.535 20.672 1 96.56 69 SER B CA 1
ATOM 2934 C C . SER B 1 69 ? -4.375 -3.064 20.297 1 96.56 69 SER B C 1
ATOM 2936 O O . SER B 1 69 ? -4.559 -3.607 19.203 1 96.56 69 SER B O 1
ATOM 2938 N N . THR B 1 70 ? -5.332 -2.871 21.172 1 97.31 70 THR B N 1
ATOM 2939 C CA . THR B 1 70 ? -6.691 -3.338 20.938 1 97.31 70 THR B CA 1
ATOM 2940 C C . THR B 1 70 ? -7.305 -2.633 19.734 1 97.31 70 THR B C 1
ATOM 2942 O O . THR B 1 70 ? -7.875 -3.281 18.859 1 97.31 70 THR B O 1
ATOM 2945 N N . LEU B 1 71 ? -7.156 -1.381 19.641 1 97.75 71 LEU B N 1
ATOM 2946 C CA . LEU B 1 71 ? -7.762 -0.584 18.594 1 97.75 71 LEU B CA 1
ATOM 2947 C C . LEU B 1 71 ? -7.098 -0.868 17.25 1 97.75 71 LEU B C 1
ATOM 2949 O O . LEU B 1 71 ? -7.777 -0.939 16.219 1 97.75 71 LEU B O 1
ATOM 2953 N N . ASN B 1 72 ? -5.789 -1.006 17.266 1 97.81 72 ASN B N 1
ATOM 2954 C CA . ASN B 1 72 ? -5.09 -1.306 16.031 1 97.81 72 ASN B CA 1
ATOM 2955 C C . ASN B 1 72 ? -5.41 -2.713 15.531 1 97.81 72 ASN B C 1
ATOM 2957 O O . ASN B 1 72 ? -5.469 -2.949 14.32 1 97.81 72 ASN B O 1
ATOM 2961 N N . LYS B 1 73 ? -5.578 -3.674 16.438 1 96.75 73 LYS B N 1
ATOM 2962 C CA . LYS B 1 73 ? -6.012 -5.012 16.047 1 96.75 73 LYS B CA 1
ATOM 2963 C C . LYS B 1 73 ? -7.402 -4.98 15.422 1 96.75 73 LYS B C 1
ATOM 2965 O O . LYS B 1 73 ? -7.688 -5.73 14.484 1 96.75 73 LYS B O 1
ATOM 2970 N N . GLU B 1 74 ? -8.234 -4.133 15.922 1 97.56 74 GLU B N 1
ATOM 2971 C CA . GLU B 1 74 ? -9.562 -3.963 15.336 1 97.56 74 GLU B CA 1
ATOM 2972 C C . GLU B 1 74 ? -9.477 -3.42 13.914 1 97.56 74 GLU B C 1
ATOM 2974 O O . GLU B 1 74 ? -10.195 -3.871 13.023 1 97.56 74 GLU B O 1
ATOM 2979 N N . ILE B 1 75 ? -8.594 -2.447 13.711 1 97.81 75 ILE B N 1
ATOM 2980 C CA . ILE B 1 75 ? -8.367 -1.898 12.383 1 97.81 75 ILE B CA 1
ATOM 2981 C C . ILE B 1 75 ? -7.922 -3.01 11.438 1 97.81 75 ILE B C 1
ATOM 2983 O O . ILE B 1 75 ? -8.438 -3.131 10.32 1 97.81 75 ILE B O 1
ATOM 2987 N N . GLU B 1 76 ? -6.957 -3.803 11.883 1 96.75 76 GLU B N 1
ATOM 2988 C CA . GLU B 1 76 ? -6.449 -4.922 11.094 1 96.75 76 GLU B CA 1
ATOM 2989 C C . GLU B 1 76 ? -7.566 -5.902 10.742 1 96.75 76 GLU B C 1
ATOM 2991 O O . GLU B 1 76 ? -7.68 -6.332 9.594 1 96.75 76 GLU B O 1
ATOM 2996 N N . GLN B 1 77 ? -8.391 -6.211 11.742 1 97.5 77 GLN B N 1
ATOM 2997 C CA . GLN B 1 77 ? -9.477 -7.16 11.539 1 97.5 77 GLN B CA 1
ATOM 2998 C C . GLN B 1 77 ? -10.5 -6.621 10.547 1 97.5 77 GLN B C 1
ATOM 3000 O O . GLN B 1 77 ? -10.961 -7.352 9.664 1 97.5 77 GLN B O 1
ATOM 3005 N N . GLN B 1 78 ? -10.844 -5.371 10.648 1 98.19 78 GLN B N 1
ATOM 3006 C CA . GLN B 1 78 ? -11.781 -4.75 9.719 1 98.19 78 GLN B CA 1
ATOM 3007 C C . GLN B 1 78 ? -11.242 -4.758 8.297 1 98.19 78 GLN B C 1
ATOM 3009 O O . GLN B 1 78 ? -11.969 -5.074 7.352 1 98.19 78 GLN B O 1
ATOM 3014 N N . THR B 1 79 ? -9.992 -4.414 8.203 1 98.06 79 THR B N 1
ATOM 3015 C CA . THR B 1 79 ? -9.352 -4.371 6.898 1 98.06 79 THR B CA 1
ATOM 3016 C C . THR B 1 79 ? -9.32 -5.762 6.266 1 98.06 79 THR B C 1
ATOM 3018 O O . THR B 1 79 ? -9.664 -5.922 5.09 1 98.06 79 THR B O 1
ATOM 3021 N N . LEU B 1 80 ? -8.945 -6.734 7.055 1 98.31 80 LEU B N 1
ATOM 3022 C CA . LEU B 1 80 ? -8.852 -8.102 6.547 1 98.31 80 LEU B CA 1
ATOM 3023 C C . LEU B 1 80 ? -10.227 -8.609 6.129 1 98.31 80 LEU B C 1
ATOM 3025 O O . LEU B 1 80 ? -10.352 -9.281 5.098 1 98.31 80 LEU B O 1
ATOM 3029 N N . GLU B 1 81 ? -11.234 -8.32 6.91 1 98.56 81 GLU B N 1
ATOM 3030 C CA . GLU B 1 81 ? -12.594 -8.734 6.574 1 98.56 81 GLU B CA 1
ATOM 3031 C C . GLU B 1 81 ? -13.039 -8.141 5.242 1 98.56 81 GLU B C 1
ATOM 3033 O O . GLU B 1 81 ? -13.648 -8.828 4.418 1 98.56 81 GLU B O 1
ATOM 3038 N N . PHE B 1 82 ? -12.805 -6.922 5.051 1 98.75 82 PHE B N 1
ATOM 3039 C CA . PHE B 1 82 ? -13.141 -6.27 3.787 1 98.75 82 PHE B CA 1
ATOM 3040 C C . PHE B 1 82 ? -12.406 -6.938 2.629 1 98.75 82 PHE B C 1
ATOM 3042 O O . PHE B 1 82 ? -13.016 -7.266 1.608 1 98.75 82 PHE B O 1
ATOM 3049 N N . LEU B 1 83 ? -11.016 -7.121 2.793 1 98.81 83 LEU B N 1
ATOM 3050 C CA . LEU B 1 83 ? -10.188 -7.711 1.745 1 98.81 83 LEU B CA 1
ATOM 3051 C C . LEU B 1 83 ? -10.664 -9.117 1.397 1 98.81 83 LEU B C 1
ATOM 3053 O O . LEU B 1 83 ? -10.727 -9.484 0.222 1 98.81 83 LEU B O 1
ATOM 3057 N N . GLU B 1 84 ? -11.031 -9.875 2.406 1 98.69 84 GLU B N 1
ATOM 3058 C CA . GLU B 1 84 ? -11.539 -11.227 2.189 1 98.69 84 GLU B CA 1
ATOM 3059 C C . GLU B 1 84 ? -12.836 -11.203 1.393 1 98.69 84 GLU B C 1
ATOM 3061 O O . GLU B 1 84 ? -13.039 -12.031 0.499 1 98.69 84 GLU B O 1
ATOM 3066 N N . GLY B 1 85 ? -13.695 -10.297 1.805 1 98.62 85 GLY B N 1
ATOM 3067 C CA . GLY B 1 85 ? -14.938 -10.156 1.064 1 98.62 85 GLY B CA 1
ATOM 3068 C C . GLY B 1 85 ? -14.727 -9.789 -0.393 1 98.62 85 GLY B C 1
ATOM 3069 O O . GLY B 1 85 ? -15.359 -10.359 -1.281 1 98.62 85 GLY B O 1
ATOM 3070 N N . GLN B 1 86 ? -13.875 -8.844 -0.638 1 98.62 86 GLN B N 1
ATOM 3071 C CA . GLN B 1 86 ? -13.578 -8.422 -2.004 1 98.62 86 GLN B CA 1
ATOM 3072 C C . GLN B 1 86 ? -12.938 -9.555 -2.805 1 98.62 86 GLN B C 1
ATOM 3074 O O . GLN B 1 86 ? -13.273 -9.758 -3.975 1 98.62 86 GLN B O 1
ATOM 3079 N N . LEU B 1 87 ? -11.992 -10.297 -2.18 1 98.75 87 LEU B N 1
ATOM 3080 C CA . LEU B 1 87 ? -11.375 -11.445 -2.82 1 98.75 87 LEU B CA 1
ATOM 3081 C C . LEU B 1 87 ? -12.43 -12.461 -3.26 1 98.75 87 LEU B C 1
ATOM 3083 O O . LEU B 1 87 ? -12.438 -12.883 -4.418 1 98.75 87 LEU B O 1
ATOM 3087 N N . SER B 1 88 ? -13.297 -12.836 -2.34 1 98.69 88 SER B N 1
ATOM 3088 C CA . SER B 1 88 ? -14.359 -13.789 -2.641 1 98.69 88 SER B CA 1
ATOM 3089 C C . SER B 1 88 ? -15.234 -13.289 -3.787 1 98.69 88 SER B C 1
ATOM 3091 O O . SER B 1 88 ? -15.555 -14.055 -4.703 1 98.69 88 SER B O 1
ATOM 3093 N N . SER B 1 89 ? -15.578 -12.023 -3.738 1 98.56 89 SER B N 1
ATOM 3094 C CA . SER B 1 89 ? -16.422 -11.438 -4.766 1 98.56 89 SER B CA 1
ATOM 3095 C C . SER B 1 89 ? -15.75 -11.461 -6.133 1 98.56 89 SER B C 1
ATOM 3097 O O . SER B 1 89 ? -16.391 -11.766 -7.145 1 98.56 89 SER B O 1
ATOM 3099 N N . VAL B 1 90 ? -14.461 -11.133 -6.211 1 98.75 90 VAL B N 1
ATOM 3100 C CA . VAL B 1 90 ? -13.711 -11.109 -7.461 1 98.75 90 VAL B CA 1
ATOM 3101 C C . VAL B 1 90 ? -13.633 -12.523 -8.039 1 98.75 90 VAL B C 1
ATOM 3103 O O . VAL B 1 90 ? -13.844 -12.719 -9.242 1 98.75 90 VAL B O 1
ATOM 3106 N N . LEU B 1 91 ? -13.352 -13.508 -7.199 1 98.81 91 LEU B N 1
ATOM 3107 C CA . LEU B 1 91 ? -13.234 -14.891 -7.656 1 98.81 91 LEU B CA 1
ATOM 3108 C C . LEU B 1 91 ? -14.57 -15.398 -8.188 1 98.81 91 LEU B C 1
ATOM 3110 O O . LEU B 1 91 ? -14.633 -16.016 -9.25 1 98.81 91 LEU B O 1
ATOM 3114 N N . LYS B 1 92 ? -15.633 -15.133 -7.469 1 98.62 92 LYS B N 1
ATOM 3115 C CA . LYS B 1 92 ? -16.969 -15.547 -7.906 1 98.62 92 LYS B CA 1
ATOM 3116 C C . LYS B 1 92 ? -17.359 -14.852 -9.203 1 98.62 92 LYS B C 1
ATOM 3118 O O . LYS B 1 92 ? -17.938 -15.477 -10.094 1 98.62 92 LYS B O 1
ATOM 3123 N N . LYS B 1 93 ? -17.031 -13.57 -9.273 1 98.5 93 LYS B N 1
ATOM 3124 C CA . LYS B 1 93 ? -17.312 -12.82 -10.5 1 98.5 93 LYS B CA 1
ATOM 3125 C C . LYS B 1 93 ? -16.531 -13.398 -11.68 1 98.5 93 LYS B C 1
ATOM 3127 O O . LYS B 1 93 ? -17.078 -13.492 -12.789 1 98.5 93 LYS B O 1
ATOM 3132 N N . ALA B 1 94 ? -15.281 -13.727 -11.469 1 98.31 94 ALA B N 1
ATOM 3133 C CA . ALA B 1 94 ? -14.469 -14.32 -12.523 1 98.31 94 ALA B CA 1
ATOM 3134 C C . ALA B 1 94 ? -15.117 -15.594 -13.07 1 98.31 94 ALA B C 1
ATOM 3136 O O . ALA B 1 94 ? -15.18 -15.789 -14.289 1 98.31 94 ALA B O 1
ATOM 3137 N N . VAL B 1 95 ? -15.602 -16.438 -12.219 1 98.12 95 VAL B N 1
ATOM 3138 C CA . VAL B 1 95 ? -16.203 -17.703 -12.617 1 98.12 95 VAL B CA 1
ATOM 3139 C C . VAL B 1 95 ? -17.562 -17.453 -13.273 1 98.12 95 VAL B C 1
ATOM 3141 O O . VAL B 1 95 ? -17.984 -18.219 -14.148 1 98.12 95 VAL B O 1
ATOM 3144 N N . GLU B 1 96 ? -18.219 -16.375 -12.875 1 97.62 96 GLU B N 1
ATOM 3145 C CA . GLU B 1 96 ? -19.516 -16.031 -13.414 1 97.62 96 GLU B CA 1
ATOM 3146 C C . GLU B 1 96 ? -19.406 -15.508 -14.852 1 97.62 96 GLU B C 1
ATOM 3148 O O . GLU B 1 96 ? -20.203 -15.883 -15.711 1 97.62 96 GLU B O 1
ATOM 3153 N N . ILE B 1 97 ? -18.391 -14.727 -15.141 1 96.56 97 ILE B N 1
ATOM 3154 C CA . ILE B 1 97 ? -18.391 -14 -16.406 1 96.56 97 ILE B CA 1
ATOM 3155 C C . ILE B 1 97 ? -17.406 -14.641 -17.375 1 96.56 97 ILE B C 1
ATOM 3157 O O . ILE B 1 97 ? -17.391 -14.328 -18.562 1 96.56 97 ILE B O 1
ATOM 3161 N N . LYS B 1 98 ? -16.516 -15.422 -16.844 1 96.19 98 LYS B N 1
ATOM 3162 C CA . LYS B 1 98 ? -15.523 -16.094 -17.672 1 96.19 98 LYS B CA 1
ATOM 3163 C C . LYS B 1 98 ? -15.828 -17.578 -17.797 1 96.19 98 LYS B C 1
ATOM 3165 O O . LYS B 1 98 ? -16.469 -18.172 -16.922 1 96.19 98 LYS B O 1
ATOM 3170 N N . LYS B 1 99 ? -15.344 -18.25 -18.875 1 96.06 99 LYS B N 1
ATOM 3171 C CA . LYS B 1 99 ? -15.711 -19.625 -19.188 1 96.06 99 LYS B CA 1
ATOM 3172 C C . LYS B 1 99 ? -14.703 -20.609 -18.594 1 96.06 99 LYS B C 1
ATOM 3174 O O . LYS B 1 99 ? -15.086 -21.672 -18.109 1 96.06 99 LYS B O 1
ATOM 3179 N N . LYS B 1 100 ? -13.438 -20.297 -18.641 1 97.81 100 LYS B N 1
ATOM 3180 C CA . LYS B 1 100 ? -12.383 -21.234 -18.266 1 97.81 100 LYS B CA 1
ATOM 3181 C C . LYS B 1 100 ? -11.328 -20.562 -17.391 1 97.81 100 LYS B C 1
ATOM 3183 O O . LYS B 1 100 ? -10.164 -20.453 -17.781 1 97.81 100 LYS B O 1
ATOM 3188 N N . PRO B 1 101 ? -11.688 -20.188 -16.188 1 98.56 101 PRO B N 1
ATOM 3189 C CA . PRO B 1 101 ? -10.695 -19.578 -15.297 1 98.56 101 PRO B CA 1
ATOM 3190 C C . PRO B 1 101 ? -9.586 -20.547 -14.891 1 98.56 101 PRO B C 1
ATOM 3192 O O . PRO B 1 101 ? -9.852 -21.734 -14.688 1 98.56 101 PRO B O 1
ATOM 3195 N N . LEU B 1 102 ? -8.375 -20.047 -14.836 1 98.62 102 LEU B N 1
ATOM 3196 C CA . LEU B 1 102 ? -7.18 -20.797 -14.484 1 98.62 102 LEU B CA 1
ATOM 3197 C C . LEU B 1 102 ? -6.309 -20 -13.516 1 98.62 102 LEU B C 1
ATOM 3199 O O . LEU B 1 102 ? -6.113 -18.797 -13.695 1 98.62 102 LEU B O 1
ATOM 3203 N N . PHE B 1 103 ? -5.945 -20.688 -12.469 1 98.81 103 PHE B N 1
ATOM 3204 C CA . PHE B 1 103 ? -5.039 -20.094 -11.5 1 98.81 103 PHE B CA 1
ATOM 3205 C C . PHE B 1 103 ? -3.672 -20.75 -11.547 1 98.81 103 PHE B C 1
ATOM 3207 O O . PHE B 1 103 ? -3.564 -21.969 -11.391 1 98.81 103 PHE B O 1
ATOM 3214 N N . THR B 1 104 ? -2.609 -19.938 -11.781 1 98.44 104 THR B N 1
ATOM 3215 C CA . THR B 1 104 ? -1.248 -20.453 -11.641 1 98.44 104 THR B CA 1
ATOM 3216 C C . THR B 1 104 ? -0.685 -20.109 -10.258 1 98.44 104 THR B C 1
ATOM 3218 O O . THR B 1 104 ? -0.739 -18.969 -9.82 1 98.44 104 THR B O 1
ATOM 3221 N N . THR B 1 105 ? -0.166 -21.125 -9.594 1 98.25 105 THR B N 1
ATOM 3222 C CA . THR B 1 105 ? 0.384 -20.891 -8.266 1 98.25 105 THR B CA 1
ATOM 3223 C C . THR B 1 105 ? 1.879 -21.188 -8.234 1 98.25 105 THR B C 1
ATOM 3225 O O . THR B 1 105 ? 2.33 -22.188 -8.82 1 98.25 105 THR B O 1
ATOM 3228 N N . ALA B 1 106 ? 2.586 -20.266 -7.637 1 96.94 106 ALA B N 1
ATOM 3229 C CA . ALA B 1 106 ? 3.99 -20.484 -7.309 1 96.94 106 ALA B CA 1
ATOM 3230 C C . ALA B 1 106 ? 4.152 -20.859 -5.836 1 96.94 106 ALA B C 1
ATOM 3232 O O . ALA B 1 106 ? 5.277 -20.984 -5.34 1 96.94 106 ALA B O 1
ATOM 3233 N N . LEU B 1 107 ? 3.07 -20.984 -5.105 1 97.81 107 LEU B N 1
ATOM 3234 C CA . LEU B 1 107 ? 2.988 -21.438 -3.717 1 97.81 107 LEU B CA 1
ATOM 3235 C C . LEU B 1 107 ? 3.68 -20.438 -2.787 1 97.81 107 LEU B C 1
ATOM 3237 O O . LEU B 1 107 ? 4.125 -20.812 -1.699 1 97.81 107 LEU B O 1
ATOM 3241 N N . ILE B 1 108 ? 3.842 -19.219 -3.268 1 97.56 108 ILE B N 1
ATOM 3242 C CA . ILE B 1 108 ? 4.297 -18.156 -2.379 1 97.56 108 ILE B CA 1
ATOM 3243 C C . ILE B 1 108 ? 3.139 -17.688 -1.504 1 97.56 108 ILE B C 1
ATOM 3245 O O . ILE B 1 108 ? 1.988 -18.062 -1.727 1 97.56 108 ILE B O 1
ATOM 3249 N N . ALA B 1 109 ? 3.375 -16.875 -0.52 1 98.31 109 ALA B N 1
ATOM 3250 C CA . ALA B 1 109 ? 2.404 -16.5 0.509 1 98.31 109 ALA B CA 1
ATOM 3251 C C . ALA B 1 109 ? 1.11 -15.992 -0.116 1 98.31 109 ALA B C 1
ATOM 3253 O O . ALA B 1 109 ? 0.02 -16.438 0.247 1 98.31 109 ALA B O 1
ATOM 3254 N N . GLY B 1 110 ? 1.242 -15.055 -1.037 1 98.62 110 GLY B N 1
ATOM 3255 C CA . GLY B 1 110 ? 0.06 -14.531 -1.701 1 98.62 110 GLY B CA 1
ATOM 3256 C C . GLY B 1 110 ? -0.744 -15.594 -2.42 1 98.62 110 GLY B C 1
ATOM 3257 O O . GLY B 1 110 ? -1.976 -15.547 -2.436 1 98.62 110 GLY B O 1
ATOM 3258 N N . ASP B 1 111 ? -0.057 -16.562 -3.061 1 98.69 111 ASP B N 1
ATOM 3259 C CA . ASP B 1 111 ? -0.728 -17.641 -3.779 1 98.69 111 ASP B CA 1
ATOM 3260 C C . ASP B 1 111 ? -1.444 -18.578 -2.814 1 98.69 111 ASP B C 1
ATOM 3262 O O . ASP B 1 111 ? -2.475 -19.172 -3.156 1 98.69 111 ASP B O 1
ATOM 3266 N N . CYS B 1 112 ? -0.874 -18.703 -1.611 1 98.81 112 CYS B N 1
ATOM 3267 C CA . CYS B 1 112 ? -1.553 -19.5 -0.603 1 98.81 112 CYS B CA 1
ATOM 3268 C C . CYS B 1 112 ? -2.865 -18.844 -0.181 1 98.81 112 CYS B C 1
ATOM 3270 O O . CYS B 1 112 ? -3.854 -19.547 0.067 1 98.81 112 CYS B O 1
ATOM 3272 N N . VAL B 1 113 ? -2.861 -17.516 -0.097 1 98.88 113 VAL B N 1
ATOM 3273 C CA . VAL B 1 113 ? -4.098 -16.797 0.168 1 98.88 113 VAL B CA 1
ATOM 3274 C C . VAL B 1 113 ? -5.121 -17.094 -0.921 1 98.88 113 VAL B C 1
ATOM 3276 O O . VAL B 1 113 ? -6.281 -17.406 -0.625 1 98.88 113 VAL B O 1
ATOM 3279 N N . LEU B 1 114 ? -4.684 -17.062 -2.158 1 98.88 114 LEU B N 1
ATOM 3280 C CA . LEU B 1 114 ? -5.578 -17.266 -3.293 1 98.88 114 LEU B CA 1
ATOM 3281 C C . LEU B 1 114 ? -6.125 -18.688 -3.291 1 98.88 114 LEU B C 1
ATOM 3283 O O . LEU B 1 114 ? -7.32 -18.906 -3.508 1 98.88 114 LEU B O 1
ATOM 3287 N N . LEU B 1 115 ? -5.234 -19.656 -3.049 1 98.75 115 LEU B N 1
ATOM 3288 C CA . LEU B 1 115 ? -5.676 -21.047 -3.016 1 98.75 115 LEU B CA 1
ATOM 3289 C C . LEU B 1 115 ? -6.727 -21.25 -1.932 1 98.75 115 LEU B C 1
ATOM 3291 O O . LEU B 1 115 ? -7.746 -21.906 -2.17 1 98.75 115 LEU B O 1
ATOM 3295 N N . ASP B 1 116 ? -6.496 -20.688 -0.754 1 98.88 116 ASP B N 1
ATOM 3296 C CA . ASP B 1 116 ? -7.457 -20.781 0.341 1 98.88 116 ASP B CA 1
ATOM 3297 C C . ASP B 1 116 ? -8.773 -20.094 -0.01 1 98.88 116 ASP B C 1
ATOM 3299 O O . ASP B 1 116 ? -9.852 -20.625 0.276 1 98.88 116 ASP B O 1
ATOM 3303 N N . GLY B 1 117 ? -8.672 -18.906 -0.627 1 98.81 117 GLY B N 1
ATOM 3304 C CA . GLY B 1 117 ? -9.859 -18.188 -1.062 1 98.81 117 GLY B CA 1
ATOM 3305 C C . GLY B 1 117 ? -10.688 -18.969 -2.072 1 98.81 117 GLY B C 1
ATOM 3306 O O . GLY B 1 117 ? -11.914 -19 -1.982 1 98.81 117 GLY B O 1
ATOM 3307 N N . ILE B 1 118 ? -10.008 -19.562 -3.051 1 98.81 118 ILE B N 1
ATOM 3308 C CA . ILE B 1 118 ? -10.672 -20.375 -4.07 1 98.81 118 ILE B CA 1
ATOM 3309 C C . ILE B 1 118 ? -11.398 -21.531 -3.41 1 98.81 118 ILE B C 1
ATOM 3311 O O . ILE B 1 118 ? -12.562 -21.812 -3.723 1 98.81 118 ILE B O 1
ATOM 3315 N N . ALA B 1 119 ? -10.719 -22.188 -2.475 1 98.69 119 ALA B N 1
ATOM 3316 C CA . ALA B 1 119 ? -11.297 -23.328 -1.77 1 98.69 119 ALA B CA 1
ATOM 3317 C C . ALA B 1 119 ? -12.5 -22.906 -0.933 1 98.69 119 ALA B C 1
ATOM 3319 O O . ALA B 1 119 ? -13.562 -23.531 -0.997 1 98.69 119 ALA B O 1
ATOM 3320 N N . LYS B 1 120 ? -12.391 -21.812 -0.194 1 98.38 120 LYS B N 1
ATOM 3321 C CA . LYS B 1 120 ? -13.453 -21.328 0.688 1 98.38 120 LYS B CA 1
ATOM 3322 C C . LYS B 1 120 ? -14.672 -20.891 -0.11 1 98.38 120 LYS B C 1
ATOM 3324 O O . LYS B 1 120 ? -15.805 -21.016 0.362 1 98.38 120 LYS B O 1
ATOM 3329 N N . ALA B 1 121 ? -14.367 -20.406 -1.28 1 98.06 121 ALA B N 1
ATOM 3330 C CA . ALA B 1 121 ? -15.469 -19.953 -2.131 1 98.06 121 ALA B CA 1
ATOM 3331 C C . ALA B 1 121 ? -16.125 -21.125 -2.854 1 98.06 121 ALA B C 1
ATOM 3333 O O . ALA B 1 121 ? -17.109 -20.953 -3.574 1 98.06 121 ALA B O 1
ATOM 3334 N N . GLY B 1 122 ? -15.578 -22.344 -2.699 1 97.81 122 GLY B N 1
ATOM 3335 C CA . GLY B 1 122 ? -16.141 -23.531 -3.346 1 97.81 122 GLY B CA 1
ATOM 3336 C C . GLY B 1 122 ? -15.883 -23.562 -4.84 1 97.81 122 GLY B C 1
ATOM 3337 O O . GLY B 1 122 ? -16.734 -24.016 -5.609 1 97.81 122 GLY B O 1
ATOM 3338 N N . LEU B 1 123 ? -14.695 -23.078 -5.262 1 98.5 123 LEU B N 1
ATOM 3339 C CA . LEU B 1 123 ? -14.492 -22.875 -6.691 1 98.5 123 LEU B CA 1
ATOM 3340 C C . LEU B 1 123 ? -13.391 -23.781 -7.219 1 98.5 123 LEU B C 1
ATOM 3342 O O . LEU B 1 123 ? -12.93 -23.625 -8.344 1 98.5 123 LEU B O 1
ATOM 3346 N N . LEU B 1 124 ? -12.969 -24.797 -6.465 1 98.12 124 LEU B N 1
ATOM 3347 C CA . LEU B 1 124 ? -11.859 -25.656 -6.852 1 98.12 124 LEU B CA 1
ATOM 3348 C C . LEU B 1 124 ? -12.211 -26.484 -8.086 1 98.12 124 LEU B C 1
ATOM 3350 O O . LEU B 1 124 ? -11.328 -26.906 -8.828 1 98.12 124 LEU B O 1
ATOM 3354 N N . ASP B 1 125 ? -13.5 -26.672 -8.289 1 97 125 ASP B N 1
ATOM 3355 C CA . ASP B 1 125 ? -13.938 -27.438 -9.453 1 97 125 ASP B CA 1
ATOM 3356 C C . ASP B 1 125 ? -14.164 -26.531 -10.656 1 97 125 ASP B C 1
ATOM 3358 O O . ASP B 1 125 ? -14.344 -27.016 -11.781 1 97 125 ASP B O 1
ATOM 3362 N N . LYS B 1 126 ? -14.133 -25.266 -10.461 1 98 126 LYS B N 1
ATOM 3363 C CA . LYS B 1 126 ? -14.438 -24.312 -11.523 1 98 126 LYS B CA 1
ATOM 3364 C C . LYS B 1 126 ? -13.172 -23.594 -12 1 98 126 LYS B C 1
ATOM 3366 O O . LYS B 1 126 ? -13.156 -23.016 -13.086 1 98 126 LYS B O 1
ATOM 3371 N N . ILE B 1 127 ? -12.18 -23.578 -11.227 1 98.62 127 ILE B N 1
ATOM 3372 C CA . ILE B 1 127 ? -10.914 -22.922 -11.562 1 98.62 127 ILE B CA 1
ATOM 3373 C C . ILE B 1 127 ? -9.812 -23.984 -11.664 1 98.62 127 ILE B C 1
ATOM 3375 O O . ILE B 1 127 ? -9.516 -24.672 -10.688 1 98.62 127 ILE B O 1
ATOM 3379 N N . GLU B 1 128 ? -9.242 -24.094 -12.836 1 98.5 128 GLU B N 1
ATOM 3380 C CA . GLU B 1 128 ? -8.125 -25.016 -13.008 1 98.5 128 GLU B CA 1
ATOM 3381 C C . GLU B 1 128 ? -6.867 -24.5 -12.32 1 98.5 128 GLU B C 1
ATOM 3383 O O . GLU B 1 128 ? -6.516 -23.328 -12.453 1 98.5 128 GLU B O 1
ATOM 3388 N N . ILE B 1 129 ? -6.254 -25.359 -11.516 1 98.81 129 ILE B N 1
ATOM 3389 C CA . ILE B 1 129 ? -5.035 -24.969 -10.812 1 98.81 129 ILE B CA 1
ATOM 3390 C C . ILE B 1 129 ? -3.818 -25.516 -11.555 1 98.81 129 ILE B C 1
ATOM 3392 O O . ILE B 1 129 ? -3.729 -26.719 -11.82 1 98.81 129 ILE B O 1
ATOM 3396 N N . VAL B 1 130 ? -2.877 -24.656 -11.898 1 98.75 130 VAL B N 1
ATOM 3397 C CA . VAL B 1 130 ? -1.696 -25.016 -12.672 1 98.75 130 VAL B CA 1
ATOM 3398 C C . VAL B 1 130 ? -0.434 -24.688 -11.875 1 98.75 130 VAL B C 1
ATOM 3400 O O . VAL B 1 130 ? -0.366 -23.672 -11.188 1 98.75 130 VAL B O 1
ATOM 3403 N N . PHE B 1 131 ? 0.52 -25.547 -11.945 1 98.69 131 PHE B N 1
ATOM 3404 C CA . PHE B 1 131 ? 1.828 -25.406 -11.312 1 98.69 131 PHE B CA 1
ATOM 3405 C C . PHE B 1 131 ? 2.943 -25.656 -12.32 1 98.69 131 PHE B C 1
ATOM 3407 O O . PHE B 1 131 ? 2.867 -26.609 -13.102 1 98.69 131 PHE B O 1
ATOM 3414 N N . ILE B 1 132 ? 3.939 -24.797 -12.352 1 97.94 132 ILE B N 1
ATOM 3415 C CA . ILE B 1 132 ? 5.078 -24.969 -13.242 1 97.94 132 ILE B CA 1
ATOM 3416 C C . ILE B 1 132 ? 6.27 -25.531 -12.461 1 97.94 132 ILE B C 1
ATOM 3418 O O . ILE B 1 132 ? 6.797 -24.875 -11.562 1 97.94 132 ILE B O 1
ATOM 3422 N N . ASP B 1 133 ? 6.68 -26.672 -12.758 1 97.81 133 ASP B N 1
ATOM 3423 C CA . ASP B 1 133 ? 7.898 -27.266 -12.219 1 97.81 133 ASP B CA 1
ATOM 3424 C C . ASP B 1 133 ? 9.102 -26.969 -13.117 1 97.81 133 ASP B C 1
ATOM 3426 O O . ASP B 1 133 ? 9.312 -27.656 -14.117 1 97.81 133 ASP B O 1
ATOM 3430 N N . THR B 1 134 ? 9.906 -26.078 -12.688 1 96.38 134 THR B N 1
ATOM 3431 C CA . THR B 1 134 ? 11.016 -25.625 -13.516 1 96.38 134 THR B CA 1
ATOM 3432 C C . THR B 1 134 ? 12.164 -26.641 -13.484 1 96.38 134 THR B C 1
ATOM 3434 O O . THR B 1 134 ? 13.102 -26.547 -14.281 1 96.38 134 THR B O 1
ATOM 3437 N N . PHE B 1 135 ? 12.156 -27.594 -12.578 1 96.25 135 PHE B N 1
ATOM 3438 C CA . PHE B 1 135 ? 13.18 -28.594 -12.305 1 96.25 135 PHE B CA 1
ATOM 3439 C C . PHE B 1 135 ? 14.305 -28 -11.469 1 96.25 135 PHE B C 1
ATOM 3441 O O . PHE B 1 135 ? 15.273 -28.688 -11.141 1 96.25 135 PHE B O 1
ATOM 3448 N N . PHE B 1 136 ? 14.141 -26.766 -11.062 1 93.75 136 PHE B N 1
ATOM 3449 C CA . PHE B 1 136 ? 15.164 -26.109 -10.273 1 93.75 136 PHE B CA 1
ATOM 3450 C C . PHE B 1 136 ? 14.578 -25.547 -8.984 1 93.75 136 PHE B C 1
ATOM 3452 O O . PHE B 1 136 ? 15.219 -24.734 -8.305 1 93.75 136 PHE B O 1
ATOM 3459 N N . LEU B 1 137 ? 13.367 -25.938 -8.672 1 95.38 137 LEU B N 1
ATOM 3460 C CA . LEU B 1 137 ? 12.719 -25.516 -7.438 1 95.38 137 LEU B CA 1
ATOM 3461 C C . LEU B 1 137 ? 13.352 -26.188 -6.227 1 95.38 137 LEU B C 1
ATOM 3463 O O . LEU B 1 137 ? 13.977 -27.25 -6.355 1 95.38 137 LEU B O 1
ATOM 3467 N N . PHE B 1 138 ? 13.141 -25.578 -5.098 1 92.69 138 PHE B N 1
ATOM 3468 C CA . PHE B 1 138 ? 13.461 -26.266 -3.855 1 92.69 138 PHE B CA 1
ATOM 3469 C C . PHE B 1 138 ? 12.641 -27.547 -3.719 1 92.69 138 PHE B C 1
ATOM 3471 O O . PHE B 1 138 ? 11.445 -27.562 -4.031 1 92.69 138 PHE B O 1
ATOM 3478 N N . PRO B 1 139 ? 13.281 -28.641 -3.281 1 92.75 139 PRO B N 1
ATOM 3479 C CA . PRO B 1 139 ? 12.492 -29.844 -3.045 1 92.75 139 PRO B CA 1
ATOM 3480 C C . PRO B 1 139 ? 11.312 -29.609 -2.105 1 92.75 139 PRO B C 1
ATOM 3482 O O . PRO B 1 139 ? 10.258 -30.234 -2.258 1 92.75 139 PRO B O 1
ATOM 3485 N N . GLU B 1 140 ? 11.469 -28.734 -1.146 1 92.81 140 GLU B N 1
ATOM 3486 C CA . GLU B 1 140 ? 10.422 -28.375 -0.198 1 92.81 140 GLU B CA 1
ATOM 3487 C C . GLU B 1 140 ? 9.188 -27.828 -0.917 1 92.81 140 GLU B C 1
ATOM 3489 O O . GLU B 1 140 ? 8.062 -27.984 -0.438 1 92.81 140 GLU B O 1
ATOM 3494 N N . THR B 1 141 ? 9.453 -27.219 -2.057 1 96 141 THR B N 1
ATOM 3495 C CA . THR B 1 141 ? 8.344 -26.672 -2.826 1 96 141 THR B CA 1
ATOM 3496 C C . THR B 1 141 ? 7.453 -27.781 -3.365 1 96 141 THR B C 1
ATOM 3498 O O . THR B 1 141 ? 6.227 -27.703 -3.281 1 96 141 THR B O 1
ATOM 3501 N N . LEU B 1 142 ? 8.07 -28.828 -3.871 1 95.44 142 LEU B N 1
ATOM 3502 C CA . LEU B 1 142 ? 7.312 -29.953 -4.406 1 95.44 142 LEU B CA 1
ATOM 3503 C C . LEU B 1 142 ? 6.578 -30.688 -3.291 1 95.44 142 LEU B C 1
ATOM 3505 O O . LEU B 1 142 ? 5.438 -31.109 -3.471 1 95.44 142 LEU B O 1
ATOM 3509 N N . ASP B 1 143 ? 7.238 -30.828 -2.166 1 93.69 143 ASP B N 1
ATOM 3510 C CA . ASP B 1 143 ? 6.578 -31.422 -1.006 1 93.69 143 ASP B CA 1
ATOM 3511 C C . ASP B 1 143 ? 5.383 -30.578 -0.563 1 93.69 143 ASP B C 1
ATOM 3513 O O . ASP B 1 143 ? 4.332 -31.125 -0.217 1 93.69 143 ASP B O 1
ATOM 3517 N N . PHE B 1 144 ? 5.555 -29.297 -0.562 1 96.12 144 PHE B N 1
ATOM 3518 C CA . PHE B 1 144 ? 4.48 -28.406 -0.151 1 96.12 144 PHE B CA 1
ATOM 3519 C C . PHE B 1 144 ? 3.32 -28.453 -1.138 1 96.12 144 PHE B C 1
ATOM 3521 O O . PHE B 1 144 ? 2.156 -28.375 -0.74 1 96.12 144 PHE B O 1
ATOM 3528 N N . LEU B 1 145 ? 3.631 -28.578 -2.43 1 97.56 145 LEU B N 1
ATOM 3529 C CA . LEU B 1 145 ? 2.566 -28.766 -3.41 1 97.56 145 LEU B CA 1
ATOM 3530 C C . LEU B 1 145 ? 1.692 -29.953 -3.039 1 97.56 145 LEU B C 1
ATOM 3532 O O . LEU B 1 145 ? 0.464 -29.859 -3.035 1 97.56 145 LEU B O 1
ATOM 3536 N N . ARG B 1 146 ? 2.324 -31.047 -2.721 1 97.25 146 ARG B N 1
ATOM 3537 C CA . ARG B 1 146 ? 1.579 -32.25 -2.336 1 97.25 146 ARG B CA 1
ATOM 3538 C C . ARG B 1 146 ? 0.74 -31.984 -1.09 1 97.25 146 ARG B C 1
ATOM 3540 O O . ARG B 1 146 ? -0.411 -32.438 -1.009 1 97.25 146 ARG B O 1
ATOM 3547 N N . GLU B 1 147 ? 1.3 -31.281 -0.173 1 96.38 147 GLU B N 1
ATOM 3548 C CA . GLU B 1 147 ? 0.601 -30.938 1.065 1 96.38 147 GLU B CA 1
ATOM 3549 C C . GLU B 1 147 ? -0.668 -30.141 0.787 1 96.38 147 GLU B C 1
ATOM 3551 O O . GLU B 1 147 ? -1.732 -30.453 1.329 1 96.38 147 GLU B O 1
ATOM 3556 N N . VAL B 1 148 ? -0.556 -29.172 -0.069 1 97.88 148 VAL B N 1
ATOM 3557 C CA . VAL B 1 148 ? -1.706 -28.297 -0.303 1 97.88 148 VAL B CA 1
ATOM 3558 C C . VAL B 1 148 ? -2.74 -29.031 -1.157 1 97.88 148 VAL B C 1
ATOM 3560 O O . VAL B 1 148 ? -3.945 -28.828 -0.999 1 97.88 148 VAL B O 1
ATOM 3563 N N . GLU B 1 149 ? -2.289 -29.906 -2.098 1 98.25 149 GLU B N 1
ATOM 3564 C CA . GLU B 1 149 ? -3.217 -30.734 -2.857 1 98.25 149 GLU B CA 1
ATOM 3565 C C . GLU B 1 149 ? -4.07 -31.594 -1.933 1 98.25 149 GLU B C 1
ATOM 3567 O O . GLU B 1 149 ? -5.285 -31.703 -2.115 1 98.25 149 GLU B O 1
ATOM 3572 N N . GLU B 1 150 ? -3.389 -32.156 -0.992 1 98 150 GLU B N 1
ATOM 3573 C CA . GLU B 1 150 ? -4.086 -33 -0.031 1 98 150 GLU B CA 1
ATOM 3574 C C . GLU B 1 150 ? -5 -32.188 0.871 1 98 150 GLU B C 1
ATOM 3576 O O . GLU B 1 150 ? -6.145 -32.562 1.119 1 98 150 GLU B O 1
ATOM 3581 N N . HIS B 1 151 ? -4.57 -31.094 1.34 1 97.81 151 HIS B N 1
ATOM 3582 C CA . HIS B 1 151 ? -5.293 -30.234 2.275 1 97.81 151 HIS B CA 1
ATOM 3583 C C . HIS B 1 151 ? -6.613 -29.766 1.679 1 97.81 151 HIS B C 1
ATOM 3585 O O . HIS B 1 151 ? -7.645 -29.781 2.352 1 97.81 151 HIS B O 1
ATOM 3591 N N . TYR B 1 152 ? -6.578 -29.359 0.436 1 98.25 152 TYR B N 1
ATOM 3592 C CA . TYR B 1 152 ? -7.758 -28.75 -0.164 1 98.25 152 TYR B CA 1
ATOM 3593 C C . TYR B 1 152 ? -8.5 -29.75 -1.047 1 98.25 152 TYR B C 1
ATOM 3595 O O . TYR B 1 152 ? -9.633 -29.484 -1.465 1 98.25 152 TYR B O 1
ATOM 3603 N N . GLY B 1 153 ? -7.883 -30.812 -1.39 1 97.38 153 GLY B N 1
ATOM 3604 C CA . GLY B 1 153 ? -8.547 -31.828 -2.186 1 97.38 153 GLY B CA 1
ATOM 3605 C C . GLY B 1 153 ? -8.594 -31.5 -3.664 1 97.38 153 GLY B C 1
ATOM 3606 O O . GLY B 1 153 ? -9.656 -31.578 -4.285 1 97.38 153 GLY B O 1
ATOM 3607 N N . PHE B 1 154 ? -7.488 -31.141 -4.211 1 97.69 154 PHE B N 1
ATOM 3608 C CA . PHE B 1 154 ? -7.363 -30.906 -5.645 1 97.69 154 PHE B CA 1
ATOM 3609 C C . PHE B 1 154 ? -6.055 -31.469 -6.176 1 97.69 154 PHE B C 1
ATOM 3611 O O . PHE B 1 154 ? -5.238 -31.984 -5.406 1 97.69 154 PHE B O 1
ATOM 3618 N N . LYS B 1 155 ? -5.914 -31.531 -7.457 1 98.06 155 LYS B N 1
ATOM 3619 C CA . LYS B 1 155 ? -4.664 -31.875 -8.125 1 98.06 155 LYS B CA 1
ATOM 3620 C C . LYS B 1 155 ? -4.277 -30.844 -9.164 1 98.06 155 LYS B C 1
ATOM 3622 O O . LYS B 1 155 ? -5.07 -30.531 -10.062 1 98.06 155 LYS B O 1
ATOM 3627 N N . ALA B 1 156 ? -3.121 -30.312 -9 1 98.56 156 ALA B N 1
ATOM 3628 C CA . ALA B 1 156 ? -2.639 -29.312 -9.945 1 98.56 156 ALA B CA 1
ATOM 3629 C C . ALA B 1 156 ? -2.199 -29.969 -11.25 1 98.56 156 ALA B C 1
ATOM 3631 O O . ALA B 1 156 ? -1.675 -31.078 -11.258 1 98.56 156 ALA B O 1
ATOM 3632 N N . LYS B 1 157 ? -2.514 -29.297 -12.336 1 98.56 157 LYS B N 1
ATOM 3633 C CA . LYS B 1 157 ? -1.841 -29.656 -13.586 1 98.56 157 LYS B CA 1
ATOM 3634 C C . LYS B 1 157 ? -0.412 -29.109 -13.609 1 98.56 157 LYS B C 1
ATOM 3636 O O . LYS B 1 157 ? -0.198 -27.906 -13.562 1 98.56 157 LYS B O 1
ATOM 3641 N N . VAL B 1 158 ? 0.504 -30.016 -13.656 1 98.5 158 VAL B N 1
ATOM 3642 C CA . VAL B 1 158 ? 1.91 -29.641 -13.578 1 98.5 158 VAL B CA 1
ATOM 3643 C C . VAL B 1 158 ? 2.514 -29.594 -14.984 1 98.5 158 VAL B C 1
ATOM 3645 O O . VAL B 1 158 ? 2.381 -30.547 -15.75 1 98.5 158 VAL B O 1
ATOM 3648 N N . TYR B 1 159 ? 3.078 -28.469 -15.367 1 98.19 159 TYR B N 1
ATOM 3649 C CA . TYR B 1 159 ? 3.807 -28.297 -16.609 1 98.19 159 TYR B CA 1
ATOM 3650 C C . TYR B 1 159 ? 5.301 -28.141 -16.359 1 98.19 159 TYR B C 1
ATOM 3652 O O . TYR B 1 159 ? 5.707 -27.656 -15.305 1 98.19 159 TYR B O 1
ATOM 3660 N N . HIS B 1 160 ? 6.105 -28.562 -17.203 1 97.88 160 HIS B N 1
ATOM 3661 C CA . HIS B 1 160 ? 7.562 -28.484 -17.156 1 97.88 160 HIS B CA 1
ATOM 3662 C C . HIS B 1 160 ? 8.156 -28.422 -18.562 1 97.88 160 HIS B C 1
ATOM 3664 O O . HIS B 1 160 ? 7.422 -28.328 -19.547 1 97.88 160 HIS B O 1
ATOM 3670 N N . CYS B 1 161 ? 9.43 -28.438 -18.594 1 97 161 CYS B N 1
ATOM 3671 C CA . CYS B 1 161 ? 10.094 -28.406 -19.891 1 97 161 CYS B CA 1
ATOM 3672 C C . CYS B 1 161 ? 9.492 -29.453 -20.828 1 97 161 CYS B C 1
ATOM 3674 O O . CYS B 1 161 ? 9.344 -30.609 -20.469 1 97 161 CYS B O 1
ATOM 3676 N N . ALA B 1 162 ? 9.188 -29.016 -22.062 1 96.31 162 ALA B N 1
ATOM 3677 C CA . ALA B 1 162 ? 8.375 -29.812 -22.984 1 96.31 162 ALA B CA 1
ATOM 3678 C C . ALA B 1 162 ? 9.102 -31.094 -23.406 1 96.31 162 ALA B C 1
ATOM 3680 O O . ALA B 1 162 ? 8.484 -32.156 -23.578 1 96.31 162 ALA B O 1
ATOM 3681 N N . ASP B 1 163 ? 10.367 -31 -23.625 1 96.25 163 ASP B N 1
ATOM 3682 C CA . ASP B 1 163 ? 11.086 -32.125 -24.203 1 96.25 163 ASP B CA 1
ATOM 3683 C C . ASP B 1 163 ? 11.82 -32.906 -23.125 1 96.25 163 ASP B C 1
ATOM 3685 O O . ASP B 1 163 ? 12.641 -33.781 -23.438 1 96.25 163 ASP B O 1
ATOM 3689 N N . CYS B 1 164 ? 11.594 -32.625 -21.859 1 96.62 164 CYS B N 1
ATOM 3690 C CA . CYS B 1 164 ? 12.18 -33.344 -20.734 1 96.62 164 CYS B CA 1
ATOM 3691 C C . CYS B 1 164 ? 11.109 -33.719 -19.719 1 96.62 164 CYS B C 1
ATOM 3693 O O . CYS B 1 164 ? 10.664 -32.875 -18.938 1 96.62 164 CYS B O 1
ATOM 3695 N N . PRO B 1 165 ? 10.812 -35 -19.641 1 94.94 165 PRO B N 1
ATOM 3696 C CA . PRO B 1 165 ? 9.711 -35.375 -18.75 1 94.94 165 PRO B CA 1
ATOM 3697 C C . PRO B 1 165 ? 10.102 -35.344 -17.281 1 94.94 165 PRO B C 1
ATOM 3699 O O . PRO B 1 165 ? 9.234 -35.344 -16.406 1 94.94 165 PRO B O 1
ATOM 3702 N N . THR B 1 166 ? 11.422 -35.375 -17 1 95.5 166 THR B N 1
ATOM 3703 C CA . THR B 1 166 ? 11.891 -35.375 -15.625 1 95.5 166 THR B CA 1
ATOM 3704 C C . THR B 1 166 ? 13.078 -34.438 -15.477 1 95.5 166 THR B C 1
ATOM 3706 O O . THR B 1 166 ? 13.688 -34.031 -16.469 1 95.5 166 THR B O 1
ATOM 3709 N N . GLN B 1 167 ? 13.281 -34.031 -14.188 1 94.75 167 GLN B N 1
ATOM 3710 C CA . GLN B 1 167 ? 14.469 -33.25 -13.883 1 94.75 167 GLN B CA 1
ATOM 3711 C C . GLN B 1 167 ? 15.742 -33.938 -14.344 1 94.75 167 GLN B C 1
ATOM 3713 O O . GLN B 1 167 ? 16.641 -33.312 -14.898 1 94.75 167 GLN B O 1
ATOM 3718 N N . GLU B 1 168 ? 15.812 -35.281 -14.133 1 94.94 168 GLU B N 1
ATOM 3719 C CA . GLU B 1 168 ? 16.969 -36.094 -14.539 1 94.94 168 GLU B CA 1
ATOM 3720 C C . GLU B 1 168 ? 17.203 -36 -16.047 1 94.94 168 GLU B C 1
ATOM 3722 O O . GLU B 1 168 ? 18.328 -35.781 -16.5 1 94.94 168 GLU B O 1
ATOM 3727 N N . SER B 1 169 ? 16.109 -36.156 -16.766 1 96.06 169 SER B N 1
ATOM 3728 C CA . SER B 1 169 ? 16.219 -36.062 -18.219 1 96.06 169 SER B CA 1
ATOM 3729 C C . SER B 1 169 ? 16.656 -34.656 -18.656 1 96.06 169 SER B C 1
ATOM 3731 O O . SER B 1 169 ? 17.375 -34.531 -19.641 1 96.06 169 SER B O 1
ATOM 3733 N N . PHE B 1 170 ? 16.266 -33.688 -17.953 1 96.06 170 PHE B N 1
ATOM 3734 C CA . PHE B 1 170 ? 16.688 -32.312 -18.234 1 96.06 170 PHE B CA 1
ATOM 3735 C C . PHE B 1 170 ? 18.188 -32.156 -18 1 96.06 170 PHE B C 1
ATOM 3737 O O . PHE B 1 170 ? 18.891 -31.609 -18.844 1 96.06 170 PHE B O 1
ATOM 3744 N N . TYR B 1 171 ? 18.625 -32.625 -16.875 1 93.69 171 TYR B N 1
ATOM 3745 C CA . TYR B 1 171 ? 20.047 -32.531 -16.547 1 93.69 171 TYR B CA 1
ATOM 3746 C C . TYR B 1 171 ? 20.906 -33.281 -17.547 1 93.69 171 TYR B C 1
ATOM 3748 O O . TYR B 1 171 ? 22 -32.812 -17.906 1 93.69 171 TYR B O 1
ATOM 3756 N N . ASP B 1 172 ? 20.406 -34.375 -17.984 1 95.5 172 ASP B N 1
ATOM 3757 C CA . ASP B 1 172 ? 21.125 -35.188 -18.953 1 95.5 172 ASP B CA 1
ATOM 3758 C C . ASP B 1 172 ? 21.234 -34.469 -20.297 1 95.5 172 ASP B C 1
ATOM 3760 O O . ASP B 1 172 ? 22.281 -34.5 -20.938 1 95.5 172 ASP B O 1
ATOM 3764 N N . LYS B 1 173 ? 20.172 -33.781 -20.594 1 95.44 173 LYS B N 1
ATOM 3765 C CA . LYS B 1 173 ? 20.078 -33.188 -21.922 1 95.44 173 LYS B CA 1
ATOM 3766 C C . LYS B 1 173 ? 20.734 -31.812 -21.953 1 95.44 173 LYS B C 1
ATOM 3768 O O . LYS B 1 173 ? 21.438 -31.484 -22.891 1 95.44 173 LYS B O 1
ATOM 3773 N N . TYR B 1 174 ? 20.531 -31.016 -20.922 1 94.62 174 TYR B N 1
ATOM 3774 C CA . TYR B 1 174 ? 20.953 -29.625 -20.969 1 94.62 174 TYR B CA 1
ATOM 3775 C C . TYR B 1 174 ? 22.016 -29.328 -19.906 1 94.62 174 TYR B C 1
ATOM 3777 O O . TYR B 1 174 ? 22.766 -28.359 -20.016 1 94.62 174 TYR B O 1
ATOM 3785 N N . GLY B 1 175 ? 22.016 -30.188 -18.953 1 92.31 175 GLY B N 1
ATOM 3786 C CA . GLY B 1 175 ? 22.953 -29.969 -17.859 1 92.31 175 GLY B CA 1
ATOM 3787 C C . GLY B 1 175 ? 22.312 -29.281 -16.672 1 92.31 175 GLY B C 1
ATOM 3788 O O . GLY B 1 175 ? 21.406 -28.469 -16.844 1 92.31 175 GLY B O 1
ATOM 3789 N N . ALA B 1 176 ? 22.859 -29.5 -15.484 1 88.75 176 ALA B N 1
ATOM 3790 C CA . ALA B 1 176 ? 22.359 -28.938 -14.234 1 88.75 176 ALA B CA 1
ATOM 3791 C C . ALA B 1 176 ? 22.672 -27.453 -14.125 1 88.75 176 ALA B C 1
ATOM 3793 O O . ALA B 1 176 ? 22.047 -26.734 -13.352 1 88.75 176 ALA B O 1
ATOM 3794 N N . ASP B 1 177 ? 23.625 -26.922 -14.906 1 87.69 177 ASP B N 1
ATOM 3795 C CA . ASP B 1 177 ? 24.047 -25.516 -14.836 1 87.69 177 ASP B CA 1
ATOM 3796 C C . ASP B 1 177 ? 23.578 -24.734 -16.047 1 87.69 177 ASP B C 1
ATOM 3798 O O . ASP B 1 177 ? 24.156 -23.703 -16.406 1 87.69 177 ASP B O 1
ATOM 3802 N N . TYR B 1 178 ? 22.516 -25.234 -16.594 1 87.62 178 TYR B N 1
ATOM 3803 C CA . TYR B 1 178 ? 21.984 -24.641 -17.812 1 87.62 178 TYR B CA 1
ATOM 3804 C C . TYR B 1 178 ? 21.641 -23.172 -17.609 1 87.62 178 TYR B C 1
ATOM 3806 O O . TYR B 1 178 ? 21.844 -22.344 -18.5 1 87.62 178 TYR B O 1
ATOM 3814 N N . TRP B 1 179 ? 21.203 -22.781 -16.453 1 83.75 179 TRP B N 1
ATOM 3815 C CA . TRP B 1 179 ? 20.797 -21.422 -16.141 1 83.75 179 TRP B CA 1
ATOM 3816 C C . TRP B 1 179 ? 22 -20.469 -16.141 1 83.75 179 TRP B C 1
ATOM 3818 O O . TRP B 1 179 ? 21.859 -19.281 -16.375 1 83.75 179 TRP B O 1
ATOM 3828 N N . MET B 1 180 ? 23.172 -21 -15.875 1 81 180 MET B N 1
ATOM 3829 C CA . MET B 1 180 ? 24.406 -20.203 -15.875 1 81 180 MET B CA 1
ATOM 3830 C C . MET B 1 180 ? 24.859 -19.922 -17.297 1 81 180 MET B C 1
ATOM 3832 O O . MET B 1 180 ? 25.438 -18.859 -17.578 1 81 180 MET B O 1
ATOM 3836 N N . GLU B 1 181 ? 24.578 -20.891 -18.125 1 82.62 181 GLU B N 1
ATOM 3837 C CA . GLU B 1 181 ? 25.062 -20.797 -19.5 1 82.62 181 GLU B CA 1
ATOM 3838 C C . GLU B 1 181 ? 24.234 -19.812 -20.312 1 82.62 181 GLU B C 1
ATOM 3840 O O . GLU B 1 181 ? 24.766 -19.031 -21.094 1 82.62 181 GLU B O 1
ATOM 3845 N N . ASP B 1 182 ? 22.969 -19.922 -20.172 1 83.06 182 ASP B N 1
ATOM 3846 C CA . ASP B 1 182 ? 22.047 -19.078 -20.922 1 83.06 182 ASP B CA 1
ATOM 3847 C C . ASP B 1 182 ? 20.75 -18.859 -20.156 1 83.06 182 ASP B C 1
ATOM 3849 O O . ASP B 1 182 ? 19.781 -19.609 -20.312 1 83.06 182 ASP B O 1
ATOM 3853 N N . ILE B 1 183 ? 20.672 -17.797 -19.469 1 82.38 183 ILE B N 1
ATOM 3854 C CA . ILE B 1 183 ? 19.578 -17.547 -18.562 1 82.38 183 ILE B CA 1
ATOM 3855 C C . ILE B 1 183 ? 18.281 -17.328 -19.344 1 82.38 183 ILE B C 1
ATOM 3857 O O . ILE B 1 183 ? 17.203 -17.734 -18.906 1 82.38 183 ILE B O 1
ATOM 3861 N N . ASP B 1 184 ? 18.375 -16.734 -20.453 1 83.75 184 ASP B N 1
ATOM 3862 C CA . ASP B 1 184 ? 17.188 -16.453 -21.266 1 83.75 184 ASP B CA 1
ATOM 3863 C C . ASP B 1 184 ? 16.578 -17.75 -21.797 1 83.75 184 ASP B C 1
ATOM 3865 O O . ASP B 1 184 ? 15.352 -17.922 -21.766 1 83.75 184 ASP B O 1
ATOM 3869 N N . GLN B 1 185 ? 17.438 -18.609 -22.297 1 88.06 185 GLN B N 1
ATOM 3870 C CA . GLN B 1 185 ? 16.938 -19.891 -22.797 1 88.06 185 GLN B CA 1
ATOM 3871 C C . GLN B 1 185 ? 16.422 -20.766 -21.672 1 88.06 185 GLN B C 1
ATOM 3873 O O . GLN B 1 185 ? 15.43 -21.484 -21.844 1 88.06 185 GLN B O 1
ATOM 3878 N N . TYR B 1 186 ? 17.109 -20.719 -20.594 1 88.81 186 TYR B N 1
ATOM 3879 C CA . TYR B 1 186 ? 16.594 -21.422 -19.422 1 88.81 186 TYR B CA 1
ATOM 3880 C C . TYR B 1 186 ? 15.211 -20.938 -19.047 1 88.81 186 TYR B C 1
ATOM 3882 O O . TYR B 1 186 ? 14.289 -21.734 -18.844 1 88.81 186 TYR B O 1
ATOM 3890 N N . ASP B 1 187 ? 15.07 -19.641 -18.938 1 89.75 187 ASP B N 1
ATOM 3891 C CA . ASP B 1 187 ? 13.781 -19.062 -18.578 1 89.75 187 ASP B CA 1
ATOM 3892 C C . ASP B 1 187 ? 12.695 -19.453 -19.578 1 89.75 187 ASP B C 1
ATOM 3894 O O . ASP B 1 187 ? 11.57 -19.75 -19.188 1 89.75 187 ASP B O 1
ATOM 3898 N N . PHE B 1 188 ? 13.078 -19.422 -20.75 1 91.69 188 PHE B N 1
ATOM 3899 C CA . PHE B 1 188 ? 12.094 -19.766 -21.781 1 91.69 188 PHE B CA 1
ATOM 3900 C C . PHE B 1 188 ? 11.664 -21.219 -21.656 1 91.69 188 PHE B C 1
ATOM 3902 O O . PHE B 1 188 ? 10.477 -21.516 -21.562 1 91.69 188 PHE B O 1
ATOM 3909 N N . LYS B 1 189 ? 12.562 -22.156 -21.562 1 94.06 189 LYS B N 1
ATOM 3910 C CA . LYS B 1 189 ? 12.289 -23.594 -21.594 1 94.06 189 LYS B CA 1
ATOM 3911 C C . LYS B 1 189 ? 11.625 -24.062 -20.312 1 94.06 189 LYS B C 1
ATOM 3913 O O . LYS B 1 189 ? 10.789 -24.953 -20.328 1 94.06 189 LYS B O 1
ATOM 3918 N N . CYS B 1 190 ? 12.008 -23.422 -19.25 1 94.38 190 CYS B N 1
ATOM 3919 C CA . CYS B 1 190 ? 11.617 -23.984 -17.953 1 94.38 190 CYS B CA 1
ATOM 3920 C C . CYS B 1 190 ? 10.445 -23.203 -17.359 1 94.38 190 CYS B C 1
ATOM 3922 O O . CYS B 1 190 ? 9.758 -23.703 -16.469 1 94.38 190 CYS B O 1
ATOM 3924 N N . LYS B 1 191 ? 10.203 -22.016 -17.828 1 93.31 191 LYS B N 1
ATOM 3925 C CA . LYS B 1 191 ? 9.188 -21.188 -17.188 1 93.31 191 LYS B CA 1
ATOM 3926 C C . LYS B 1 191 ? 8.18 -20.672 -18.203 1 93.31 191 LYS B C 1
ATOM 3928 O O . LYS B 1 191 ? 6.98 -20.938 -18.094 1 93.31 191 LYS B O 1
ATOM 3933 N N . VAL B 1 192 ? 8.664 -20.031 -19.219 1 93.69 192 VAL B N 1
ATOM 3934 C CA . VAL B 1 192 ? 7.816 -19.281 -20.141 1 93.69 192 VAL B CA 1
ATOM 3935 C C . VAL B 1 192 ? 7.023 -20.234 -21.016 1 93.69 192 VAL B C 1
ATOM 3937 O O . VAL B 1 192 ? 5.793 -20.188 -21.047 1 93.69 192 VAL B O 1
ATOM 3940 N N . GLU B 1 193 ? 7.746 -21.109 -21.703 1 95.5 193 GLU B N 1
ATOM 3941 C CA . GLU B 1 193 ? 7.082 -22.031 -22.625 1 95.5 193 GLU B CA 1
ATOM 3942 C C . GLU B 1 193 ? 6.074 -22.906 -21.891 1 95.5 193 GLU B C 1
ATOM 3944 O O . GLU B 1 193 ? 4.938 -23.078 -22.344 1 95.5 193 GLU B O 1
ATOM 3949 N N . PRO B 1 194 ? 6.477 -23.547 -20.766 1 97.44 194 PRO B N 1
ATOM 3950 C CA . PRO B 1 194 ? 5.492 -24.359 -20.047 1 97.44 194 PRO B CA 1
ATOM 3951 C C . PRO B 1 194 ? 4.246 -23.578 -19.656 1 97.44 194 PRO B C 1
ATOM 3953 O O . PRO B 1 194 ? 3.133 -24.109 -19.703 1 97.44 194 PRO B O 1
ATOM 3956 N N . LEU B 1 195 ? 4.391 -22.359 -19.266 1 96.56 195 LEU B N 1
ATOM 3957 C CA . LEU B 1 195 ? 3.246 -21.531 -18.922 1 96.56 195 LEU B CA 1
ATOM 3958 C C . LEU B 1 195 ? 2.393 -21.25 -20.156 1 96.56 195 LEU B C 1
ATOM 3960 O O . LEU B 1 195 ? 1.167 -21.375 -20.109 1 96.56 195 LEU B O 1
ATOM 3964 N N . GLN B 1 196 ? 3.043 -20.859 -21.188 1 96.06 196 GLN B N 1
ATOM 3965 C CA . GLN B 1 196 ? 2.328 -20.594 -22.422 1 96.06 196 GLN B CA 1
ATOM 3966 C C . GLN B 1 196 ? 1.544 -21.812 -22.891 1 96.06 196 GLN B C 1
ATOM 3968 O O . GLN B 1 196 ? 0.403 -21.688 -23.344 1 96.06 196 GLN B O 1
ATOM 3973 N N . ARG B 1 197 ? 2.195 -22.922 -22.828 1 97.5 197 ARG B N 1
ATOM 3974 C CA . ARG B 1 197 ? 1.54 -24.172 -23.203 1 97.5 197 ARG B CA 1
ATOM 3975 C C . ARG B 1 197 ? 0.338 -24.453 -22.312 1 97.5 197 ARG B C 1
ATOM 3977 O O . ARG B 1 197 ? -0.724 -24.859 -22.797 1 97.5 197 ARG B O 1
ATOM 3984 N N . ALA B 1 198 ? 0.454 -24.25 -21.016 1 97.38 198 ALA B N 1
ATOM 3985 C CA . ALA B 1 198 ? -0.652 -24.422 -20.078 1 97.38 198 ALA B CA 1
ATOM 3986 C C . ALA B 1 198 ? -1.828 -23.531 -20.453 1 97.38 198 ALA B C 1
ATOM 3988 O O . ALA B 1 198 ? -2.975 -23.984 -20.484 1 97.38 198 ALA B O 1
ATOM 3989 N N . LEU B 1 199 ? -1.508 -22.25 -20.703 1 97.06 199 LEU B N 1
ATOM 3990 C CA . LEU B 1 199 ? -2.541 -21.281 -21.047 1 97.06 199 LEU B CA 1
ATOM 3991 C C . LEU B 1 199 ? -3.215 -21.656 -22.359 1 97.06 199 LEU B C 1
ATOM 3993 O O . LEU B 1 199 ? -4.441 -21.594 -22.469 1 97.06 199 LEU B O 1
ATOM 3997 N N . LYS B 1 200 ? -2.445 -22.047 -23.328 1 96.94 200 LYS B N 1
ATOM 3998 C CA . LYS B 1 200 ? -2.967 -22.422 -24.641 1 96.94 200 LYS B CA 1
ATOM 3999 C C . LYS B 1 200 ? -3.846 -23.656 -24.547 1 96.94 200 LYS B C 1
ATOM 4001 O O . LYS B 1 200 ? -4.965 -23.672 -25.062 1 96.94 200 LYS B O 1
ATOM 4006 N N . GLU B 1 201 ? -3.379 -24.641 -23.938 1 97.81 201 GLU B N 1
ATOM 4007 C CA . GLU B 1 201 ? -4.09 -25.922 -23.844 1 97.81 201 GLU B CA 1
ATOM 4008 C C . GLU B 1 201 ? -5.387 -25.766 -23.047 1 97.81 201 GLU B C 1
ATOM 4010 O O . GLU B 1 201 ? -6.379 -26.438 -23.344 1 97.81 201 GLU B O 1
ATOM 4015 N N . SER B 1 202 ? -5.359 -24.953 -22.031 1 96.75 202 SER B N 1
ATOM 4016 C CA . SER B 1 202 ? -6.543 -24.75 -21.203 1 96.75 202 SER B CA 1
ATOM 4017 C C . SER B 1 202 ? -7.602 -23.938 -21.938 1 96.75 202 SER B C 1
ATOM 4019 O O . SER B 1 202 ? -8.797 -24.047 -21.641 1 96.75 202 SER B O 1
ATOM 4021 N N . GLY B 1 203 ? -7.109 -23.016 -22.875 1 97.06 203 GLY B N 1
ATOM 4022 C CA . GLY B 1 203 ? -8.016 -22.078 -23.516 1 97.06 203 GLY B CA 1
ATOM 4023 C C . GLY B 1 203 ? -8.586 -21.062 -22.547 1 97.06 203 GLY B C 1
ATOM 4024 O O . GLY B 1 203 ? -9.703 -20.562 -22.75 1 97.06 203 GLY B O 1
ATOM 4025 N N . THR B 1 204 ? -7.84 -20.797 -21.531 1 97.44 204 THR B N 1
ATOM 4026 C CA . THR B 1 204 ? -8.336 -19.938 -20.453 1 97.44 204 THR B CA 1
ATOM 4027 C C . THR B 1 204 ? -8.617 -18.531 -20.984 1 97.44 204 THR B C 1
ATOM 4029 O O . THR B 1 204 ? -7.875 -18.016 -21.812 1 97.44 204 THR B O 1
ATOM 4032 N N . ASP B 1 205 ? -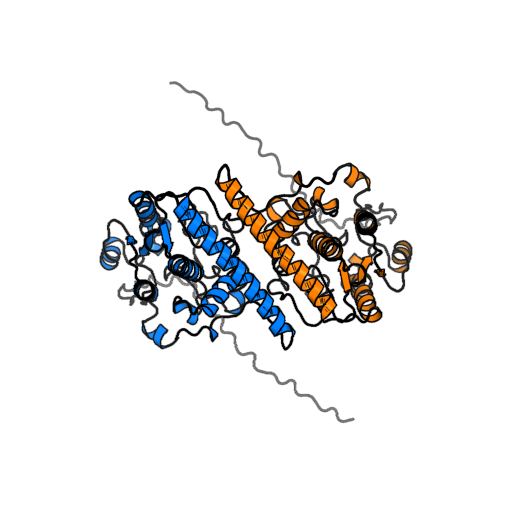9.688 -17.891 -20.5 1 97.19 205 ASP B N 1
ATOM 4033 C CA . ASP B 1 205 ? -10.016 -16.484 -20.766 1 97.19 205 ASP B CA 1
ATOM 4034 C C . ASP B 1 205 ? -9.953 -15.664 -19.469 1 97.19 205 ASP B C 1
ATOM 4036 O O . ASP B 1 205 ? -10.406 -14.523 -19.453 1 97.19 205 ASP B O 1
ATOM 4040 N N . ALA B 1 206 ? -9.375 -16.266 -18.422 1 97.75 206 ALA B N 1
ATOM 4041 C CA . ALA B 1 206 ? -9.141 -15.594 -17.141 1 97.75 206 ALA B CA 1
ATOM 4042 C C . ALA B 1 206 ? -7.965 -16.234 -16.391 1 97.75 206 ALA B C 1
ATOM 4044 O O . ALA B 1 206 ? -8.141 -17.203 -15.656 1 97.75 206 ALA B O 1
ATOM 4045 N N . TRP B 1 207 ? -6.852 -15.656 -16.578 1 98.38 207 TRP B N 1
ATOM 4046 C CA . TRP B 1 207 ? -5.641 -16.094 -15.898 1 98.38 207 TRP B CA 1
ATOM 4047 C C . TRP B 1 207 ? -5.496 -15.414 -14.547 1 98.38 207 TRP B C 1
ATOM 4049 O O . TRP B 1 207 ? -5.031 -14.273 -14.469 1 98.38 207 TRP B O 1
ATOM 4059 N N . ILE B 1 208 ? -5.863 -16.109 -13.523 1 98.69 208 ILE B N 1
ATOM 4060 C CA . ILE B 1 208 ? -5.773 -15.625 -12.148 1 98.69 208 ILE B CA 1
ATOM 4061 C C . ILE B 1 208 ? -4.348 -15.812 -11.625 1 98.69 208 ILE B C 1
ATOM 4063 O O . ILE B 1 208 ? -3.74 -16.859 -11.828 1 98.69 208 ILE B O 1
ATOM 4067 N N . ASN B 1 209 ? -3.795 -14.773 -11.055 1 97.56 209 ASN B N 1
ATOM 4068 C CA . ASN B 1 209 ? -2.445 -14.828 -10.508 1 97.56 209 ASN B CA 1
ATOM 4069 C C . ASN B 1 209 ? -2.336 -14.039 -9.203 1 97.56 209 ASN B C 1
ATOM 4071 O O . ASN B 1 209 ? -3.258 -13.305 -8.836 1 97.56 209 ASN B O 1
ATOM 4075 N N . GLY B 1 210 ? -1.19 -14.18 -8.508 1 97.62 210 GLY B N 1
ATOM 4076 C CA . GLY B 1 210 ? -1.037 -13.602 -7.184 1 97.62 210 GLY B CA 1
ATOM 4077 C C . GLY B 1 210 ? -0.229 -12.32 -7.188 1 97.62 210 GLY B C 1
ATOM 4078 O O . GLY B 1 210 ? 0.364 -11.945 -6.172 1 97.62 210 GLY B O 1
ATOM 4079 N N . ARG B 1 211 ? -0.219 -11.617 -8.328 1 96.38 211 ARG B N 1
ATOM 4080 C CA . ARG B 1 211 ? 0.541 -10.375 -8.406 1 96.38 211 ARG B CA 1
ATOM 4081 C C . ARG B 1 211 ? -0.093 -9.289 -7.535 1 96.38 211 ARG B C 1
ATOM 4083 O O . ARG B 1 211 ? -1.319 -9.172 -7.48 1 96.38 211 ARG B O 1
ATOM 4090 N N . ARG B 1 212 ? 0.798 -8.539 -6.852 1 97.19 212 ARG B N 1
ATOM 4091 C CA . ARG B 1 212 ? 0.365 -7.438 -5.992 1 97.19 212 ARG B CA 1
ATOM 4092 C C . ARG B 1 212 ? 1.145 -6.164 -6.301 1 97.19 212 ARG B C 1
ATOM 4094 O O . ARG B 1 212 ? 2.307 -6.223 -6.703 1 97.19 212 ARG B O 1
ATOM 4101 N N . ARG B 1 213 ? 0.52 -5.113 -5.992 1 95.12 213 ARG B N 1
ATOM 4102 C CA . ARG B 1 213 ? 1.137 -3.809 -6.211 1 95.12 213 ARG B CA 1
ATOM 4103 C C . ARG B 1 213 ? 2.361 -3.627 -5.324 1 95.12 213 ARG B C 1
ATOM 4105 O O . ARG B 1 213 ? 3.344 -3 -5.73 1 95.12 213 ARG B O 1
ATOM 4112 N N . ASP B 1 214 ? 2.346 -4.16 -4.117 1 95.38 214 ASP B N 1
ATOM 4113 C CA . ASP B 1 214 ? 3.441 -3.916 -3.184 1 95.38 214 ASP B CA 1
ATOM 4114 C C . ASP B 1 214 ? 4.676 -4.73 -3.564 1 95.38 214 ASP B C 1
ATOM 4116 O O . ASP B 1 214 ? 5.742 -4.57 -2.961 1 95.38 214 ASP B O 1
ATOM 4120 N N . HIS B 1 215 ? 4.543 -5.605 -4.645 1 93.81 215 HIS B N 1
ATOM 4121 C CA . HIS B 1 215 ? 5.727 -6.25 -5.195 1 93.81 215 HIS B CA 1
ATOM 4122 C C . HIS B 1 215 ? 6.664 -5.23 -5.832 1 93.81 215 HIS B C 1
ATOM 4124 O O . HIS B 1 215 ? 7.863 -5.484 -5.977 1 93.81 215 HIS B O 1
ATOM 4130 N N . GLY B 1 216 ? 6.09 -4.074 -6.254 1 87.69 216 GLY B N 1
ATOM 4131 C CA . GLY B 1 216 ? 6.875 -2.992 -6.824 1 87.69 216 GLY B CA 1
ATOM 4132 C C . GLY B 1 216 ? 7.133 -3.158 -8.312 1 87.69 216 GLY B C 1
ATOM 4133 O O . GLY B 1 216 ? 6.457 -3.945 -8.977 1 87.69 216 GLY B O 1
ATOM 4134 N N . ALA B 1 217 ? 7.965 -2.275 -8.805 1 80.94 217 ALA B N 1
ATOM 4135 C CA . ALA B 1 217 ? 8.414 -2.281 -10.195 1 80.94 217 ALA B CA 1
ATOM 4136 C C . ALA B 1 217 ? 7.234 -2.17 -11.148 1 80.94 217 ALA B C 1
ATOM 4138 O O . ALA B 1 217 ? 6.438 -1.233 -11.055 1 80.94 217 ALA B O 1
ATOM 4139 N N . GLU B 1 218 ? 7.09 -3.16 -12.055 1 78.81 218 GLU B N 1
ATOM 4140 C CA . GLU B 1 218 ? 6.066 -3.105 -13.094 1 78.81 218 GLU B CA 1
ATOM 4141 C C . GLU B 1 218 ? 4.688 -3.441 -12.531 1 78.81 218 GLU B C 1
ATOM 4143 O O . GLU B 1 218 ? 3.67 -3.213 -13.188 1 78.81 218 GLU B O 1
ATOM 4148 N N . ARG B 1 219 ? 4.664 -3.803 -11.281 1 85.75 219 ARG B N 1
ATOM 4149 C CA . ARG B 1 219 ? 3.41 -4.262 -10.703 1 85.75 219 ARG B CA 1
ATOM 4150 C C . ARG B 1 219 ? 2.773 -3.176 -9.844 1 85.75 219 ARG B C 1
ATOM 4152 O O . ARG B 1 219 ? 1.655 -3.342 -9.352 1 85.75 219 ARG B O 1
ATOM 4159 N N . ALA B 1 220 ? 3.387 -2.094 -9.75 1 86.81 220 ALA B N 1
ATOM 4160 C CA . ALA B 1 220 ? 3.033 -1.06 -8.781 1 86.81 220 ALA B CA 1
ATOM 4161 C C . ALA B 1 220 ? 1.649 -0.486 -9.07 1 86.81 220 ALA B C 1
ATOM 4163 O O . ALA B 1 220 ? 1.007 0.079 -8.18 1 86.81 220 ALA B O 1
ATOM 4164 N N . SER B 1 221 ? 1.124 -0.646 -10.312 1 89.38 221 SER B N 1
ATOM 4165 C CA . SER B 1 221 ? -0.145 -0.019 -10.664 1 89.38 221 SER B CA 1
ATOM 4166 C C . SER B 1 221 ? -1.122 -1.037 -11.242 1 89.38 221 SER B C 1
ATOM 4168 O O . SER B 1 221 ? -1.98 -0.688 -12.062 1 89.38 221 SER B O 1
ATOM 4170 N N . LEU B 1 222 ? -1.039 -2.23 -10.75 1 92.94 222 LEU B N 1
ATOM 4171 C CA . LEU B 1 222 ? -1.87 -3.322 -11.242 1 92.94 222 LEU B CA 1
ATOM 4172 C C . LEU B 1 222 ? -3.34 -3.076 -10.914 1 92.94 222 LEU B C 1
ATOM 4174 O O . LEU B 1 222 ? -3.676 -2.693 -9.797 1 92.94 222 LEU B O 1
ATOM 4178 N N . PRO B 1 223 ? -4.176 -3.266 -11.992 1 96.06 223 PRO B N 1
ATOM 4179 C CA . PRO B 1 223 ? -5.598 -3.387 -11.672 1 96.06 223 PRO B CA 1
ATOM 4180 C C . PRO B 1 223 ? -6 -4.812 -11.297 1 96.06 223 PRO B C 1
ATOM 4182 O O . PRO B 1 223 ? -5.188 -5.734 -11.398 1 96.06 223 PRO B O 1
ATOM 4185 N N . VAL B 1 224 ? -7.172 -4.961 -10.805 1 98.12 224 VAL B N 1
ATOM 4186 C CA . VAL B 1 224 ? -7.68 -6.297 -10.516 1 98.12 224 VAL B CA 1
ATOM 4187 C C . VAL B 1 224 ? -8 -7.016 -11.828 1 98.12 224 VAL B C 1
ATOM 4189 O O . VAL B 1 224 ? -7.602 -8.164 -12.023 1 98.12 224 VAL B O 1
ATOM 4192 N N . TRP B 1 225 ? -8.734 -6.328 -12.672 1 97.88 225 TRP B N 1
ATOM 4193 C CA . TRP B 1 225 ? -9.094 -6.871 -13.977 1 97.88 225 TRP B CA 1
ATOM 4194 C C . TRP B 1 225 ? -8.18 -6.312 -15.062 1 97.88 225 TRP B C 1
ATOM 4196 O O . TRP B 1 225 ? -8.172 -5.102 -15.312 1 97.88 225 TRP B O 1
ATOM 4206 N N . GLU B 1 226 ? -7.441 -7.145 -15.703 1 95.75 226 GLU B N 1
ATOM 4207 C CA . GLU B 1 226 ? -6.414 -6.773 -16.672 1 95.75 226 GLU B CA 1
ATOM 4208 C C . GLU B 1 226 ? -6.508 -7.633 -17.922 1 95.75 226 GLU B C 1
ATOM 4210 O O . GLU B 1 226 ? -5.648 -8.484 -18.172 1 95.75 226 GLU B O 1
ATOM 4215 N N . GLY B 1 227 ? -7.586 -7.438 -18.75 1 93.69 227 GLY B N 1
ATOM 4216 C CA . GLY B 1 227 ? -7.789 -8.289 -19.906 1 93.69 227 GLY B CA 1
ATOM 4217 C C . GLY B 1 227 ? -8.086 -9.734 -19.547 1 93.69 227 GLY B C 1
ATOM 4218 O O . GLY B 1 227 ? -9.055 -10.016 -18.828 1 93.69 227 GLY B O 1
ATOM 4219 N N . ASP B 1 228 ? -7.184 -10.531 -19.969 1 94.44 228 ASP B N 1
ATOM 4220 C CA . ASP B 1 228 ? -7.355 -11.953 -19.672 1 94.44 228 ASP B CA 1
ATOM 4221 C C . ASP B 1 228 ? -6.695 -12.32 -18.344 1 94.44 228 ASP B C 1
ATOM 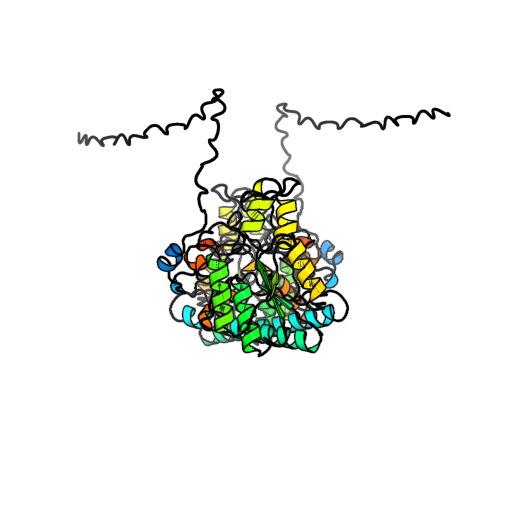4223 O O . ASP B 1 228 ? -6.777 -13.469 -17.906 1 94.44 228 ASP B O 1
ATOM 4227 N N . LYS B 1 229 ? -6.141 -11.391 -17.734 1 96.12 229 LYS B N 1
ATOM 4228 C CA . LYS B 1 229 ? -5.559 -11.609 -16.406 1 96.12 229 LYS B CA 1
ATOM 4229 C C . LYS B 1 229 ? -6.461 -11.062 -15.312 1 96.12 229 LYS B C 1
ATOM 4231 O O . LYS B 1 229 ? -7.121 -10.031 -15.5 1 96.12 229 LYS B O 1
ATOM 4236 N N . VAL B 1 230 ? -6.457 -11.75 -14.266 1 98.06 230 VAL B N 1
ATOM 4237 C CA . VAL B 1 230 ? -7.152 -11.312 -13.062 1 98.06 230 VAL B CA 1
ATOM 4238 C C . VAL B 1 230 ? -6.199 -11.344 -11.867 1 98.06 230 VAL B C 1
ATOM 4240 O O . VAL B 1 230 ? -5.566 -12.367 -11.602 1 98.06 230 VAL B O 1
ATOM 4243 N N . ASN B 1 231 ? -6.062 -10.188 -11.203 1 98.19 231 ASN B N 1
ATOM 4244 C CA . ASN B 1 231 ? -5.211 -10.039 -10.031 1 98.19 231 ASN B CA 1
ATOM 4245 C C . ASN B 1 231 ? -6.031 -9.773 -8.773 1 98.19 231 ASN B C 1
ATOM 4247 O O . ASN B 1 231 ? -6.07 -8.648 -8.281 1 98.19 231 ASN B O 1
ATOM 4251 N N . PRO B 1 232 ? -6.562 -10.797 -8.172 1 98.69 232 PRO B N 1
ATOM 4252 C CA . PRO B 1 232 ? -7.578 -10.609 -7.129 1 98.69 232 PRO B CA 1
ATOM 4253 C C . PRO B 1 232 ? -7.02 -9.93 -5.879 1 98.69 232 PRO B C 1
ATOM 4255 O O . PRO B 1 232 ? -7.77 -9.305 -5.125 1 98.69 232 PRO B O 1
ATOM 4258 N N . ILE B 1 233 ? -5.727 -10.086 -5.695 1 98.75 233 ILE B N 1
ATOM 4259 C CA . ILE B 1 233 ? -5.168 -9.539 -4.465 1 98.75 233 ILE B CA 1
ATOM 4260 C C . ILE B 1 233 ? -4.203 -8.398 -4.805 1 98.75 233 ILE B C 1
ATOM 4262 O O . ILE B 1 233 ? -3.256 -8.141 -4.059 1 98.75 233 ILE B O 1
ATOM 4266 N N . ALA B 1 234 ? -4.453 -7.723 -5.926 1 97.62 234 ALA B N 1
ATOM 4267 C CA . ALA B 1 234 ? -3.588 -6.656 -6.422 1 97.62 234 ALA B CA 1
ATOM 4268 C C . ALA B 1 234 ? -3.344 -5.602 -5.344 1 97.62 234 ALA B C 1
ATOM 4270 O O . ALA B 1 234 ? -2.252 -5.035 -5.258 1 97.62 234 ALA B O 1
ATOM 4271 N N . PHE B 1 235 ? -4.316 -5.391 -4.48 1 96.94 235 PHE B N 1
ATOM 4272 C CA . PHE B 1 235 ? -4.25 -4.277 -3.539 1 96.94 235 PHE B CA 1
ATOM 4273 C C . PHE B 1 235 ? -3.852 -4.766 -2.15 1 96.94 235 PHE B C 1
ATOM 4275 O O . PHE B 1 235 ? -3.842 -3.992 -1.192 1 96.94 235 PHE B O 1
ATOM 4282 N N . TRP B 1 236 ? -3.57 -6.027 -2.002 1 98.25 236 TRP B N 1
ATOM 4283 C CA . TRP B 1 236 ? -3.088 -6.559 -0.732 1 98.25 236 TRP B CA 1
ATOM 4284 C C . TRP B 1 236 ? -1.617 -6.219 -0.52 1 98.25 236 TRP B C 1
ATOM 4286 O O . TRP B 1 236 ? -0.858 -6.09 -1.483 1 98.25 236 TRP B O 1
ATOM 4296 N N . THR B 1 237 ? -1.293 -6.027 0.686 1 96.81 237 THR B N 1
ATOM 4297 C CA . THR B 1 237 ? 0.117 -5.969 1.054 1 96.81 237 THR B CA 1
ATOM 4298 C C . THR B 1 237 ? 0.611 -7.336 1.523 1 96.81 237 THR B C 1
ATOM 4300 O O . THR B 1 237 ? -0.191 -8.227 1.819 1 96.81 237 THR B O 1
ATOM 4303 N N . PHE B 1 238 ? 1.956 -7.43 1.538 1 97.81 238 PHE B N 1
ATOM 4304 C CA . PHE B 1 238 ? 2.531 -8.648 2.098 1 97.81 238 PHE B CA 1
ATOM 4305 C C . PHE B 1 238 ? 2.061 -8.859 3.533 1 97.81 238 PHE B C 1
ATOM 4307 O O . PHE B 1 238 ? 1.789 -9.984 3.943 1 97.81 238 PHE B O 1
ATOM 4314 N N . GLU B 1 239 ? 1.918 -7.832 4.289 1 96.88 239 GLU B N 1
ATOM 4315 C CA . GLU B 1 239 ? 1.401 -7.895 5.652 1 96.88 239 GLU B CA 1
ATOM 4316 C C . GLU B 1 239 ? -0.027 -8.43 5.68 1 96.88 239 GLU B C 1
ATOM 4318 O O . GLU B 1 239 ? -0.364 -9.273 6.512 1 96.88 239 GLU B O 1
ATOM 4323 N N . ASP B 1 240 ? -0.845 -7.969 4.789 1 98.12 240 ASP B N 1
ATOM 4324 C CA . ASP B 1 240 ? -2.215 -8.469 4.695 1 98.12 240 ASP B CA 1
ATOM 4325 C C . ASP B 1 240 ? -2.236 -9.977 4.445 1 98.12 240 ASP B C 1
ATOM 4327 O O . ASP B 1 240 ? -3.045 -10.695 5.035 1 98.12 240 ASP B O 1
ATOM 4331 N N . CYS B 1 241 ? -1.37 -10.414 3.52 1 98.75 241 CYS B N 1
ATOM 4332 C CA . CYS B 1 241 ? -1.302 -11.836 3.213 1 98.75 241 CYS B CA 1
ATOM 4333 C C . CYS B 1 241 ? -0.982 -12.648 4.461 1 98.75 241 CYS B C 1
ATOM 4335 O O . CYS B 1 241 ? -1.659 -13.633 4.754 1 98.75 241 CYS B O 1
ATOM 4337 N N . TRP B 1 242 ? -0.044 -12.203 5.191 1 98.25 242 TRP B N 1
ATOM 4338 C CA . TRP B 1 242 ? 0.367 -12.961 6.371 1 98.25 242 TRP B CA 1
ATOM 4339 C C . TRP B 1 242 ? -0.677 -12.852 7.477 1 98.25 242 TRP B C 1
ATOM 4341 O O . TRP B 1 242 ? -0.887 -13.805 8.234 1 98.25 242 TRP B O 1
ATOM 4351 N N . ASN B 1 243 ? -1.307 -11.672 7.629 1 97.75 243 ASN B N 1
ATOM 4352 C CA . ASN B 1 243 ? -2.42 -11.57 8.57 1 97.75 243 ASN B CA 1
ATOM 4353 C C . ASN B 1 243 ? -3.516 -12.586 8.25 1 97.75 243 ASN B C 1
ATOM 4355 O O . ASN B 1 243 ? -4.074 -13.203 9.148 1 97.75 243 ASN B O 1
ATOM 4359 N N . TYR B 1 244 ? -3.766 -12.734 7.012 1 98.69 244 TYR B N 1
ATOM 4360 C CA . TYR B 1 244 ? -4.762 -13.703 6.566 1 98.69 244 TYR B CA 1
ATOM 4361 C C . TYR B 1 244 ? -4.324 -15.125 6.891 1 98.69 244 TYR B C 1
ATOM 4363 O O . TYR B 1 244 ? -5.098 -15.914 7.445 1 98.69 244 TYR B O 1
ATOM 4371 N N . LEU B 1 245 ? -3.113 -15.461 6.469 1 98.69 245 LEU B N 1
ATOM 4372 C CA . LEU B 1 245 ? -2.6 -16.812 6.688 1 98.69 245 LEU B CA 1
ATOM 4373 C C . LEU B 1 245 ? -2.633 -17.172 8.164 1 98.69 245 LEU B C 1
ATOM 4375 O O . LEU B 1 245 ? -3 -18.297 8.531 1 98.69 245 LEU B O 1
ATOM 4379 N N . ARG B 1 246 ? -2.297 -16.234 9.023 1 97.19 246 ARG B N 1
ATOM 4380 C CA . ARG B 1 246 ? -2.318 -16.438 10.469 1 97.19 246 ARG B CA 1
ATOM 4381 C C . ARG B 1 246 ? -3.744 -16.625 10.969 1 97.19 246 ARG B C 1
ATOM 4383 O O . ARG B 1 246 ? -4.031 -17.594 11.672 1 97.19 246 ARG B O 1
ATOM 4390 N N . LYS B 1 247 ? -4.559 -15.766 10.578 1 97.56 247 LYS B N 1
ATOM 4391 C CA . LYS B 1 247 ? -5.938 -15.766 11.07 1 97.56 247 LYS B CA 1
ATOM 4392 C C . LYS B 1 247 ? -6.633 -17.078 10.734 1 97.56 247 LYS B C 1
ATOM 4394 O O . LYS B 1 247 ? -7.395 -17.609 11.547 1 97.56 247 LYS B O 1
ATOM 4399 N N . HIS B 1 248 ? -6.359 -17.594 9.602 1 98.38 248 HIS B N 1
ATOM 4400 C CA . HIS B 1 248 ? -7.117 -18.75 9.117 1 98.38 248 HIS B CA 1
ATOM 4401 C C . HIS B 1 248 ? -6.285 -20.031 9.195 1 98.38 248 HIS B C 1
ATOM 4403 O O . HIS B 1 248 ? -6.707 -21.078 8.711 1 98.38 248 HIS B O 1
ATOM 4409 N N . ASN B 1 249 ? -5.098 -19.906 9.742 1 97.69 249 ASN B N 1
ATOM 4410 C CA . ASN B 1 249 ? -4.199 -21.047 9.891 1 97.69 249 ASN B CA 1
ATOM 4411 C C . ASN B 1 249 ? -3.99 -21.781 8.555 1 97.69 249 ASN B C 1
ATOM 4413 O O . ASN B 1 249 ? -4.133 -23 8.477 1 97.69 249 ASN B O 1
ATOM 4417 N N . VAL B 1 250 ? -3.736 -21 7.523 1 98.5 250 VAL B N 1
ATOM 4418 C CA . VAL B 1 250 ? -3.543 -21.516 6.172 1 98.5 250 VAL B CA 1
ATOM 4419 C C . VAL B 1 250 ? -2.146 -22.125 6.047 1 98.5 250 VAL B C 1
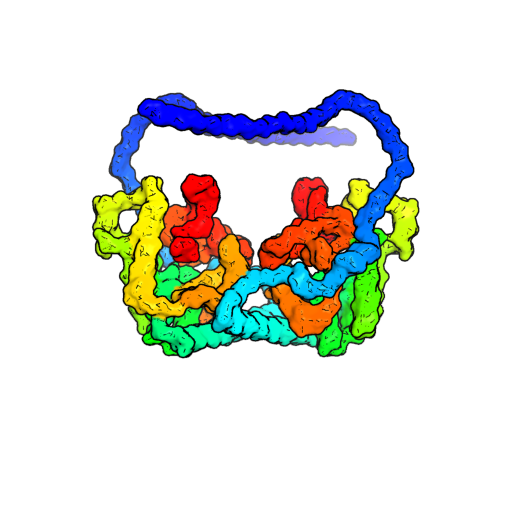ATOM 4421 O O . VAL B 1 250 ? -1.166 -21.547 6.516 1 98.5 250 VAL B O 1
ATOM 4424 N N . PRO B 1 251 ? -2.008 -23.344 5.434 1 97.44 251 PRO B N 1
ATOM 4425 C CA . PRO B 1 251 ? -0.664 -23.859 5.156 1 97.44 251 PRO B CA 1
ATOM 4426 C C . PRO B 1 251 ? 0.163 -22.906 4.293 1 97.44 251 PRO B C 1
ATOM 4428 O O . PRO B 1 251 ? -0.362 -22.312 3.354 1 97.44 251 PRO B O 1
ATOM 4431 N N . TYR B 1 252 ? 1.393 -22.703 4.691 1 97.69 252 TYR B N 1
ATOM 4432 C CA . TYR B 1 252 ? 2.299 -21.859 3.922 1 97.69 252 TYR B CA 1
ATOM 4433 C C . TYR B 1 252 ? 3.641 -22.547 3.707 1 97.69 252 TYR B C 1
ATOM 4435 O O . TYR B 1 252 ? 3.945 -23.547 4.367 1 97.69 252 TYR B O 1
ATOM 4443 N N . HIS B 1 253 ? 4.363 -22.141 2.734 1 96.81 253 HIS B N 1
ATOM 4444 C CA . HIS B 1 253 ? 5.641 -22.75 2.363 1 96.81 253 HIS B CA 1
ATOM 4445 C C . HIS B 1 253 ? 6.609 -22.75 3.543 1 96.81 253 HIS B C 1
ATOM 4447 O O . HIS B 1 253 ? 6.863 -21.719 4.148 1 96.81 253 HIS B O 1
ATOM 4453 N N . PRO B 1 254 ? 7.238 -23.844 3.857 1 94.75 254 PRO B N 1
ATOM 4454 C CA . PRO B 1 254 ? 8.023 -23.969 5.086 1 94.75 254 PRO B CA 1
ATOM 4455 C C . PRO B 1 254 ? 9.305 -23.125 5.051 1 94.75 254 PRO B C 1
ATOM 4457 O O . PRO B 1 254 ? 9.844 -22.766 6.102 1 94.75 254 PRO B O 1
ATOM 4460 N N . LEU B 1 255 ? 9.773 -22.797 3.9 1 94.94 255 LEU B N 1
ATOM 4461 C CA . LEU B 1 255 ? 11.047 -22.094 3.793 1 94.94 255 LEU B CA 1
ATOM 4462 C C . LEU B 1 255 ? 10.898 -20.641 4.215 1 94.94 255 LEU B C 1
ATOM 4464 O O . LEU B 1 255 ? 11.891 -19.922 4.387 1 94.94 255 LEU B O 1
ATOM 4468 N N . HIS B 1 256 ? 9.688 -20.172 4.41 1 96.44 256 HIS B N 1
ATOM 4469 C CA . HIS B 1 256 ? 9.508 -18.859 5.027 1 96.44 256 HIS B CA 1
ATOM 4470 C C . HIS B 1 256 ? 10.125 -18.828 6.422 1 96.44 256 HIS B C 1
ATOM 4472 O O . HIS B 1 256 ? 10.734 -17.828 6.809 1 96.44 256 HIS B O 1
ATOM 4478 N N . ASP B 1 257 ? 10.047 -19.922 7.09 1 95 257 ASP B N 1
ATOM 4479 C CA . ASP B 1 257 ? 10.547 -19.984 8.461 1 95 257 ASP B CA 1
ATOM 4480 C C . ASP B 1 257 ? 12.07 -20.062 8.484 1 95 257 ASP B C 1
ATOM 4482 O O . ASP B 1 257 ? 12.688 -19.891 9.539 1 95 257 ASP B O 1
ATOM 4486 N N . VAL B 1 258 ? 12.609 -20.266 7.34 1 92.31 258 VAL B N 1
ATOM 4487 C CA . VAL B 1 258 ? 14.062 -20.312 7.219 1 92.31 258 VAL B CA 1
ATOM 4488 C C . VAL B 1 258 ? 14.586 -18.906 6.898 1 92.31 258 VAL B C 1
ATOM 4490 O O . VAL B 1 258 ? 15.773 -18.625 7.094 1 92.31 258 VAL B O 1
ATOM 4493 N N . GLY B 1 259 ? 13.75 -18.094 6.332 1 93.69 259 GLY B N 1
ATOM 4494 C CA . GLY B 1 259 ? 14.188 -16.734 6.086 1 93.69 259 GLY B CA 1
ATOM 4495 C C . GLY B 1 259 ? 13.898 -16.266 4.676 1 93.69 259 GLY B C 1
ATOM 4496 O O . GLY B 1 259 ? 14.344 -15.18 4.273 1 93.69 259 GLY B O 1
ATOM 4497 N N . PHE B 1 260 ? 13.148 -17.062 3.891 1 94.81 260 PHE B N 1
ATOM 4498 C CA . PHE B 1 260 ? 12.812 -16.688 2.525 1 94.81 260 PHE B CA 1
ATOM 4499 C C . PHE B 1 260 ? 11.469 -15.977 2.479 1 94.81 260 PHE B C 1
ATOM 4501 O O . PHE B 1 260 ? 10.43 -16.578 2.777 1 94.81 260 PHE B O 1
ATOM 4508 N N . SER B 1 261 ? 11.438 -14.719 2.119 1 96.44 261 SER B N 1
ATOM 4509 C CA . SER B 1 261 ? 10.188 -13.969 2.02 1 96.44 261 SER B CA 1
ATOM 4510 C C . SER B 1 261 ? 9.391 -14.391 0.787 1 96.44 261 SER B C 1
ATOM 4512 O O . SER B 1 261 ? 8.156 -14.32 0.782 1 96.44 261 SER B O 1
ATOM 4514 N N . SER B 1 262 ? 10.094 -14.68 -0.227 1 96.19 262 SER B N 1
ATOM 4515 C CA . SER B 1 262 ? 9.547 -15.211 -1.468 1 96.19 262 SER B CA 1
ATOM 4516 C C . SER B 1 262 ? 10.414 -16.328 -2.021 1 96.19 262 SER B C 1
ATOM 4518 O O . SER B 1 262 ? 11.578 -16.469 -1.644 1 96.19 262 SER B O 1
ATOM 4520 N N . LEU B 1 263 ? 9.758 -17.109 -2.881 1 93.62 263 LEU B N 1
ATOM 4521 C CA . LEU B 1 263 ? 10.453 -18.297 -3.346 1 93.62 263 LEU B CA 1
ATOM 4522 C C . LEU B 1 263 ? 10.266 -18.484 -4.848 1 93.62 263 LEU B C 1
ATOM 4524 O O . LEU B 1 263 ? 9.203 -18.172 -5.391 1 93.62 263 LEU B O 1
ATOM 4528 N N . GLY B 1 264 ? 11.227 -18.906 -5.52 1 92.38 264 GLY B N 1
ATOM 4529 C CA . GLY B 1 264 ? 11.305 -19.422 -6.875 1 92.38 264 GLY B CA 1
ATOM 4530 C C . GLY B 1 264 ? 12.383 -20.484 -7.043 1 92.38 264 GLY B C 1
ATOM 4531 O O . GLY B 1 264 ? 12.5 -21.391 -6.223 1 92.38 264 GLY B O 1
ATOM 4532 N N . ASP B 1 265 ? 13.07 -20.375 -8.062 1 92.38 265 ASP B N 1
ATOM 4533 C CA . ASP B 1 265 ? 14.164 -21.312 -8.305 1 92.38 265 ASP B CA 1
ATOM 4534 C C . ASP B 1 265 ? 15.305 -21.078 -7.309 1 92.38 265 ASP B C 1
ATOM 4536 O O . ASP B 1 265 ? 15.586 -19.953 -6.918 1 92.38 265 ASP B O 1
ATOM 4540 N N . MET B 1 266 ? 15.969 -22.156 -7.004 1 90.19 266 MET B N 1
ATOM 4541 C CA . MET B 1 266 ? 17 -22.156 -5.969 1 90.19 266 MET B CA 1
ATOM 4542 C C . MET B 1 266 ? 18.109 -21.172 -6.301 1 90.19 266 MET B C 1
ATOM 4544 O O . MET B 1 266 ? 18.578 -20.438 -5.43 1 90.19 266 MET B O 1
ATOM 4548 N N . GLN B 1 267 ? 18.484 -21.062 -7.523 1 84.88 267 GLN B N 1
ATOM 4549 C CA . GLN B 1 267 ? 19.656 -20.297 -7.906 1 84.88 267 GLN B CA 1
ATOM 4550 C C . GLN B 1 267 ? 19.359 -18.797 -7.918 1 84.88 267 GLN B C 1
ATOM 4552 O O . GLN B 1 267 ? 20.281 -17.984 -7.965 1 84.88 267 GLN B O 1
ATOM 4557 N N . SER B 1 268 ? 18.047 -18.469 -7.867 1 88.12 268 SER B N 1
ATOM 4558 C CA . SER B 1 268 ? 17.688 -17.062 -7.973 1 88.12 268 SER B CA 1
ATOM 4559 C C . SER B 1 268 ? 16.891 -16.594 -6.762 1 88.12 268 SER B C 1
ATOM 4561 O O . SER B 1 268 ? 16.156 -15.602 -6.828 1 88.12 268 SER B O 1
ATOM 4563 N N . THR B 1 269 ? 16.922 -17.359 -5.695 1 92.25 269 THR B N 1
ATOM 4564 C CA . THR B 1 269 ? 16.219 -17.047 -4.461 1 92.25 269 THR B CA 1
ATOM 4565 C C . THR B 1 269 ? 17.203 -16.875 -3.305 1 92.25 269 THR B C 1
ATOM 4567 O O . THR B 1 269 ? 18.062 -17.719 -3.076 1 92.25 269 THR B O 1
ATOM 4570 N N . ALA B 1 270 ? 17.125 -15.742 -2.648 1 91.94 270 ALA B N 1
ATOM 4571 C CA . ALA B 1 270 ? 17.969 -15.461 -1.489 1 91.94 270 ALA B CA 1
ATOM 4572 C C . ALA B 1 270 ? 17.125 -15.094 -0.271 1 91.94 270 ALA B C 1
ATOM 4574 O O . ALA B 1 270 ? 15.984 -14.648 -0.411 1 91.94 270 ALA B O 1
ATOM 4575 N N . LYS B 1 271 ? 17.703 -15.375 0.879 1 93.62 271 LYS B N 1
ATOM 4576 C CA . LYS B 1 271 ? 17.062 -14.938 2.115 1 93.62 271 LYS B CA 1
ATOM 4577 C C . LYS B 1 271 ? 16.984 -13.414 2.197 1 93.62 271 LYS B C 1
ATOM 4579 O O . LYS B 1 271 ? 17.844 -12.727 1.631 1 93.62 271 LYS B O 1
ATOM 4584 N N . VAL B 1 272 ? 15.969 -12.961 2.859 1 94.62 272 VAL B N 1
ATOM 4585 C CA . VAL B 1 272 ? 15.781 -11.531 3.078 1 94.62 272 VAL B CA 1
ATOM 4586 C C . VAL B 1 272 ? 15.727 -11.242 4.578 1 94.62 272 VAL B C 1
ATOM 4588 O O . VAL B 1 272 ? 15.047 -11.945 5.328 1 94.62 272 VAL B O 1
ATOM 4591 N N . PRO B 1 273 ? 16.484 -10.211 5.062 1 94.38 273 PRO B N 1
ATOM 4592 C CA . PRO B 1 273 ? 16.359 -9.828 6.469 1 94.38 273 PRO B CA 1
ATOM 4593 C C . PRO B 1 273 ? 14.906 -9.586 6.875 1 94.38 273 PRO B C 1
ATOM 4595 O O . PRO B 1 273 ? 14.141 -8.977 6.121 1 94.38 273 PRO B O 1
ATOM 4598 N N . LEU B 1 274 ? 14.562 -10.055 8.047 1 93.88 274 LEU B N 1
ATOM 4599 C CA . LEU B 1 274 ? 13.18 -10.047 8.508 1 93.88 274 LEU B CA 1
ATOM 4600 C C . LEU B 1 274 ? 12.617 -8.633 8.508 1 93.88 274 LEU B C 1
ATOM 4602 O O . LEU B 1 274 ? 11.445 -8.422 8.195 1 93.88 274 LEU B O 1
ATOM 4606 N N . GLU B 1 275 ? 13.406 -7.637 8.812 1 90.88 275 GLU B N 1
ATOM 4607 C CA . GLU B 1 275 ? 12.961 -6.258 8.953 1 90.88 275 GLU B CA 1
ATOM 4608 C C . GLU B 1 275 ? 12.531 -5.676 7.605 1 90.88 275 GLU B C 1
ATOM 4610 O O . GLU B 1 275 ? 11.852 -4.648 7.555 1 90.88 275 GLU B O 1
ATOM 4615 N N . LYS B 1 276 ? 12.852 -6.41 6.543 1 92.75 276 LYS B N 1
ATOM 4616 C CA . LYS B 1 276 ? 12.555 -5.895 5.211 1 92.75 276 LYS B CA 1
ATOM 4617 C C . LYS B 1 276 ? 11.305 -6.547 4.637 1 92.75 276 LYS B C 1
ATOM 4619 O O . LYS B 1 276 ? 10.758 -6.078 3.635 1 92.75 276 LYS B O 1
ATOM 4624 N N . TRP B 1 277 ? 10.805 -7.57 5.227 1 95.69 277 TRP B N 1
ATOM 4625 C CA . TRP B 1 277 ? 9.75 -8.398 4.648 1 95.69 277 TRP B CA 1
ATOM 4626 C C . TRP B 1 277 ? 8.508 -7.559 4.34 1 95.69 277 TRP B C 1
ATOM 4628 O O . TRP B 1 277 ? 7.965 -7.633 3.234 1 95.69 277 TRP B O 1
ATOM 4638 N N . MET B 1 278 ? 8.188 -6.68 5.316 1 94.44 278 MET B N 1
ATOM 4639 C CA . MET B 1 278 ? 6.887 -6.031 5.23 1 94.44 278 MET B CA 1
ATOM 4640 C C . MET B 1 278 ? 7.016 -4.633 4.637 1 94.44 278 MET B C 1
ATOM 4642 O O . MET B 1 278 ? 6.047 -3.871 4.617 1 94.44 278 MET B O 1
ATOM 4646 N N . THR B 1 279 ? 8.148 -4.293 4.137 1 92.19 279 THR B N 1
ATOM 4647 C CA . THR B 1 279 ? 8.336 -3.014 3.463 1 92.19 279 THR B CA 1
ATOM 4648 C C . THR B 1 279 ? 7.938 -3.113 1.992 1 92.19 279 THR B C 1
ATOM 4650 O O . THR B 1 279 ? 7.801 -4.215 1.454 1 92.19 279 THR B O 1
ATOM 4653 N N . TYR B 1 280 ? 7.656 -1.971 1.383 1 92.44 280 TYR B N 1
ATOM 4654 C CA . TYR B 1 280 ? 7.359 -1.957 -0.045 1 92.44 280 TYR B CA 1
ATOM 4655 C C . TYR B 1 280 ? 8.469 -2.637 -0.839 1 92.44 280 TYR B C 1
ATOM 4657 O O . TYR B 1 280 ? 9.648 -2.363 -0.626 1 92.44 280 TYR B O 1
ATOM 4665 N N . ALA B 1 281 ? 8.102 -3.561 -1.732 1 92.69 281 ALA B N 1
ATOM 4666 C CA . ALA B 1 281 ? 8.992 -4.316 -2.609 1 92.69 281 ALA B CA 1
ATOM 4667 C C . ALA B 1 281 ? 9.898 -5.234 -1.802 1 92.69 281 ALA B C 1
ATOM 4669 O O . ALA B 1 281 ? 10.789 -5.887 -2.361 1 92.69 281 ALA B O 1
ATOM 4670 N N . GLY B 1 282 ? 9.688 -5.34 -0.503 1 93.12 282 GLY B N 1
ATOM 4671 C CA . GLY B 1 282 ? 10.539 -6.141 0.365 1 93.12 282 GLY B CA 1
ATOM 4672 C C . GLY B 1 282 ? 10.398 -7.633 0.125 1 93.12 282 GLY B C 1
ATOM 4673 O O . GLY B 1 282 ? 11.383 -8.375 0.193 1 93.12 282 GLY B O 1
ATOM 4674 N N . GLU B 1 283 ? 9.25 -8.055 -0.169 1 95.38 283 GLU B N 1
ATOM 4675 C CA . GLU B 1 283 ? 8.969 -9.469 -0.363 1 95.38 283 GLU B CA 1
ATOM 4676 C C . GLU B 1 283 ? 9.852 -10.062 -1.458 1 95.38 283 GLU B C 1
ATOM 4678 O O . GLU B 1 283 ? 10.383 -11.164 -1.31 1 95.38 283 GLU B O 1
ATOM 4683 N N . ARG B 1 284 ? 10.047 -9.32 -2.506 1 93.25 284 ARG B N 1
ATOM 4684 C CA . ARG B 1 284 ? 10.711 -9.875 -3.682 1 93.25 284 ARG B CA 1
ATOM 4685 C C . ARG B 1 284 ? 12.172 -9.445 -3.74 1 93.25 284 ARG B C 1
ATOM 4687 O O . ARG B 1 284 ? 12.859 -9.688 -4.734 1 93.25 284 ARG B O 1
ATOM 4694 N N . SER B 1 285 ? 12.648 -8.781 -2.668 1 91.38 285 SER B N 1
ATOM 4695 C CA . SER B 1 285 ? 13.984 -8.203 -2.693 1 91.38 285 SER B CA 1
ATOM 4696 C C . SER B 1 285 ? 15.055 -9.289 -2.732 1 91.38 285 SER B C 1
ATOM 4698 O O . SER B 1 285 ? 16.203 -9.023 -3.068 1 91.38 285 SER B O 1
ATOM 4700 N N . GLY B 1 286 ? 14.688 -10.5 -2.434 1 91.56 286 GLY B N 1
ATOM 4701 C CA . GLY B 1 286 ? 15.633 -11.602 -2.494 1 91.56 286 GLY B CA 1
ATOM 4702 C C . GLY B 1 286 ? 15.586 -12.359 -3.809 1 91.56 286 GLY B C 1
ATOM 4703 O O . GLY B 1 286 ? 16.312 -13.336 -3.994 1 91.56 286 GLY B O 1
ATOM 4704 N N . ARG B 1 287 ? 14.711 -11.883 -4.699 1 89.06 287 ARG B N 1
ATOM 4705 C CA . ARG B 1 287 ? 14.531 -12.594 -5.961 1 89.06 287 ARG B CA 1
ATOM 4706 C C . ARG B 1 287 ? 15.461 -12.031 -7.035 1 89.06 287 ARG B C 1
ATOM 4708 O O . ARG B 1 287 ? 15.68 -10.82 -7.105 1 89.06 287 ARG B O 1
ATOM 4715 N N . PHE B 1 288 ? 16.047 -12.93 -7.926 1 77.44 288 PHE B N 1
ATOM 4716 C CA . PHE B 1 288 ? 16.875 -12.625 -9.094 1 77.44 288 PHE B CA 1
ATOM 4717 C C . PHE B 1 288 ? 18.141 -11.906 -8.68 1 77.44 288 PHE B C 1
ATOM 4719 O O . PHE B 1 288 ? 18.641 -11.047 -9.414 1 77.44 288 PHE B O 1
ATOM 4726 N N . GLN B 1 289 ? 18.484 -12.094 -7.434 1 70.19 289 GLN B N 1
ATOM 4727 C CA . GLN B 1 289 ? 19.703 -11.461 -6.957 1 70.19 289 GLN B CA 1
ATOM 4728 C C . GLN B 1 289 ? 20.906 -11.93 -7.766 1 70.19 289 GLN B C 1
ATOM 4730 O O . GLN B 1 289 ? 21.078 -13.125 -8.016 1 70.19 289 GLN B O 1
ATOM 4735 N N . GLY B 1 290 ? 21.672 -10.984 -8.25 1 66.31 290 GLY B N 1
ATOM 4736 C CA . GLY B 1 290 ? 22.906 -11.297 -8.969 1 66.31 290 GLY B CA 1
ATOM 4737 C C . GLY B 1 290 ? 22.688 -11.57 -10.445 1 66.31 290 GLY B C 1
ATOM 4738 O O . GLY B 1 290 ? 23.625 -11.883 -11.172 1 66.31 290 GLY B O 1
ATOM 4739 N N . LEU B 1 291 ? 21.438 -11.453 -10.852 1 70.81 291 LEU B N 1
ATOM 4740 C CA . LEU B 1 291 ? 21.125 -11.727 -12.25 1 70.81 291 LEU B CA 1
ATOM 4741 C C . LEU B 1 291 ? 20.891 -10.438 -13.023 1 70.81 291 LEU B C 1
ATOM 4743 O O . LEU B 1 291 ? 20.375 -9.461 -12.461 1 70.81 291 LEU B O 1
ATOM 4747 N N . THR B 1 292 ? 21.438 -10.336 -14.156 1 69.56 292 THR B N 1
ATOM 4748 C CA . THR B 1 292 ? 21.312 -9.164 -15.016 1 69.56 292 THR B CA 1
ATOM 4749 C C . THR B 1 292 ? 20.656 -9.531 -16.344 1 69.56 292 THR B C 1
ATOM 4751 O O . THR B 1 292 ? 20.844 -10.633 -16.859 1 69.56 292 THR B O 1
ATOM 4754 N N . ASN B 1 293 ? 19.828 -8.656 -16.766 1 67.06 293 ASN B N 1
ATOM 4755 C CA . ASN B 1 293 ? 19.281 -8.812 -18.109 1 67.06 293 ASN B CA 1
ATOM 4756 C C . ASN B 1 293 ? 20.391 -8.719 -19.156 1 67.06 293 ASN B C 1
ATOM 4758 O O . ASN B 1 293 ? 21.516 -8.344 -18.859 1 67.06 293 ASN B O 1
ATOM 4762 N N . LYS B 1 294 ? 20.109 -9.133 -20.328 1 62.91 294 LYS B N 1
ATOM 4763 C CA . LYS B 1 294 ? 21.078 -9.047 -21.422 1 62.91 294 LYS B CA 1
ATOM 4764 C C . LYS B 1 294 ? 21.562 -7.613 -21.625 1 62.91 294 LYS B C 1
ATOM 4766 O O . LYS B 1 294 ? 22.703 -7.391 -22 1 62.91 294 LYS B O 1
ATOM 4771 N N . ASP B 1 295 ? 20.656 -6.754 -21.328 1 63.09 295 ASP B N 1
ATOM 4772 C CA . ASP B 1 295 ? 21.016 -5.355 -21.547 1 63.09 295 ASP B CA 1
ATOM 4773 C C . ASP B 1 295 ? 21.844 -4.809 -20.391 1 63.09 295 ASP B C 1
ATOM 4775 O O . ASP B 1 295 ? 22.172 -3.619 -20.359 1 63.09 295 ASP B O 1
ATOM 4779 N N . GLY B 1 296 ? 22.062 -5.609 -19.469 1 67.56 296 GLY B N 1
ATOM 4780 C CA . GLY B 1 296 ? 22.922 -5.238 -18.359 1 67.56 296 GLY B CA 1
ATOM 4781 C C . GLY B 1 296 ? 22.156 -4.738 -17.156 1 67.56 296 GLY B C 1
ATOM 4782 O O . GLY B 1 296 ? 22.719 -4.566 -16.078 1 67.56 296 GLY B O 1
ATOM 4783 N N . SER B 1 297 ? 20.922 -4.512 -17.375 1 68.44 297 SER B N 1
ATOM 4784 C CA . SER B 1 297 ? 20.141 -4.008 -16.25 1 68.44 297 SER B CA 1
ATOM 4785 C C . SER B 1 297 ? 19.844 -5.113 -15.25 1 68.44 297 SER B C 1
ATOM 4787 O O . SER B 1 297 ? 19.891 -6.297 -15.586 1 68.44 297 SER B O 1
ATOM 4789 N N . ALA B 1 298 ? 19.609 -4.652 -14.039 1 68.31 298 ALA B N 1
ATOM 4790 C CA . ALA B 1 298 ? 19.266 -5.625 -13.008 1 68.31 298 ALA B CA 1
ATOM 4791 C C . ALA B 1 298 ? 17.953 -6.344 -13.352 1 68.31 298 ALA B C 1
ATOM 4793 O O . ALA B 1 298 ? 16.984 -5.711 -13.766 1 68.31 298 ALA B O 1
ATOM 4794 N N . LYS B 1 299 ? 18.016 -7.648 -13.32 1 73.88 299 LYS B N 1
ATOM 4795 C CA . LYS B 1 299 ? 16.828 -8.453 -13.578 1 73.88 299 LYS B CA 1
ATOM 4796 C C . LYS B 1 299 ? 15.852 -8.375 -12.406 1 73.88 299 LYS B C 1
ATOM 4798 O O . LYS B 1 299 ? 16.25 -8.547 -11.25 1 73.88 299 LYS B O 1
ATOM 4803 N N . THR B 1 300 ? 14.523 -8.078 -12.773 1 71.06 300 THR B N 1
ATOM 4804 C CA . THR B 1 300 ? 13.539 -7.949 -11.711 1 71.06 300 THR B CA 1
ATOM 4805 C C . THR B 1 300 ? 12.359 -8.891 -11.945 1 71.06 300 THR B C 1
ATOM 4807 O O . THR B 1 300 ? 11.531 -9.094 -11.047 1 71.06 300 THR B O 1
ATOM 4810 N N . GLU B 1 301 ? 12.32 -9.461 -13.203 1 73.12 301 GLU B N 1
ATOM 4811 C CA . GLU B 1 301 ? 11.219 -10.344 -13.57 1 73.12 301 GLU B CA 1
ATOM 4812 C C . GLU B 1 301 ? 11.711 -11.523 -14.406 1 73.12 301 GLU B C 1
ATOM 4814 O O . GLU B 1 301 ? 12.703 -11.406 -15.125 1 73.12 301 GLU B O 1
ATOM 4819 N N . CYS B 1 302 ? 11.031 -12.57 -14.266 1 67.12 302 CYS B N 1
ATOM 4820 C CA . CYS B 1 302 ? 11.414 -13.766 -15.008 1 67.12 302 CYS B CA 1
ATOM 4821 C C . CYS B 1 302 ? 10.812 -13.75 -16.406 1 67.12 302 CYS B C 1
ATOM 4823 O O . CYS B 1 302 ? 11.203 -14.547 -17.266 1 67.12 302 CYS B O 1
ATOM 4825 N N . GLY B 1 303 ? 9.961 -12.898 -16.688 1 68.75 303 GLY B N 1
ATOM 4826 C CA . GLY B 1 303 ? 9.438 -12.773 -18.047 1 68.75 303 GLY B CA 1
ATOM 4827 C C . GLY B 1 303 ? 8.086 -13.43 -18.219 1 68.75 303 GLY B C 1
ATOM 4828 O O . GLY B 1 303 ? 7.441 -13.273 -19.266 1 68.75 303 GLY B O 1
ATOM 4829 N N . ILE B 1 304 ? 7.551 -14.062 -17.234 1 66.56 304 ILE B N 1
ATOM 4830 C CA . ILE B 1 304 ? 6.305 -14.812 -17.344 1 66.56 304 ILE B CA 1
ATOM 4831 C C . ILE B 1 304 ? 5.133 -13.844 -17.531 1 66.56 304 ILE B C 1
ATOM 4833 O O . ILE B 1 304 ? 4.164 -14.164 -18.219 1 66.56 304 ILE B O 1
ATOM 4837 N N . HIS B 1 305 ? 5.176 -12.734 -17.047 1 68.75 305 HIS B N 1
ATOM 4838 C CA . HIS B 1 305 ? 4.039 -11.82 -17.109 1 68.75 305 HIS B CA 1
ATOM 4839 C C . HIS B 1 305 ? 4.27 -10.727 -18.141 1 68.75 305 HIS B C 1
ATOM 4841 O O . HIS B 1 305 ? 3.4 -9.875 -18.359 1 68.75 305 HIS B O 1
ATOM 4847 N N . THR B 1 306 ? 5.43 -10.688 -18.75 1 55.62 306 THR B N 1
ATOM 4848 C CA . THR B 1 306 ? 5.762 -9.586 -19.656 1 55.62 306 THR B CA 1
ATOM 4849 C C . THR B 1 306 ? 5.949 -10.102 -21.078 1 55.62 306 THR B C 1
ATOM 4851 O O . THR B 1 306 ? 6.02 -9.312 -22.016 1 55.62 306 THR B O 1
ATOM 4854 N N . LYS B 1 307 ? 6.227 -11.352 -21.234 1 51.44 307 LYS B N 1
ATOM 4855 C CA . LYS B 1 307 ? 6.484 -11.883 -22.562 1 51.44 307 LYS B CA 1
ATOM 4856 C C . LYS B 1 307 ? 5.277 -12.656 -23.078 1 51.44 307 LYS B C 1
ATOM 4858 O O . LYS B 1 307 ? 4.531 -13.258 -22.312 1 51.44 307 LYS B O 1
#

Foldseek 3Di:
DCPPPPPPPPPPPDDPPDPPPPPDPPPPPPPDPVPPPPCLQPPPVVCVVQPDDLVLADADDDQDDDPSVVVVVVVLVVVLVVLLVLLLVLLVVCLVPWQAAEEEDPQALLSLVNLVSCLVSVCLVRYAYAYFDLLQFRPLSVVVQVVSCVVSVHDHHYFFQPVAPHSVSVCVVQNPCNCVVPVLVSLCRGPAVRLVVVCVVSVQQEYEYRQELLLDDPLVDDDQDDGSYGHSCNHPFLNSSSVVCVVVVGDGRSCVSVAQLTTDGSVFFDGAPSNQSRHRSSSCVRGNPPHADPVGHRDRDSCNVPD/DCCPCPPPPPPPPDDPPDPPPPPDPPPPPPPPPVPPPPCLFPPPVVCVVQPDDLVLADADDDQDDDPSVVVVVVVLVVVLVVLLVLLLVLLVVCLVPWQAAEEEDPQALLSLVNLVSCLVSVCLVRYAYAYFDLLQFRPLSVVVQVVSCVVSVHDHHYFAQPVAPHSVSCCVVQNPCNCVVPVLVSLCRGPAVRLVVVCVVSVQQEYEYRQELLLDDPLVDDDQDDGSYGHSCNHPFLNSSSVVCVVVVGDGRSCVSVAQLTTDGSVFFDGAPSNQSRHRSSSCVRGNPPHADPVRHRDRDSCNVPD